Protein AF-A0A380B477-F1 (afdb_monomer)

pLDDT: mean 86.1, std 13.21, range [31.39, 98.62]

Sequence (662 aa):
MAYHADGSLASGSVLFEGSLASGEMKYLDLQSRSFPRPRITSDYPQLKWYDSKSVSLDVNNVKYIFSNANSYTLSRVIKNGNDLAVRHTTHFAVLVDGVVTTTQYRLGVSIRVVNSGPVFTEVEVVCYNPALGSLAENSLKVTTVYRIFKSGRVRVYSKFVAVKQIPVGILFGVHSSYNPRLASGYTSDYKRKTMVYNGALGRYSIGMIHTTHDVHRDGTNWGPDRTYFDVMTLNSATAGDFTFGWRYTSATNYSFLNWPVEKDWAWSMESWVDLNETLTDPTAIATRNHNRPVGYLNAGMWPSQARKSVLETAGEISEAILEFLDTPAAAGIGGSTGVPDNRRPWTSYATHIYNYIRYGMRTLNDIFGDFKYRQYTSYGISWINPDMGARYLAGRMLLQFAASDTIIAMEWIYRQAEREGNTAIMAALKAQLSSMGNALITAANAQTVKLCPLDGSMTGIIPPSNAGTIGMRFLALAIYAGVDTDGRYLALFNSMENIINTNYVFIENILGDGYDNRPTHDLWMSYTHWTSYFYLSSCALIGRAPLTNMSSYTYSLIATAGHGALRDIDMNNSESRRGKTTHWLNAVYILLCADRISTVGAAKAIMDNVFSSEWGPQPGYPGRFCCFLENTQGGPIPASDVPFLAGYLSDMWLHFNFKRNR

Solvent-accessible surface area (backbone atoms only — not comparable to full-atom values): 34540 Å² total; per-residue (Å²): 114,45,59,42,97,88,66,47,84,65,32,51,84,89,83,80,86,80,89,75,61,90,94,62,86,84,90,84,86,86,84,84,72,94,69,82,71,87,75,83,60,89,82,37,65,56,81,39,81,69,52,103,62,28,36,28,37,56,53,92,70,34,37,41,29,26,19,59,93,32,45,47,29,44,51,36,31,33,42,87,86,35,71,62,38,51,23,40,36,48,36,41,28,24,52,45,97,87,39,84,45,73,49,61,32,60,32,84,70,45,77,45,76,79,44,63,48,97,50,38,36,29,40,38,33,35,24,18,32,56,66,51,70,83,38,60,54,64,32,37,37,40,41,35,37,39,41,39,33,75,80,41,37,31,41,40,39,39,38,39,31,23,75,34,66,40,61,46,71,34,76,38,31,45,34,43,35,33,49,34,66,50,46,70,47,70,42,72,31,80,66,53,42,12,35,26,36,71,40,94,74,56,36,28,33,45,31,49,55,29,38,32,36,28,48,35,94,90,38,70,88,78,43,48,54,38,38,72,33,72,44,82,45,81,34,73,87,56,35,25,38,43,34,42,28,21,30,60,92,50,96,78,35,65,31,45,63,71,40,54,47,51,55,70,42,67,37,44,36,33,32,40,34,29,62,64,43,85,74,82,50,28,64,63,49,38,31,52,69,73,56,58,94,77,82,43,87,58,78,97,67,56,54,69,56,47,46,49,53,47,35,51,52,29,42,55,49,17,50,52,50,55,55,48,33,26,30,50,88,24,39,88,45,59,26,18,89,60,53,78,58,82,70,43,78,50,44,34,52,25,28,50,51,46,40,27,75,74,71,64,47,78,50,75,66,57,55,49,52,36,49,50,51,43,43,27,76,72,37,65,38,40,84,88,62,54,32,44,13,59,28,21,44,65,50,48,39,41,45,81,55,38,56,41,50,41,53,51,25,51,51,50,54,41,56,50,24,61,77,70,68,38,59,68,62,41,52,56,50,47,46,31,35,47,30,32,46,54,34,47,52,54,25,9,70,42,27,76,45,63,31,24,42,43,37,30,56,60,62,69,45,78,47,40,42,45,33,27,20,47,48,37,32,51,31,22,49,23,47,60,71,63,58,46,82,82,47,62,48,60,52,48,42,54,48,31,52,52,48,43,61,66,53,22,33,85,37,70,27,43,43,32,47,42,75,78,54,31,73,32,61,54,31,41,50,59,48,29,30,50,22,20,37,31,42,50,55,20,26,59,60,61,72,45,86,71,58,69,46,57,45,28,40,69,45,46,52,73,36,38,43,66,63,17,43,67,45,44,75,66,36,25,36,47,53,62,50,72,50,63,79,46,43,69,54,28,39,30,51,32,17,50,71,68,72,39,64,34,33,27,31,41,26,36,31,24,54,66,36,32,33,67,76,44,68,35,92,39,95,90,61,61,63,52,70,86,81,56,40,51,82,79,66,78,56,77,71,60,48,46,50,65,34,34,34,20,14,55,28,18,46,56,32,49,53,56,56,61,61,72,79,109

Structure (mmCIF, N/CA/C/O backbone):
data_AF-A0A380B477-F1
#
_entry.id   AF-A0A380B477-F1
#
loop_
_atom_site.group_PDB
_atom_site.id
_atom_site.type_symbol
_atom_site.label_atom_id
_atom_site.label_alt_id
_atom_site.label_comp_id
_atom_site.label_asym_id
_atom_site.label_entity_id
_atom_site.label_seq_id
_atom_site.pdbx_PDB_ins_code
_atom_site.Cartn_x
_atom_site.Cartn_y
_atom_site.Cartn_z
_atom_site.occupancy
_atom_site.B_iso_or_equiv
_atom_site.auth_seq_id
_atom_site.auth_comp_id
_atom_site.auth_asym_id
_atom_site.auth_atom_id
_atom_site.pdbx_PDB_model_num
ATOM 1 N N . MET A 1 1 ? 0.062 -15.140 -14.732 1.00 65.31 1 MET A N 1
ATOM 2 C CA . MET A 1 1 ? -1.027 -16.139 -14.738 1.00 65.31 1 MET A CA 1
ATOM 3 C C . MET A 1 1 ? -0.581 -17.271 -13.840 1.00 65.31 1 MET A C 1
ATOM 5 O O . MET A 1 1 ? 0.608 -17.571 -13.857 1.00 65.31 1 MET A O 1
ATOM 9 N N . ALA A 1 2 ? -1.486 -17.820 -13.041 1.00 72.88 2 ALA A N 1
ATOM 10 C CA . ALA A 1 2 ? -1.248 -19.005 -12.231 1.00 72.88 2 ALA A CA 1
ATOM 11 C C . ALA A 1 2 ? -2.008 -20.184 -12.842 1.00 72.88 2 ALA A C 1
ATOM 13 O O . ALA A 1 2 ? -3.072 -19.993 -13.438 1.00 72.88 2 ALA A O 1
ATOM 14 N N . TYR A 1 3 ? -1.459 -21.378 -12.675 1.00 81.88 3 TYR A N 1
ATOM 15 C CA . TYR A 1 3 ? -2.039 -22.626 -13.152 1.00 81.88 3 TYR A CA 1
ATOM 16 C C . TYR A 1 3 ? -2.197 -23.579 -11.970 1.00 81.88 3 TYR A C 1
ATOM 18 O O . TYR A 1 3 ? -1.411 -23.522 -11.023 1.00 81.88 3 TYR A O 1
ATOM 26 N N . HIS A 1 4 ? -3.217 -24.426 -12.020 1.00 82.31 4 HIS A N 1
ATOM 27 C CA . HIS A 1 4 ? -3.374 -25.537 -11.093 1.00 82.31 4 HIS A CA 1
ATOM 28 C C . HIS A 1 4 ? -2.308 -26.611 -11.370 1.00 82.31 4 HIS A C 1
ATOM 30 O O . HIS A 1 4 ? -1.621 -26.579 -12.394 1.00 82.31 4 HIS A O 1
ATOM 36 N N . ALA A 1 5 ? -2.169 -27.577 -10.458 1.00 83.88 5 ALA A N 1
ATOM 37 C CA . ALA A 1 5 ? -1.188 -28.659 -10.589 1.00 83.88 5 ALA A CA 1
ATOM 38 C C . ALA A 1 5 ? -1.396 -29.520 -11.852 1.00 83.88 5 ALA A C 1
ATOM 40 O O . ALA A 1 5 ? -0.436 -30.062 -12.390 1.00 83.88 5 ALA A O 1
ATOM 41 N N . ASP A 1 6 ? -2.632 -29.605 -12.350 1.00 88.69 6 ASP A N 1
ATOM 42 C CA . ASP A 1 6 ? -2.998 -30.299 -13.591 1.00 88.69 6 ASP A CA 1
ATOM 43 C C . ASP A 1 6 ? -2.745 -29.466 -14.868 1.00 88.69 6 ASP A C 1
ATOM 45 O O . ASP A 1 6 ? -3.039 -29.912 -15.976 1.00 88.69 6 ASP A O 1
ATOM 49 N N . GLY A 1 7 ? -2.204 -28.250 -14.729 1.00 85.12 7 GLY A N 1
ATOM 50 C CA . GLY A 1 7 ? -1.918 -27.332 -15.831 1.00 85.12 7 GLY A CA 1
ATOM 51 C C . GLY A 1 7 ? -3.112 -26.495 -16.300 1.00 85.12 7 GLY A C 1
ATOM 52 O O . GLY A 1 7 ? -2.951 -25.672 -17.207 1.00 85.12 7 GLY A O 1
ATOM 53 N N . SER A 1 8 ? -4.296 -26.644 -15.700 1.00 84.75 8 SER A N 1
ATOM 54 C CA . SER A 1 8 ? -5.449 -25.791 -16.005 1.00 84.75 8 SER A CA 1
ATOM 55 C C . SER A 1 8 ? -5.251 -24.357 -15.482 1.00 84.75 8 SER A C 1
ATOM 57 O O . SER A 1 8 ? -4.503 -24.115 -14.533 1.00 84.75 8 SER A O 1
ATOM 59 N N . LEU A 1 9 ? -5.868 -23.361 -16.135 1.00 83.75 9 LEU A N 1
ATOM 60 C CA . LEU A 1 9 ? -5.731 -21.950 -15.746 1.00 83.75 9 LEU A CA 1
ATOM 61 C C . LEU A 1 9 ? -6.416 -21.702 -14.394 1.00 83.75 9 LEU A C 1
ATOM 63 O O . LEU A 1 9 ? -7.636 -21.803 -14.312 1.00 83.75 9 LEU A O 1
ATOM 67 N N . ALA A 1 10 ? -5.645 -21.301 -13.380 1.00 81.81 10 ALA A N 1
ATOM 68 C CA . ALA A 1 10 ? -6.158 -21.004 -12.042 1.00 81.81 10 ALA A CA 1
ATOM 69 C C . ALA A 1 10 ? -6.543 -19.531 -11.882 1.00 81.81 10 ALA A C 1
ATOM 71 O O . ALA A 1 10 ? -7.632 -19.196 -11.426 1.00 81.81 10 ALA A O 1
ATOM 72 N N . SER A 1 11 ? -5.645 -18.618 -12.260 1.00 84.12 11 SER A N 1
ATOM 73 C CA . SER A 1 11 ? -5.907 -17.180 -12.160 1.00 84.12 11 SER A CA 1
ATOM 74 C C . SER A 1 11 ? -5.081 -16.365 -13.150 1.00 84.12 11 SER A C 1
ATOM 76 O O . SER A 1 11 ? -4.027 -16.776 -13.650 1.00 84.12 11 SER A O 1
ATOM 78 N N . GLY A 1 12 ? -5.537 -15.151 -13.436 1.00 83.31 12 GLY A N 1
ATOM 79 C CA . GLY A 1 12 ? -4.857 -14.268 -14.368 1.00 83.31 12 GLY A CA 1
ATOM 80 C C . GLY A 1 12 ? -5.401 -12.853 -14.340 1.00 83.31 12 GLY A C 1
ATOM 81 O O . GLY A 1 12 ? -6.193 -12.482 -13.480 1.00 83.31 12 GLY A O 1
ATOM 82 N N . SER A 1 13 ? -4.949 -12.060 -15.302 1.00 84.12 13 SER A N 1
ATOM 83 C CA . SER A 1 13 ? -5.441 -10.706 -15.518 1.00 84.12 13 SER A CA 1
ATOM 84 C C . SER A 1 13 ? -5.878 -10.583 -16.965 1.00 84.12 13 SER A C 1
ATOM 86 O O . SER A 1 13 ? -5.156 -11.009 -17.868 1.00 84.12 13 SER A O 1
ATOM 88 N N . VAL A 1 14 ? -7.039 -9.975 -17.178 1.00 85.50 14 VAL A N 1
ATOM 89 C CA . VAL A 1 14 ? -7.529 -9.605 -18.504 1.00 85.50 14 VAL A CA 1
ATOM 90 C C . VAL A 1 14 ? -7.327 -8.108 -18.672 1.00 85.50 14 VAL A C 1
ATOM 92 O O . VAL A 1 14 ? -7.638 -7.329 -17.776 1.00 85.50 14 VAL A O 1
ATOM 95 N N . LEU A 1 15 ? -6.782 -7.709 -19.817 1.00 86.31 15 LEU A N 1
ATOM 96 C CA . LEU A 1 15 ? -6.629 -6.310 -20.189 1.00 86.31 15 LEU A CA 1
ATOM 97 C C . LEU A 1 15 ? -7.470 -6.057 -21.434 1.00 86.31 15 LEU A C 1
ATOM 99 O O . LEU A 1 15 ? -7.454 -6.858 -22.367 1.00 86.31 15 LEU A O 1
ATOM 103 N N . PHE A 1 16 ? -8.187 -4.942 -21.442 1.00 84.94 16 PHE A N 1
ATOM 104 C CA . PHE A 1 16 ? -9.014 -4.506 -22.558 1.00 84.94 16 PHE A CA 1
ATOM 105 C C . PHE A 1 16 ? -8.862 -2.996 -22.737 1.00 84.94 16 PHE A C 1
ATOM 107 O O . PHE A 1 16 ? -8.507 -2.283 -21.797 1.00 84.94 16 PHE A O 1
ATOM 114 N N . GLU A 1 17 ? -9.122 -2.511 -23.947 1.00 82.38 17 GLU A N 1
ATOM 115 C CA . GLU A 1 17 ? -9.199 -1.076 -24.210 1.00 82.38 17 GLU A CA 1
ATOM 116 C C . GLU A 1 17 ? -10.633 -0.594 -23.991 1.00 82.38 17 GLU A C 1
ATOM 118 O O . GLU A 1 17 ? -11.603 -1.233 -24.402 1.00 82.38 17 GLU A O 1
ATOM 123 N N . GLY A 1 18 ? -10.776 0.541 -23.319 1.00 80.31 18 GLY A N 1
ATOM 124 C CA . GLY A 1 18 ? -12.064 1.170 -23.088 1.00 80.31 18 GLY A CA 1
ATOM 125 C C . GLY A 1 18 ? -11.900 2.517 -22.404 1.00 80.31 18 GLY A C 1
ATOM 126 O O . GLY A 1 18 ? -10.906 2.762 -21.723 1.00 80.31 18 GLY A O 1
ATOM 127 N N . SER A 1 19 ? -12.887 3.385 -22.587 1.00 77.81 19 SER A N 1
ATOM 128 C CA . SER A 1 19 ? -13.034 4.611 -21.812 1.00 77.81 19 SER A CA 1
ATOM 129 C C . SER A 1 19 ? -13.950 4.366 -20.611 1.00 77.81 19 SER A C 1
ATOM 131 O O . SER A 1 19 ? -14.916 3.601 -20.684 1.00 77.81 19 SER A O 1
ATOM 133 N N . LEU A 1 20 ? -13.623 5.019 -19.500 1.00 80.56 20 LEU A N 1
ATOM 134 C CA . LEU A 1 20 ? -14.465 5.146 -18.317 1.00 80.56 20 LEU A CA 1
ATOM 135 C C . LEU A 1 20 ? -14.276 6.576 -17.813 1.00 80.56 20 LEU A C 1
ATOM 137 O O . LEU A 1 20 ? -13.151 6.956 -17.487 1.00 80.56 20 LEU A O 1
ATOM 141 N N . ALA A 1 21 ? -15.335 7.384 -17.834 1.00 78.06 21 ALA A N 1
ATOM 142 C CA . ALA A 1 21 ? -15.258 8.735 -17.293 1.00 78.06 21 ALA A CA 1
ATOM 143 C C . ALA A 1 21 ? -15.123 8.687 -15.762 1.00 78.06 21 ALA A C 1
ATOM 145 O O . ALA A 1 21 ? -15.490 7.699 -15.124 1.00 78.06 21 ALA A O 1
ATOM 146 N N . SER A 1 22 ? -14.569 9.745 -15.170 1.00 70.38 22 SER A N 1
ATOM 147 C CA . SER A 1 22 ? -14.454 9.830 -13.711 1.00 70.38 22 SER A CA 1
ATOM 148 C C . SER A 1 22 ? -15.841 9.770 -13.065 1.00 70.38 22 SER A C 1
ATOM 150 O O . SER A 1 22 ? -16.766 10.420 -13.542 1.00 70.38 22 SER A O 1
ATOM 152 N N . GLY A 1 23 ? -15.984 8.978 -12.002 1.00 72.25 23 GLY A N 1
ATOM 153 C CA . GLY A 1 23 ? -17.260 8.763 -11.308 1.00 72.25 23 GLY A CA 1
ATOM 154 C C . GLY A 1 23 ? -18.188 7.721 -11.946 1.00 72.25 23 GLY A C 1
ATOM 155 O O . GLY A 1 23 ? -19.107 7.258 -11.275 1.00 72.25 23 GLY A O 1
ATOM 156 N N . GLU A 1 24 ? -17.927 7.291 -13.182 1.00 82.06 24 GLU A N 1
ATOM 157 C CA . GLU A 1 24 ? -18.759 6.305 -13.877 1.00 82.06 24 GLU A CA 1
ATOM 158 C C . GLU A 1 24 ? -18.406 4.858 -13.507 1.00 82.06 24 GLU A C 1
ATOM 160 O O . GLU A 1 24 ? -17.301 4.539 -13.054 1.00 82.06 24 GLU A O 1
ATOM 165 N N . MET A 1 25 ? -19.349 3.946 -13.755 1.00 79.62 25 MET A N 1
ATOM 166 C CA . MET A 1 25 ? -19.172 2.506 -13.558 1.00 79.62 25 MET A CA 1
ATOM 167 C C . MET A 1 25 ? -19.378 1.739 -14.862 1.00 79.62 25 MET A C 1
ATOM 169 O O . MET A 1 25 ? -20.236 2.070 -15.676 1.00 79.62 25 MET A O 1
ATOM 173 N N . LYS A 1 26 ? -18.615 0.657 -15.039 1.00 82.94 26 LYS A N 1
ATOM 174 C CA . LYS A 1 26 ? -18.778 -0.275 -16.156 1.00 82.94 26 LYS A CA 1
ATOM 175 C C . LYS A 1 26 ? -18.827 -1.703 -15.639 1.00 82.94 26 LYS A C 1
ATOM 177 O O . LYS A 1 26 ? -17.948 -2.126 -14.892 1.00 82.94 26 LYS A O 1
ATOM 182 N N . TYR A 1 27 ? -19.844 -2.440 -16.067 1.00 81.56 27 TYR A N 1
ATOM 183 C CA . TYR A 1 27 ? -19.995 -3.860 -15.775 1.00 81.56 27 TYR A CA 1
ATOM 184 C C . TYR A 1 27 ? -19.382 -4.676 -16.910 1.00 81.56 27 TYR A C 1
ATOM 186 O O . TYR A 1 27 ? -19.584 -4.369 -18.086 1.00 81.56 27 TYR A O 1
ATOM 194 N N . LEU A 1 28 ? -18.599 -5.690 -16.552 1.00 80.62 28 LEU A N 1
ATOM 195 C CA . LEU A 1 28 ? -17.899 -6.559 -17.490 1.00 80.62 28 LEU A CA 1
ATOM 196 C C . LEU A 1 28 ? -18.236 -8.008 -17.154 1.00 80.62 28 LEU A C 1
ATOM 198 O O . LEU A 1 28 ? -18.173 -8.393 -15.989 1.00 80.62 28 LEU A O 1
ATOM 202 N N . ASP A 1 29 ? -18.557 -8.786 -18.181 1.00 80.69 29 ASP A N 1
ATOM 203 C CA . ASP A 1 29 ? -18.720 -10.236 -18.104 1.00 80.69 29 ASP A CA 1
ATOM 204 C C . ASP A 1 29 ? -17.565 -10.905 -18.860 1.00 80.69 29 ASP A C 1
ATOM 206 O O . ASP A 1 29 ? -17.205 -10.481 -19.964 1.00 80.69 29 ASP A O 1
ATOM 210 N N . LEU A 1 30 ? -16.967 -11.933 -18.258 1.00 81.62 30 LEU A N 1
ATOM 211 C CA . LEU A 1 30 ? -15.896 -12.720 -18.861 1.00 81.62 30 LEU A CA 1
ATOM 212 C C . LEU A 1 30 ? -16.378 -14.154 -19.058 1.00 81.62 30 LEU A C 1
ATOM 214 O O . LEU A 1 30 ? -16.420 -14.947 -18.122 1.00 81.62 30 LEU A O 1
ATOM 218 N N . GLN A 1 31 ? -16.666 -14.500 -20.310 1.00 80.81 31 GLN A N 1
ATOM 219 C CA . GLN A 1 31 ? -17.095 -15.844 -20.681 1.00 80.81 31 GLN A CA 1
ATOM 220 C C . GLN A 1 31 ? -15.902 -16.685 -21.136 1.00 80.81 31 GLN A C 1
ATOM 222 O O . GLN A 1 31 ? -15.267 -16.382 -22.151 1.00 80.81 31 GLN A O 1
ATOM 227 N N . SER A 1 32 ? -15.619 -17.772 -20.420 1.00 76.25 32 SER A N 1
ATOM 228 C CA . SER A 1 32 ? -14.678 -18.800 -20.863 1.00 76.25 32 SER A CA 1
ATOM 229 C C . SER A 1 32 ? -15.393 -19.826 -21.751 1.00 76.25 32 SER A C 1
ATOM 231 O O . SER A 1 32 ? -16.543 -20.195 -21.519 1.00 76.25 32 SER A O 1
ATOM 233 N N . ARG A 1 33 ? -14.728 -20.274 -22.821 1.00 76.69 33 ARG A N 1
ATOM 234 C CA . ARG A 1 33 ? -15.212 -21.353 -23.698 1.00 76.69 33 ARG A CA 1
ATOM 235 C C . ARG A 1 33 ? -14.089 -22.368 -23.885 1.00 76.69 33 ARG A C 1
ATOM 237 O O . ARG A 1 33 ? -12.945 -21.969 -24.080 1.00 76.69 33 ARG A O 1
ATOM 244 N N . SER A 1 34 ? -14.421 -23.656 -23.836 1.00 72.50 34 SER A N 1
ATOM 245 C CA . SER A 1 34 ? -13.463 -24.769 -23.932 1.00 72.50 34 SER A CA 1
ATOM 246 C C . SER A 1 34 ? -12.865 -24.954 -25.330 1.00 72.50 34 SER A C 1
ATOM 248 O O . SER A 1 34 ? -11.790 -25.531 -25.465 1.00 72.50 34 SER A O 1
ATOM 250 N N . PHE A 1 35 ? -13.532 -24.449 -26.372 1.00 73.12 35 PHE A N 1
ATOM 251 C CA . PHE A 1 35 ? -13.058 -24.571 -27.748 1.00 73.12 35 PHE A CA 1
ATOM 252 C C . PHE A 1 35 ? -12.194 -23.368 -28.151 1.00 73.12 35 PHE A C 1
ATOM 254 O O . PHE A 1 35 ? -12.661 -22.224 -28.061 1.00 73.12 35 PHE A O 1
ATOM 261 N N . PRO A 1 36 ? -10.959 -23.590 -28.640 1.00 62.00 36 PRO A N 1
ATOM 262 C CA . PRO A 1 36 ? -10.125 -22.513 -29.145 1.00 62.00 36 PRO A CA 1
ATOM 263 C C . PRO A 1 36 ? -10.794 -21.887 -30.371 1.00 62.00 36 PRO A C 1
ATOM 265 O O . PRO A 1 36 ? -11.012 -22.546 -31.386 1.00 62.00 36 PRO A O 1
ATOM 268 N N . ARG A 1 37 ? -11.109 -20.588 -30.304 1.00 59.25 37 ARG A N 1
ATOM 269 C CA . ARG A 1 37 ? -11.363 -19.826 -31.532 1.00 59.25 37 ARG A CA 1
ATOM 270 C C . ARG A 1 37 ? -10.055 -19.771 -32.331 1.00 59.25 37 ARG A C 1
ATOM 272 O O . ARG A 1 37 ? -9.009 -19.572 -31.704 1.00 59.25 37 ARG A O 1
ATOM 279 N N . PRO A 1 38 ? -10.087 -19.905 -33.671 1.00 60.78 38 PRO A N 1
ATOM 280 C CA . PRO A 1 38 ? -8.903 -19.703 -34.497 1.00 60.78 38 PRO A CA 1
ATOM 281 C C . PRO A 1 38 ? -8.279 -18.352 -34.146 1.00 60.78 38 PRO A C 1
ATOM 283 O O . PRO A 1 38 ? -8.919 -17.307 -34.287 1.00 60.78 38 PRO A O 1
ATOM 286 N N . ARG A 1 39 ? -7.058 -18.361 -33.605 1.00 58.91 39 ARG A N 1
ATOM 287 C CA . ARG A 1 39 ? -6.336 -17.118 -33.343 1.00 58.91 39 ARG A CA 1
ATOM 288 C C . ARG A 1 39 ? -5.812 -16.614 -34.682 1.00 58.91 39 ARG A C 1
ATOM 290 O O . ARG A 1 39 ? -4.947 -17.252 -35.271 1.00 58.91 39 ARG A O 1
ATOM 297 N N . ILE A 1 40 ? -6.289 -15.460 -35.137 1.00 63.25 40 ILE A N 1
ATOM 298 C CA . ILE A 1 40 ? -5.618 -14.721 -36.210 1.00 63.25 40 ILE A CA 1
ATOM 299 C C . ILE A 1 40 ? -4.385 -14.069 -35.573 1.00 63.25 40 ILE A C 1
ATOM 301 O O . ILE A 1 40 ? -4.458 -12.973 -35.029 1.00 63.25 40 ILE A O 1
ATOM 305 N N . THR A 1 41 ? -3.272 -14.805 -35.511 1.00 66.25 41 THR A N 1
ATOM 306 C CA . THR A 1 41 ? -2.005 -14.320 -34.929 1.00 66.25 41 THR A CA 1
ATOM 307 C C . THR A 1 41 ? -1.090 -13.663 -35.953 1.00 66.25 41 THR A C 1
ATOM 309 O O . THR A 1 41 ? -0.095 -13.063 -35.554 1.00 66.25 41 THR A O 1
ATOM 312 N N . SER A 1 42 ? -1.401 -13.782 -37.249 1.00 65.38 42 SER A N 1
ATOM 313 C CA . SER A 1 42 ? -0.612 -13.210 -38.350 1.00 65.38 42 SER A CA 1
ATOM 314 C C . SER A 1 42 ? -0.430 -11.698 -38.227 1.00 65.38 42 SER A C 1
ATOM 316 O O . SER A 1 42 ? 0.592 -11.173 -38.655 1.00 65.38 42 SER A O 1
ATOM 318 N N . ASP A 1 43 ? -1.389 -11.022 -37.593 1.00 71.94 43 ASP A N 1
ATOM 319 C CA . ASP A 1 43 ? -1.457 -9.560 -37.544 1.00 71.94 43 ASP A CA 1
ATOM 320 C C . ASP A 1 43 ? -0.913 -8.991 -36.225 1.00 71.94 43 ASP A C 1
ATOM 322 O O . ASP A 1 43 ? -0.906 -7.776 -36.010 1.00 71.94 43 ASP A O 1
ATOM 326 N N . TYR A 1 44 ? -0.480 -9.852 -35.298 1.00 87.19 44 TYR A N 1
ATOM 327 C CA . TYR A 1 44 ? 0.055 -9.399 -34.019 1.00 87.19 44 TYR A CA 1
ATOM 328 C C . TYR A 1 44 ? 1.517 -8.968 -34.156 1.00 87.19 44 TYR A C 1
ATOM 330 O O . TYR A 1 44 ? 2.285 -9.654 -34.834 1.00 87.19 44 TYR A O 1
ATOM 338 N N . PRO A 1 45 ? 1.936 -7.876 -33.485 1.00 90.38 45 PRO A N 1
ATOM 339 C CA . PRO A 1 45 ? 3.310 -7.394 -33.546 1.00 90.38 45 PRO A CA 1
ATOM 340 C C . PRO A 1 45 ? 4.338 -8.491 -33.247 1.00 90.38 45 PRO A C 1
ATOM 342 O O . PRO A 1 45 ? 4.201 -9.233 -32.268 1.00 90.38 45 PRO A O 1
ATOM 345 N N . GLN A 1 46 ? 5.373 -8.556 -34.088 1.00 90.50 46 GLN A N 1
ATOM 346 C CA . GLN A 1 46 ? 6.512 -9.471 -33.986 1.00 90.50 46 GLN A CA 1
ATOM 347 C C . GLN A 1 46 ? 7.821 -8.685 -34.025 1.00 90.50 46 GLN A C 1
ATOM 349 O O . GLN A 1 46 ? 7.907 -7.641 -34.679 1.00 90.50 46 GLN A O 1
ATOM 354 N N . LEU A 1 47 ? 8.848 -9.211 -33.357 1.00 93.88 47 LEU A N 1
ATOM 355 C CA . LEU A 1 47 ? 10.198 -8.668 -33.470 1.00 93.88 47 LEU A CA 1
ATOM 356 C C . LEU A 1 47 ? 10.745 -8.911 -34.877 1.00 93.88 47 LEU A C 1
ATOM 358 O O . LEU A 1 47 ? 10.628 -10.003 -35.429 1.00 93.88 47 LEU A O 1
ATOM 362 N N . LYS A 1 48 ? 11.376 -7.883 -35.434 1.00 94.50 48 LYS A N 1
ATOM 363 C CA . LYS A 1 48 ? 12.071 -7.921 -36.722 1.00 94.50 48 LYS A CA 1
ATOM 364 C C . LYS A 1 48 ? 13.486 -7.412 -36.524 1.00 94.50 48 LYS A C 1
ATOM 366 O O . LYS A 1 48 ? 13.709 -6.537 -35.690 1.00 94.50 48 LYS A O 1
ATOM 371 N N . TRP A 1 49 ? 14.433 -7.906 -37.308 1.00 94.25 49 TRP A N 1
ATOM 372 C CA . TRP A 1 49 ? 15.748 -7.277 -37.371 1.00 94.25 49 TRP A CA 1
ATOM 373 C C . TRP A 1 49 ? 15.605 -5.852 -37.906 1.00 94.25 49 TRP A C 1
ATOM 375 O O . TRP A 1 49 ? 15.002 -5.635 -38.955 1.00 94.25 49 TRP A O 1
ATOM 385 N N . TYR A 1 50 ? 16.127 -4.889 -37.152 1.00 92.00 50 TYR A N 1
ATOM 386 C CA . TYR A 1 50 ? 16.219 -3.496 -37.581 1.00 92.00 50 TYR A CA 1
ATOM 387 C C . TYR A 1 50 ? 17.570 -3.246 -38.260 1.00 92.00 50 TYR A C 1
ATOM 389 O O . TYR A 1 50 ? 17.637 -2.619 -39.312 1.00 92.00 50 TYR A O 1
ATOM 397 N N . ASP A 1 51 ? 18.635 -3.795 -37.675 1.00 92.31 51 ASP A N 1
ATOM 398 C CA . ASP A 1 51 ? 19.986 -3.847 -38.228 1.00 92.31 51 ASP A CA 1
ATOM 399 C C . ASP A 1 51 ? 20.753 -5.043 -37.621 1.00 92.31 51 ASP A C 1
ATOM 401 O O . ASP A 1 51 ? 20.185 -5.842 -36.879 1.00 92.31 51 ASP A O 1
ATOM 405 N N . SER A 1 52 ? 22.053 -5.170 -37.912 1.00 88.94 52 SER A N 1
ATOM 406 C CA . SER A 1 52 ? 22.906 -6.269 -37.409 1.00 88.94 52 SER A CA 1
ATOM 407 C C . SER A 1 52 ? 23.033 -6.376 -35.877 1.00 88.94 52 SER A C 1
ATOM 409 O O . SER A 1 52 ? 23.540 -7.378 -35.375 1.00 88.94 52 SER A O 1
ATOM 411 N N . LYS A 1 53 ? 22.631 -5.348 -35.123 1.00 89.31 53 LYS A N 1
ATOM 412 C CA . LYS A 1 53 ? 22.818 -5.216 -33.666 1.00 89.31 53 LYS A CA 1
ATOM 413 C C . LYS A 1 53 ? 21.531 -4.814 -32.933 1.00 89.31 53 LYS A C 1
ATOM 415 O O . LYS A 1 53 ? 21.573 -4.569 -31.721 1.00 89.31 53 LYS A O 1
ATOM 420 N N . SER A 1 54 ? 20.408 -4.746 -33.649 1.00 93.31 54 SER A N 1
ATOM 421 C CA . SER A 1 54 ? 19.153 -4.194 -33.148 1.00 93.31 54 SER A CA 1
ATOM 422 C C . SER A 1 54 ? 17.942 -4.935 -33.701 1.00 93.31 54 SER A C 1
ATOM 424 O O . SER A 1 54 ? 17.877 -5.275 -34.883 1.00 93.31 54 SER A O 1
ATOM 426 N N . VAL A 1 55 ? 16.928 -5.091 -32.859 1.00 95.56 55 VAL A N 1
ATOM 427 C CA . VAL A 1 55 ? 15.603 -5.580 -33.247 1.00 95.56 55 VAL A CA 1
ATOM 428 C C . VAL A 1 55 ? 14.567 -4.488 -33.028 1.00 95.56 55 VAL A C 1
ATOM 430 O O . VAL A 1 55 ? 14.710 -3.647 -32.141 1.00 95.56 55 VAL A O 1
ATOM 433 N N . SER A 1 56 ? 13.515 -4.489 -33.834 1.00 95.81 56 SER A N 1
ATOM 434 C CA . SER A 1 56 ? 12.397 -3.565 -33.707 1.00 95.81 56 SER A CA 1
ATOM 435 C C . SER A 1 56 ? 11.069 -4.284 -33.553 1.00 95.81 56 SER A C 1
ATOM 437 O O . SER A 1 56 ? 10.864 -5.356 -34.123 1.00 95.81 56 SER A O 1
ATOM 439 N N . LEU A 1 57 ? 10.152 -3.642 -32.840 1.00 95.38 57 LEU A N 1
ATOM 440 C CA . LEU A 1 57 ? 8.741 -3.989 -32.785 1.00 95.38 57 LEU A CA 1
ATOM 441 C C . LEU A 1 57 ? 7.928 -2.812 -33.329 1.00 95.38 57 LEU A C 1
ATOM 443 O O . LEU A 1 57 ? 8.054 -1.695 -32.826 1.00 95.38 57 LEU A O 1
ATOM 447 N N . ASP A 1 58 ? 7.082 -3.070 -34.321 1.00 93.44 58 ASP A N 1
ATOM 448 C CA . ASP A 1 58 ? 6.145 -2.078 -34.849 1.00 93.44 58 ASP A CA 1
ATOM 449 C C . ASP A 1 58 ? 4.775 -2.278 -34.188 1.00 93.44 58 ASP A C 1
ATOM 451 O O . ASP A 1 58 ? 4.203 -3.368 -34.263 1.00 93.44 58 ASP A O 1
ATOM 455 N N . VAL A 1 59 ? 4.234 -1.237 -33.555 1.00 91.50 59 VAL A N 1
ATOM 456 C CA . VAL A 1 59 ? 2.869 -1.220 -33.010 1.00 91.50 59 VAL A CA 1
ATOM 457 C C . VAL A 1 59 ? 2.185 0.058 -33.485 1.00 91.50 59 VAL A C 1
ATOM 459 O O . VAL A 1 59 ? 2.580 1.162 -33.109 1.00 91.50 59 VAL A O 1
ATOM 462 N N . ASN A 1 60 ? 1.153 -0.083 -34.319 1.00 87.56 60 ASN A N 1
ATOM 463 C CA . ASN A 1 60 ? 0.503 1.037 -35.007 1.00 87.56 60 ASN A CA 1
ATOM 464 C C . ASN A 1 60 ? 1.540 1.918 -35.743 1.00 87.56 60 ASN A C 1
ATOM 466 O O . ASN A 1 60 ? 2.312 1.418 -36.556 1.00 87.56 60 ASN A O 1
ATOM 470 N N . ASN A 1 61 ? 1.575 3.222 -35.462 1.00 87.25 61 ASN A N 1
ATOM 471 C CA . ASN A 1 61 ? 2.502 4.194 -36.049 1.00 87.25 61 ASN A CA 1
ATOM 472 C C . ASN A 1 61 ? 3.777 4.423 -35.212 1.00 87.25 61 ASN A C 1
ATOM 474 O O . ASN A 1 61 ? 4.482 5.418 -35.421 1.00 87.25 61 ASN A O 1
ATOM 478 N N . VAL A 1 62 ? 4.062 3.536 -34.253 1.00 93.25 62 VAL A N 1
ATOM 479 C CA . VAL A 1 62 ? 5.228 3.614 -33.369 1.00 93.25 62 VAL A CA 1
ATOM 480 C C . VAL A 1 62 ? 6.133 2.402 -33.577 1.00 93.25 62 VAL A C 1
ATOM 482 O O . VAL A 1 62 ? 5.692 1.256 -33.526 1.00 93.25 62 VAL A O 1
ATOM 485 N N . LYS A 1 63 ? 7.425 2.664 -33.771 1.00 94.75 63 LYS A N 1
ATOM 486 C CA . LYS A 1 63 ? 8.485 1.661 -33.860 1.00 94.75 63 LYS A CA 1
ATOM 487 C C . LYS A 1 63 ? 9.379 1.741 -32.627 1.00 94.75 63 LYS A C 1
ATOM 489 O O . LYS A 1 63 ? 10.001 2.771 -32.366 1.00 94.75 63 LYS A O 1
ATOM 494 N N . TYR A 1 64 ? 9.463 0.637 -31.897 1.00 95.50 64 TYR A N 1
ATOM 495 C CA . TYR A 1 64 ? 10.292 0.473 -30.706 1.00 95.50 64 TYR A CA 1
ATOM 496 C C . TYR A 1 64 ? 11.556 -0.280 -31.090 1.00 95.50 64 TYR A C 1
ATOM 498 O O . TYR A 1 64 ? 11.457 -1.378 -31.630 1.00 95.50 64 TYR A O 1
ATOM 506 N N . ILE A 1 65 ? 12.730 0.293 -30.834 1.00 95.50 65 ILE A N 1
ATOM 507 C CA . ILE A 1 65 ? 14.015 -0.306 -31.207 1.00 95.50 65 ILE A CA 1
ATOM 508 C C . ILE A 1 65 ? 14.753 -0.726 -29.939 1.00 95.50 65 ILE A C 1
ATOM 510 O O . ILE A 1 65 ? 14.926 0.071 -29.017 1.00 95.50 65 ILE A O 1
ATOM 514 N N . PHE A 1 66 ? 15.205 -1.974 -29.920 1.00 95.38 66 PHE A N 1
ATOM 515 C CA . PHE A 1 66 ? 16.009 -2.582 -28.869 1.00 95.38 66 PHE A CA 1
ATOM 516 C C . PHE A 1 66 ? 17.386 -2.882 -29.452 1.00 95.38 66 PHE A C 1
ATOM 518 O O . PHE A 1 66 ? 17.494 -3.618 -30.431 1.00 95.38 66 PHE A O 1
ATOM 525 N N . SER A 1 67 ? 18.443 -2.293 -28.893 1.00 92.00 67 SER A N 1
ATOM 526 C CA . SER A 1 67 ? 19.783 -2.366 -29.497 1.00 92.00 67 SER A CA 1
ATOM 527 C C . SER A 1 67 ? 20.889 -2.489 -28.469 1.00 92.00 67 SER A C 1
ATOM 529 O O . SER A 1 67 ? 20.779 -1.939 -27.370 1.00 92.00 67 SER A O 1
ATOM 531 N N . ASN A 1 68 ? 22.019 -3.057 -28.876 1.00 85.19 68 ASN A N 1
ATOM 532 C CA . ASN A 1 68 ? 23.205 -3.199 -28.032 1.00 85.19 68 ASN A CA 1
ATOM 533 C C . ASN A 1 68 ? 23.732 -1.885 -27.406 1.00 85.19 68 ASN A C 1
ATOM 535 O O . ASN A 1 68 ? 24.346 -1.940 -26.346 1.00 85.19 68 ASN A O 1
ATOM 539 N N . ALA A 1 69 ? 23.457 -0.718 -28.005 1.00 82.12 69 ALA A N 1
ATOM 540 C CA . ALA A 1 69 ? 23.881 0.594 -27.501 1.00 82.12 69 ALA A CA 1
ATOM 541 C C . ALA A 1 69 ? 23.374 0.902 -26.081 1.00 82.12 69 ALA A C 1
ATOM 543 O O . ALA A 1 69 ? 24.050 1.586 -25.320 1.00 82.12 69 ALA A O 1
ATOM 544 N N . ASN A 1 70 ? 22.210 0.356 -25.721 1.00 81.56 70 ASN A N 1
ATOM 545 C CA . ASN A 1 70 ? 21.642 0.427 -24.376 1.00 81.56 70 ASN A CA 1
ATOM 546 C C . ASN A 1 70 ? 21.513 -0.977 -23.791 1.00 81.56 70 ASN A C 1
ATOM 548 O O . ASN A 1 70 ? 20.514 -1.325 -23.171 1.00 81.56 70 ASN A O 1
ATOM 552 N N . SER A 1 71 ? 22.483 -1.843 -24.069 1.00 81.50 71 SER A N 1
ATOM 553 C CA . SER A 1 71 ? 22.447 -3.229 -23.614 1.00 81.50 71 SER A CA 1
ATOM 554 C C . SER A 1 71 ? 21.154 -3.966 -23.973 1.00 81.50 71 SER A C 1
ATOM 556 O O . SER A 1 71 ? 20.586 -4.703 -23.172 1.00 81.50 71 SER A O 1
ATOM 558 N N . TYR A 1 72 ? 20.686 -3.734 -25.201 1.00 85.25 72 TYR A N 1
ATOM 559 C CA . TYR A 1 72 ? 19.520 -4.382 -25.802 1.00 85.25 72 TYR A CA 1
ATOM 560 C C . TYR A 1 72 ? 18.182 -4.088 -25.115 1.00 85.25 72 TYR A C 1
ATOM 562 O O . TYR A 1 72 ? 17.164 -4.704 -25.421 1.00 85.25 72 TYR A O 1
ATOM 570 N N . THR A 1 73 ? 18.161 -3.084 -24.244 1.00 92.00 73 THR A N 1
ATOM 571 C CA . THR A 1 73 ? 16.937 -2.435 -23.771 1.00 92.00 73 THR A CA 1
ATOM 572 C C . THR A 1 73 ? 16.454 -1.381 -24.780 1.00 92.00 73 THR A C 1
ATOM 574 O O . THR A 1 73 ? 17.065 -1.195 -25.840 1.00 92.00 73 THR A O 1
ATOM 577 N N . LEU A 1 74 ? 15.324 -0.720 -24.492 1.00 93.38 74 LEU A N 1
ATOM 578 C CA . LEU A 1 74 ? 14.705 0.256 -25.396 1.00 93.38 74 LEU A CA 1
ATOM 579 C C . LEU A 1 74 ? 15.672 1.410 -25.708 1.00 93.38 74 LEU A C 1
ATOM 581 O O . LEU A 1 74 ? 15.947 2.262 -24.863 1.00 93.38 74 LEU A O 1
ATOM 585 N N . SER A 1 75 ? 16.174 1.459 -26.938 1.00 91.25 75 SER A N 1
ATOM 586 C CA . SER A 1 75 ? 17.206 2.408 -27.348 1.00 91.25 75 SER A CA 1
ATOM 587 C C . SER A 1 75 ? 16.697 3.583 -28.153 1.00 91.25 75 SER A C 1
ATOM 589 O O . SER A 1 75 ? 17.338 4.638 -28.151 1.00 91.25 75 SER A O 1
ATOM 591 N N . ARG A 1 76 ? 15.578 3.405 -28.859 1.00 90.38 76 ARG A N 1
ATOM 592 C CA . ARG A 1 76 ? 14.916 4.452 -29.639 1.00 90.38 76 ARG A CA 1
ATOM 593 C C . ARG A 1 76 ? 13.426 4.159 -29.747 1.00 90.38 76 ARG A C 1
ATOM 595 O O . ARG A 1 76 ? 13.013 3.001 -29.831 1.00 90.38 76 ARG A O 1
ATOM 602 N N . VAL A 1 77 ? 12.643 5.226 -29.827 1.00 92.56 77 VAL A N 1
ATOM 603 C CA . VAL A 1 77 ? 11.215 5.178 -30.143 1.00 92.56 77 VAL A CA 1
ATOM 604 C C . VAL A 1 77 ? 10.975 6.126 -31.304 1.00 92.56 77 VAL A C 1
ATOM 606 O O . VAL A 1 77 ? 11.163 7.332 -31.159 1.00 92.56 77 VAL A O 1
ATOM 609 N N . ILE A 1 78 ? 10.577 5.585 -32.452 1.00 92.62 78 ILE A N 1
ATOM 610 C CA . ILE A 1 78 ? 10.266 6.371 -33.646 1.00 92.62 78 ILE A CA 1
ATOM 611 C C . ILE A 1 78 ? 8.750 6.426 -33.803 1.00 92.62 78 ILE A C 1
ATOM 613 O O . ILE A 1 78 ? 8.108 5.389 -33.954 1.00 92.62 78 ILE A O 1
ATOM 617 N N . LYS A 1 79 ? 8.175 7.628 -33.799 1.00 90.88 79 LYS A N 1
ATOM 618 C CA . LYS A 1 79 ? 6.742 7.867 -33.997 1.00 90.88 79 LYS A CA 1
ATOM 619 C C . LYS A 1 79 ? 6.549 8.842 -35.146 1.00 90.88 79 LYS A C 1
ATOM 621 O O . LYS A 1 79 ? 7.107 9.934 -35.118 1.00 90.88 79 LYS A O 1
ATOM 626 N N . ASN A 1 80 ? 5.764 8.457 -36.154 1.00 87.38 80 ASN A N 1
ATOM 627 C CA . ASN A 1 80 ? 5.549 9.271 -37.362 1.00 87.38 80 ASN A CA 1
ATOM 628 C C . ASN A 1 80 ? 6.868 9.765 -38.004 1.00 87.38 80 ASN A C 1
ATOM 630 O O . ASN A 1 80 ? 6.953 10.898 -38.464 1.00 87.38 80 ASN A O 1
ATOM 634 N N . GLY A 1 81 ? 7.920 8.939 -37.974 1.00 86.31 81 GLY A N 1
ATOM 635 C CA . GLY A 1 81 ? 9.252 9.287 -38.491 1.00 86.31 81 GLY A CA 1
ATOM 636 C C . GLY A 1 81 ? 10.158 10.074 -37.531 1.00 86.31 81 GLY A C 1
ATOM 637 O O . GLY A 1 81 ? 11.361 10.129 -37.770 1.00 86.31 81 GLY A O 1
ATOM 638 N N . ASN A 1 82 ? 9.639 10.600 -36.418 1.00 88.38 82 ASN A N 1
ATOM 639 C CA . ASN A 1 82 ? 10.418 11.349 -35.427 1.00 88.38 82 ASN A CA 1
ATOM 640 C C . ASN A 1 82 ? 10.951 10.437 -34.314 1.00 88.38 82 ASN A C 1
ATOM 642 O O . ASN A 1 82 ? 10.198 9.648 -33.745 1.00 88.38 82 ASN A O 1
ATOM 646 N N . ASP A 1 83 ? 12.233 10.567 -33.965 1.00 89.31 83 ASP A N 1
ATOM 647 C CA . ASP A 1 83 ? 12.819 9.913 -32.787 1.00 89.31 83 ASP A CA 1
ATOM 648 C C . ASP A 1 83 ? 12.426 10.698 -31.529 1.00 89.31 83 ASP A C 1
ATOM 650 O O . ASP A 1 83 ? 12.929 11.795 -31.296 1.00 89.31 83 ASP A O 1
ATOM 654 N N . LEU A 1 84 ? 11.538 10.134 -30.706 1.00 86.75 84 LEU A N 1
ATOM 655 C CA . LEU A 1 84 ? 11.054 10.760 -29.468 1.00 86.75 84 LEU A CA 1
ATOM 656 C C . LEU A 1 84 ? 12.119 10.817 -28.365 1.00 86.75 84 LEU A C 1
ATOM 658 O O . LEU A 1 84 ? 11.840 11.255 -27.257 1.00 86.75 84 LEU A O 1
ATOM 662 N N . ALA A 1 85 ? 13.332 10.334 -28.634 1.00 80.56 85 ALA A N 1
ATOM 663 C CA . ALA A 1 85 ? 14.455 10.296 -27.715 1.00 80.56 85 ALA A CA 1
ATOM 664 C C . ALA A 1 85 ? 14.209 9.528 -26.404 1.00 80.56 85 ALA A C 1
ATOM 666 O O . ALA A 1 85 ? 15.050 9.596 -25.508 1.00 80.56 85 ALA A O 1
ATOM 667 N N . VAL A 1 86 ? 13.130 8.745 -26.310 1.00 87.75 86 VAL A N 1
ATOM 668 C CA . VAL A 1 86 ? 12.839 7.861 -25.177 1.00 87.75 86 VAL A CA 1
ATOM 669 C C . VAL A 1 86 ? 13.783 6.663 -25.212 1.00 87.75 86 VAL A C 1
ATOM 671 O O . VAL A 1 86 ? 13.752 5.850 -26.137 1.00 87.75 86 VAL A O 1
ATOM 674 N N . ARG A 1 87 ? 14.628 6.563 -24.186 1.00 90.50 87 ARG A N 1
ATOM 675 C CA . ARG A 1 87 ? 15.641 5.514 -24.032 1.00 90.50 87 ARG A CA 1
ATOM 676 C C . ARG A 1 87 ? 15.591 4.998 -22.616 1.00 90.50 87 ARG A C 1
ATOM 678 O O . ARG A 1 87 ? 15.674 5.814 -21.710 1.00 90.50 87 ARG A O 1
ATOM 685 N N . HIS A 1 88 ? 15.487 3.691 -22.446 1.00 94.00 88 HIS A N 1
ATOM 686 C CA . HIS A 1 88 ? 15.590 3.011 -21.161 1.00 94.00 88 HIS A CA 1
ATOM 687 C C . HIS A 1 88 ? 16.879 2.186 -21.140 1.00 94.00 88 HIS A C 1
ATOM 689 O O . HIS A 1 88 ? 17.371 1.797 -22.196 1.00 94.00 88 HIS A O 1
ATOM 695 N N . THR A 1 89 ? 17.438 1.960 -19.956 1.00 93.38 89 THR A N 1
ATOM 696 C CA . THR A 1 89 ? 18.606 1.107 -19.718 1.00 93.38 89 THR A CA 1
ATOM 697 C C . THR A 1 89 ? 18.656 0.690 -18.252 1.00 93.38 89 THR A C 1
ATOM 699 O O . THR A 1 89 ? 18.060 1.328 -17.388 1.00 93.38 89 THR A O 1
ATOM 702 N N . THR A 1 90 ? 19.370 -0.393 -17.965 1.00 95.19 90 THR A N 1
ATOM 703 C CA . THR A 1 90 ? 19.514 -0.965 -16.622 1.00 95.19 90 THR A CA 1
ATOM 704 C C . THR A 1 90 ? 20.983 -1.055 -16.245 1.00 95.19 90 THR A C 1
ATOM 706 O O . THR A 1 90 ? 21.814 -1.437 -17.076 1.00 95.19 90 THR A O 1
ATOM 709 N N . HIS A 1 91 ? 21.298 -0.756 -14.988 1.00 95.44 91 HIS A N 1
ATOM 710 C CA . HIS A 1 91 ? 22.660 -0.542 -14.514 1.00 95.44 91 HIS A CA 1
ATOM 711 C C . HIS A 1 91 ? 22.904 -1.130 -13.123 1.00 95.44 91 HIS A C 1
ATOM 713 O O . HIS A 1 91 ? 21.991 -1.252 -12.302 1.00 95.44 91 HIS A O 1
ATOM 719 N N . PHE A 1 92 ? 24.162 -1.461 -12.850 1.00 96.88 92 PHE A N 1
ATOM 720 C CA . PHE A 1 92 ? 24.656 -1.795 -11.517 1.00 96.88 92 PHE A CA 1
ATOM 721 C C . PHE A 1 92 ? 25.893 -0.959 -11.195 1.00 96.88 92 PHE A C 1
ATOM 723 O O . PHE A 1 92 ? 26.608 -0.511 -12.096 1.00 96.88 92 PHE A O 1
ATOM 730 N N . ALA A 1 93 ? 26.125 -0.745 -9.905 1.00 96.12 93 ALA A N 1
ATOM 731 C CA . ALA A 1 93 ? 27.231 0.037 -9.381 1.00 96.12 93 ALA A CA 1
ATOM 732 C C . ALA A 1 93 ? 28.080 -0.804 -8.423 1.00 96.12 93 ALA A C 1
ATOM 734 O O . ALA A 1 93 ? 27.544 -1.581 -7.634 1.00 96.12 93 ALA A O 1
ATOM 735 N N . VAL A 1 94 ? 29.396 -0.618 -8.470 1.00 96.31 94 VAL A N 1
ATOM 736 C CA . VAL A 1 94 ? 30.382 -1.219 -7.553 1.00 96.31 94 VAL A CA 1
ATOM 737 C C . VAL A 1 94 ? 31.421 -0.165 -7.167 1.00 96.31 94 VAL A C 1
ATOM 739 O O . VAL A 1 94 ? 31.500 0.884 -7.811 1.00 96.31 94 VAL A O 1
ATOM 742 N N . LEU A 1 95 ? 32.240 -0.437 -6.153 1.00 91.69 95 LEU A N 1
ATOM 743 C CA . LEU A 1 95 ? 33.444 0.357 -5.895 1.00 91.69 95 LEU A CA 1
ATOM 744 C C . LEU A 1 95 ? 34.625 -0.205 -6.692 1.00 91.69 95 LEU A C 1
ATOM 746 O O . LEU A 1 95 ? 34.921 -1.395 -6.616 1.00 91.69 95 LEU A O 1
ATOM 750 N N . VAL A 1 96 ? 35.302 0.663 -7.440 1.00 90.88 96 VAL A N 1
ATOM 751 C CA . VAL A 1 96 ? 36.583 0.392 -8.101 1.00 90.88 96 VAL A CA 1
ATOM 752 C C . VAL A 1 96 ? 37.559 1.435 -7.579 1.00 90.88 96 VAL A C 1
ATOM 754 O O . VAL A 1 96 ? 37.312 2.627 -7.743 1.00 90.88 96 VAL A O 1
ATOM 757 N N . ASP A 1 97 ? 38.600 0.996 -6.872 1.00 88.25 97 ASP A N 1
ATOM 758 C CA . ASP A 1 97 ? 39.615 1.871 -6.266 1.00 88.25 97 ASP A CA 1
ATOM 759 C C . ASP A 1 97 ? 39.019 3.010 -5.413 1.00 88.25 97 ASP A C 1
ATOM 761 O O . ASP A 1 97 ? 39.433 4.165 -5.473 1.00 88.25 97 ASP A O 1
ATOM 765 N N . GLY A 1 98 ? 37.980 2.689 -4.630 1.00 84.31 98 GLY A N 1
ATOM 766 C CA . GLY A 1 98 ? 37.272 3.649 -3.772 1.00 84.31 98 GLY A CA 1
ATOM 767 C C . GLY A 1 98 ? 36.286 4.569 -4.503 1.00 84.31 98 GLY A C 1
ATOM 768 O O . GLY A 1 98 ? 35.574 5.335 -3.854 1.00 84.31 98 GLY A O 1
ATOM 769 N N . VAL A 1 99 ? 36.180 4.470 -5.830 1.00 89.88 99 VAL A N 1
ATOM 770 C CA . VAL A 1 99 ? 35.266 5.267 -6.654 1.00 89.88 99 VAL A CA 1
ATOM 771 C C . VAL A 1 99 ? 34.077 4.424 -7.087 1.00 89.88 99 VAL A C 1
ATOM 773 O O . VAL A 1 99 ? 34.216 3.308 -7.592 1.00 89.88 99 VAL A O 1
ATOM 776 N N . VAL A 1 100 ? 32.873 4.971 -6.932 1.00 91.62 100 VAL A N 1
ATOM 777 C CA . VAL A 1 100 ? 31.678 4.279 -7.407 1.00 91.62 100 VAL A CA 1
ATOM 778 C C . VAL A 1 100 ? 31.634 4.302 -8.929 1.00 91.62 100 VAL A C 1
ATOM 780 O O . VAL A 1 100 ? 31.440 5.347 -9.548 1.00 91.62 100 VAL A O 1
ATOM 783 N N . THR A 1 101 ? 31.739 3.121 -9.522 1.00 94.81 101 THR A N 1
ATOM 784 C CA . THR A 1 101 ? 31.691 2.914 -10.964 1.00 94.81 101 THR A CA 1
ATOM 785 C C . THR A 1 101 ? 30.394 2.213 -11.331 1.00 94.81 101 THR A C 1
ATOM 787 O O . THR A 1 101 ? 30.017 1.217 -10.717 1.00 94.81 101 THR A O 1
ATOM 790 N N . THR A 1 102 ? 29.700 2.740 -12.337 1.00 93.56 102 THR A N 1
ATOM 791 C CA . THR A 1 102 ? 28.426 2.204 -12.830 1.00 93.56 102 THR A CA 1
ATOM 792 C C . THR A 1 102 ? 28.600 1.654 -14.239 1.00 93.56 102 THR A C 1
ATOM 794 O O . THR A 1 102 ? 29.232 2.291 -15.079 1.00 93.56 102 THR A O 1
ATOM 797 N N . THR A 1 103 ? 28.008 0.497 -14.531 1.00 94.62 103 THR A N 1
ATOM 798 C CA . THR A 1 103 ? 27.974 -0.063 -15.889 1.00 94.62 103 THR A CA 1
ATOM 799 C C . THR A 1 103 ? 26.645 -0.762 -16.179 1.00 94.62 103 THR A C 1
ATOM 801 O O . THR A 1 103 ? 25.818 -0.954 -15.287 1.00 94.62 103 THR A O 1
ATOM 804 N N . GLN A 1 104 ? 26.413 -1.091 -17.449 1.00 94.38 104 GLN A N 1
ATOM 805 C CA . GLN A 1 104 ? 25.159 -1.676 -17.924 1.00 94.38 104 GLN A CA 1
ATOM 806 C C . GLN A 1 104 ? 25.165 -3.213 -17.882 1.00 94.38 104 GLN A C 1
ATOM 808 O O . GLN A 1 104 ? 26.202 -3.862 -18.054 1.00 94.38 104 GLN A O 1
ATOM 813 N N . TYR A 1 105 ? 23.978 -3.803 -17.730 1.00 95.38 105 TYR A N 1
ATOM 814 C CA . TYR A 1 105 ? 23.759 -5.248 -17.866 1.00 95.38 105 TYR A CA 1
ATOM 815 C C . TYR A 1 105 ? 23.752 -5.669 -19.331 1.00 95.38 105 TYR A C 1
ATOM 817 O O . TYR A 1 105 ? 22.771 -5.411 -20.014 1.00 95.38 105 TYR A O 1
ATOM 825 N N . ARG A 1 106 ? 24.794 -6.358 -19.806 1.00 93.44 106 ARG A N 1
ATOM 826 C CA . ARG A 1 106 ? 24.993 -6.614 -21.246 1.00 93.44 106 ARG A CA 1
ATOM 827 C C . ARG A 1 106 ? 25.447 -8.025 -21.624 1.00 93.44 106 ARG A C 1
ATOM 829 O O . ARG A 1 106 ? 25.711 -8.264 -22.799 1.00 93.44 106 ARG A O 1
ATOM 836 N N . LEU A 1 107 ? 25.590 -8.937 -20.662 1.00 94.94 107 LEU A N 1
ATOM 837 C CA . LEU A 1 107 ? 25.979 -10.326 -20.934 1.00 94.94 107 LEU A CA 1
ATOM 838 C C . LEU A 1 107 ? 24.761 -11.233 -21.119 1.00 94.94 107 LEU A C 1
ATOM 840 O O . LEU A 1 107 ? 23.705 -10.972 -20.545 1.00 94.94 107 LEU A O 1
ATOM 844 N N . GLY A 1 108 ? 24.926 -12.309 -21.899 1.00 91.62 108 GLY A N 1
ATOM 845 C CA . GLY A 1 108 ? 23.925 -13.377 -22.034 1.00 91.62 108 GLY A CA 1
ATOM 846 C C . GLY A 1 108 ? 22.547 -12.889 -22.488 1.00 91.62 108 GLY A C 1
ATOM 847 O O . GLY A 1 108 ? 21.532 -13.362 -21.982 1.00 91.62 108 GLY A O 1
ATOM 848 N N . VAL A 1 109 ? 22.520 -11.894 -23.376 1.00 93.19 109 VAL A N 1
ATOM 849 C CA . VAL A 1 109 ? 21.302 -11.158 -23.716 1.00 93.19 109 VAL A CA 1
ATOM 850 C C . VAL A 1 109 ? 20.312 -12.035 -24.473 1.00 93.19 109 VAL A C 1
ATOM 852 O O . VAL A 1 109 ? 20.657 -12.647 -25.482 1.00 93.19 109 VAL A O 1
ATOM 855 N N . SER A 1 110 ? 19.057 -12.012 -24.033 1.00 94.00 110 SER A N 1
ATOM 856 C CA . SER A 1 110 ? 17.922 -12.601 -24.740 1.00 94.00 110 SER A CA 1
ATOM 857 C C . SER A 1 110 ? 16.811 -11.568 -24.897 1.00 94.00 110 SER A C 1
ATOM 859 O O . SER A 1 110 ? 16.453 -10.906 -23.925 1.00 94.00 110 SER A O 1
ATOM 861 N N . ILE A 1 111 ? 16.271 -11.430 -26.113 1.00 95.00 111 ILE A N 1
ATOM 862 C CA . ILE A 1 111 ? 15.125 -10.565 -26.424 1.00 95.00 111 ILE A CA 1
ATOM 863 C C . ILE A 1 111 ? 14.064 -11.420 -27.102 1.00 95.00 111 ILE A C 1
ATOM 865 O O . ILE A 1 111 ? 14.342 -12.069 -28.112 1.00 95.00 111 ILE A O 1
ATOM 869 N N . ARG A 1 112 ? 12.840 -11.408 -26.580 1.00 94.25 112 ARG A N 1
ATOM 870 C CA . ARG A 1 112 ? 11.736 -12.182 -27.159 1.00 94.25 112 ARG A CA 1
ATOM 871 C C . ARG A 1 112 ? 10.385 -11.526 -26.930 1.00 94.25 112 ARG A C 1
ATOM 873 O O . ARG A 1 112 ? 10.171 -10.856 -25.923 1.00 94.25 112 ARG A O 1
ATOM 880 N N . VAL A 1 113 ? 9.452 -11.777 -27.844 1.00 94.06 113 VAL A N 1
ATOM 881 C CA . VAL A 1 113 ? 8.029 -11.518 -27.597 1.00 94.06 113 VAL A CA 1
ATOM 882 C C . VAL A 1 113 ? 7.493 -12.660 -26.739 1.00 94.06 113 VAL A C 1
ATOM 884 O O . VAL A 1 113 ? 7.476 -13.803 -27.188 1.00 94.06 113 VAL A O 1
ATOM 887 N N . VAL A 1 114 ? 7.083 -12.370 -25.503 1.00 90.94 114 VAL A N 1
ATOM 888 C CA . VAL A 1 114 ? 6.526 -13.380 -24.574 1.00 90.94 114 VAL A CA 1
ATOM 889 C C . VAL A 1 114 ? 5.004 -13.439 -24.617 1.00 90.94 114 VAL A C 1
ATOM 891 O O . VAL A 1 114 ? 4.407 -14.448 -24.250 1.00 90.94 114 VAL A O 1
ATOM 894 N N . ASN A 1 115 ? 4.370 -12.365 -25.080 1.00 87.88 115 ASN A N 1
ATOM 895 C CA . ASN A 1 115 ? 2.929 -12.279 -25.241 1.00 87.88 115 ASN A CA 1
ATOM 896 C C . ASN A 1 115 ? 2.612 -11.292 -26.362 1.00 87.88 115 ASN A C 1
ATOM 898 O O . ASN A 1 115 ? 3.210 -10.222 -26.424 1.00 87.88 115 ASN A O 1
ATOM 902 N N . SER A 1 116 ? 1.682 -11.621 -27.249 1.00 89.12 116 SER A N 1
ATOM 903 C CA . SER A 1 116 ? 1.227 -10.696 -28.285 1.00 89.12 116 SER A CA 1
ATOM 904 C C . SER A 1 116 ? -0.251 -10.924 -28.530 1.00 89.12 116 SER A C 1
ATOM 906 O O . SER A 1 116 ? -0.698 -12.063 -28.688 1.00 89.12 116 SER A O 1
ATOM 908 N N . GLY A 1 117 ? -1.015 -9.841 -28.514 1.00 86.25 117 GLY A N 1
ATOM 909 C CA . GLY A 1 117 ? -2.458 -9.894 -28.633 1.00 86.25 117 GLY A CA 1
ATOM 910 C C . GLY A 1 117 ? -3.050 -8.592 -29.161 1.00 86.25 117 GLY A C 1
ATOM 911 O O . GLY A 1 117 ? -2.336 -7.653 -29.515 1.00 86.25 117 GLY A O 1
ATOM 912 N N . PRO A 1 118 ? -4.386 -8.507 -29.203 1.00 83.75 118 PRO A N 1
ATOM 913 C CA . PRO A 1 118 ? -5.080 -7.388 -29.825 1.00 83.75 118 PRO A CA 1
ATOM 914 C C . PRO A 1 118 ? -4.985 -6.079 -29.034 1.00 83.75 118 PRO A C 1
ATOM 916 O O . PRO A 1 118 ? -5.272 -5.041 -29.616 1.00 83.75 118 PRO A O 1
ATOM 919 N N . VAL A 1 119 ? -4.602 -6.112 -27.754 1.00 88.44 119 VAL A N 1
ATOM 920 C CA . VAL A 1 119 ? -4.539 -4.935 -26.861 1.00 88.44 119 VAL A CA 1
ATOM 921 C C . VAL A 1 119 ? -3.098 -4.500 -26.597 1.00 88.44 119 VAL A C 1
ATOM 923 O O . VAL A 1 119 ? -2.801 -3.308 -26.520 1.00 88.44 119 VAL A O 1
ATOM 926 N N . PHE A 1 120 ? -2.191 -5.463 -26.443 1.00 92.12 120 PHE A N 1
ATOM 927 C CA . PHE A 1 120 ? -0.797 -5.202 -26.119 1.00 92.12 120 PHE A CA 1
ATOM 928 C C . PHE A 1 120 ? 0.118 -6.313 -26.638 1.00 92.12 120 PHE A C 1
ATOM 930 O O . PHE A 1 120 ? -0.318 -7.438 -26.895 1.00 92.12 120 PHE A O 1
ATOM 937 N N . THR A 1 121 ? 1.405 -5.990 -26.692 1.00 93.56 121 THR A N 1
ATOM 938 C CA . THR A 1 121 ? 2.504 -6.928 -26.922 1.00 93.56 121 THR A CA 1
ATOM 939 C C . THR A 1 121 ? 3.537 -6.761 -25.809 1.00 93.56 121 THR A C 1
ATOM 941 O O . THR A 1 121 ? 3.820 -5.645 -25.377 1.00 93.56 121 THR A O 1
ATOM 944 N N . GLU A 1 122 ? 4.087 -7.865 -25.314 1.00 95.69 122 GLU A N 1
ATOM 945 C CA . GLU A 1 122 ? 5.127 -7.897 -24.286 1.00 95.69 122 GLU A CA 1
ATOM 946 C C . GLU A 1 122 ? 6.447 -8.354 -24.884 1.00 95.69 122 GLU A C 1
ATOM 948 O O . GLU A 1 122 ? 6.563 -9.481 -25.373 1.00 95.69 122 GLU A O 1
ATOM 953 N N . VAL A 1 123 ? 7.448 -7.485 -24.792 1.00 96.75 123 VAL A N 1
ATOM 954 C CA . VAL A 1 123 ? 8.839 -7.812 -25.101 1.00 96.75 123 VAL A CA 1
ATOM 955 C C . VAL A 1 123 ? 9.577 -8.018 -23.787 1.00 96.75 123 VAL A C 1
ATOM 957 O O . VAL A 1 123 ? 9.598 -7.126 -22.941 1.00 96.75 123 VAL A O 1
ATOM 960 N N . GLU A 1 124 ? 10.177 -9.186 -23.615 1.00 97.31 124 GLU A N 1
ATOM 961 C CA . GLU A 1 124 ? 11.056 -9.496 -22.492 1.00 97.31 124 GLU A CA 1
ATOM 962 C C . GLU A 1 124 ? 12.512 -9.383 -22.941 1.00 97.31 124 GLU A C 1
ATOM 964 O O . GLU A 1 124 ? 12.895 -9.940 -23.972 1.00 97.31 124 GLU A O 1
ATOM 969 N N . VAL A 1 125 ? 13.310 -8.675 -22.145 1.00 96.88 125 VAL A N 1
ATOM 970 C CA . VAL A 1 125 ? 14.763 -8.582 -22.273 1.00 96.88 125 VAL A CA 1
ATOM 971 C C . VAL A 1 125 ? 15.392 -9.160 -21.009 1.00 96.88 125 VAL A C 1
ATOM 973 O O . VAL A 1 125 ? 15.094 -8.706 -19.904 1.00 96.88 125 VAL A O 1
ATOM 976 N N . VAL A 1 126 ? 16.266 -10.149 -21.163 1.00 96.94 126 VAL A N 1
ATOM 977 C CA . VAL A 1 126 ? 17.039 -10.749 -20.068 1.00 96.94 126 VAL A CA 1
ATOM 978 C C . VAL A 1 126 ? 18.514 -10.475 -20.301 1.00 96.94 126 VAL A C 1
ATOM 980 O O . VAL A 1 126 ? 19.021 -10.795 -21.373 1.00 96.94 126 VAL A O 1
ATOM 983 N N . CYS A 1 127 ? 19.196 -9.933 -19.293 1.00 96.00 127 CYS A N 1
ATOM 984 C CA . CYS A 1 127 ? 20.629 -9.647 -19.334 1.00 96.00 127 CYS A CA 1
ATOM 985 C C . CYS A 1 127 ? 21.305 -10.020 -18.004 1.00 96.00 127 CYS A C 1
ATOM 987 O O . CYS A 1 127 ? 20.670 -10.044 -16.947 1.00 96.00 127 CYS A O 1
ATOM 989 N N . TYR A 1 128 ? 22.616 -10.236 -18.049 1.00 97.50 128 TYR A N 1
ATOM 990 C CA . TYR A 1 128 ? 23.477 -10.475 -16.891 1.00 97.50 128 TYR A CA 1
ATOM 991 C C . TYR A 1 128 ? 24.545 -9.386 -16.762 1.00 97.50 128 TYR A C 1
ATOM 993 O O . TYR A 1 128 ? 24.888 -8.698 -17.735 1.00 97.50 128 TYR A O 1
ATOM 1001 N N . ASN A 1 129 ? 25.073 -9.208 -15.550 1.00 97.56 129 ASN A N 1
ATOM 1002 C CA . ASN A 1 129 ? 26.158 -8.261 -15.324 1.00 97.56 129 ASN A CA 1
ATOM 1003 C C . ASN A 1 129 ? 27.487 -8.791 -15.910 1.00 97.56 129 ASN A C 1
ATOM 1005 O O . ASN A 1 129 ? 27.839 -9.949 -15.661 1.00 97.56 129 ASN A O 1
ATOM 1009 N N . PRO A 1 130 ? 28.262 -7.967 -16.640 1.00 96.56 130 PRO A N 1
ATOM 1010 C CA . PRO A 1 130 ? 29.686 -8.216 -16.846 1.00 96.56 130 PRO A CA 1
ATOM 1011 C C . PRO A 1 130 ? 30.480 -8.120 -15.539 1.00 96.56 130 PRO A C 1
ATOM 1013 O O . PRO A 1 130 ? 30.000 -7.560 -14.549 1.00 96.56 130 PRO A O 1
ATOM 1016 N N . ALA A 1 131 ? 31.710 -8.634 -15.561 1.00 95.75 131 ALA A N 1
ATOM 1017 C CA . ALA A 1 131 ? 32.673 -8.388 -14.496 1.00 95.75 131 ALA A CA 1
ATOM 1018 C C . ALA A 1 131 ? 32.995 -6.884 -14.399 1.00 95.75 131 ALA A C 1
ATOM 1020 O O . ALA A 1 131 ? 33.210 -6.220 -15.419 1.00 95.75 131 ALA A O 1
ATOM 1021 N N . LEU A 1 132 ? 33.011 -6.351 -13.178 1.00 96.44 132 LEU A N 1
ATOM 1022 C CA . LEU A 1 132 ? 33.424 -4.979 -12.877 1.00 96.44 132 LEU A CA 1
ATOM 1023 C C . LEU A 1 132 ? 33.929 -4.915 -11.432 1.00 96.44 132 LEU A C 1
ATOM 1025 O O . LEU A 1 132 ? 33.211 -5.315 -10.514 1.00 96.44 132 LEU A O 1
ATOM 1029 N N . GLY A 1 133 ? 35.140 -4.388 -11.228 1.00 93.88 133 GLY A N 1
ATOM 1030 C CA . GLY A 1 133 ? 35.792 -4.426 -9.917 1.00 93.88 133 GLY A CA 1
ATOM 1031 C C . GLY A 1 133 ? 35.837 -5.858 -9.373 1.00 93.88 133 GLY A C 1
ATOM 1032 O O . GLY A 1 133 ? 36.137 -6.795 -10.111 1.00 93.88 133 GLY A O 1
ATOM 1033 N N . SER A 1 134 ? 35.462 -6.030 -8.106 1.00 94.25 134 SER A N 1
ATOM 1034 C CA . SER A 1 134 ? 35.378 -7.344 -7.448 1.00 94.25 134 SER A CA 1
ATOM 1035 C C . SER A 1 134 ? 34.079 -8.112 -7.729 1.00 94.25 134 SER A C 1
ATOM 1037 O O . SER A 1 134 ? 33.927 -9.243 -7.266 1.00 94.25 134 SER A O 1
ATOM 1039 N N . LEU A 1 135 ? 33.116 -7.533 -8.456 1.00 97.00 135 LEU A N 1
ATOM 1040 C CA . LEU A 1 135 ? 31.878 -8.233 -8.792 1.00 97.00 135 LEU A CA 1
ATOM 1041 C C . LEU A 1 135 ? 32.119 -9.168 -9.978 1.00 97.00 135 LEU A C 1
ATOM 1043 O O . LEU A 1 135 ? 32.330 -8.724 -11.109 1.00 97.00 135 LEU A O 1
ATOM 1047 N N . ALA A 1 136 ? 32.029 -10.471 -9.719 1.00 96.38 136 ALA A N 1
ATOM 1048 C CA . ALA A 1 136 ? 32.135 -11.491 -10.751 1.00 96.38 136 ALA A CA 1
ATOM 1049 C C . ALA A 1 136 ? 31.001 -11.378 -11.785 1.00 96.38 136 ALA A C 1
ATOM 1051 O O . ALA A 1 136 ? 29.872 -10.974 -11.473 1.00 96.38 136 ALA A O 1
ATOM 1052 N N . GLU A 1 137 ? 31.278 -11.796 -13.018 1.00 97.06 137 GLU A N 1
ATOM 1053 C CA . GLU A 1 137 ? 30.256 -11.901 -14.056 1.00 97.06 137 GLU A CA 1
ATOM 1054 C C . GLU A 1 137 ? 29.125 -12.868 -13.667 1.00 97.06 137 GLU A C 1
ATOM 1056 O O . GLU A 1 137 ? 29.305 -13.824 -12.895 1.00 97.06 137 GLU A O 1
ATOM 1061 N N . ASN A 1 138 ? 27.940 -12.623 -14.228 1.00 97.00 138 ASN A N 1
ATOM 1062 C CA . ASN A 1 138 ? 26.755 -13.453 -14.011 1.00 97.00 138 ASN A CA 1
ATOM 1063 C C . ASN A 1 138 ? 26.409 -13.628 -12.517 1.00 97.00 138 ASN A C 1
ATOM 1065 O O . ASN A 1 138 ? 25.968 -14.700 -12.109 1.00 97.00 138 ASN A O 1
ATOM 1069 N N . SER A 1 139 ? 26.660 -12.612 -11.688 1.00 97.81 139 SER A N 1
ATOM 1070 C CA . SER A 1 139 ? 26.262 -12.560 -10.269 1.00 97.81 139 SER A CA 1
ATOM 1071 C C . SER A 1 139 ? 24.874 -11.946 -10.088 1.00 97.81 139 SER A C 1
ATOM 1073 O O . SER A 1 139 ? 24.149 -12.290 -9.158 1.00 97.81 139 SER A O 1
ATOM 1075 N N . LEU A 1 140 ? 24.479 -11.081 -11.018 1.00 98.00 140 LEU A N 1
ATOM 1076 C CA . LEU A 1 140 ? 23.191 -10.416 -11.095 1.00 98.00 140 LEU A CA 1
ATOM 1077 C C . LEU A 1 140 ? 22.544 -10.702 -12.451 1.00 98.00 140 LEU A C 1
ATOM 1079 O O . LEU A 1 140 ? 23.195 -10.663 -13.500 1.00 98.00 140 LEU A O 1
ATOM 1083 N N . LYS A 1 141 ? 21.235 -10.927 -12.416 1.00 97.88 141 LYS A N 1
ATOM 1084 C CA . LYS A 1 141 ? 20.360 -11.036 -13.580 1.00 97.88 141 LYS A CA 1
ATOM 1085 C C . LYS A 1 141 ? 19.354 -9.897 -13.543 1.00 97.88 141 LYS A C 1
ATOM 1087 O O . LYS A 1 141 ? 18.745 -9.651 -12.505 1.00 97.88 141 LYS A O 1
ATOM 1092 N N . VAL A 1 142 ? 19.125 -9.258 -14.682 1.00 97.12 142 VAL A N 1
ATOM 1093 C CA . VAL A 1 142 ? 17.996 -8.348 -14.877 1.00 97.12 142 VAL A CA 1
ATOM 1094 C C . VAL A 1 142 ? 17.034 -8.934 -15.900 1.00 97.12 142 VAL A C 1
ATOM 1096 O O . VAL A 1 142 ? 17.436 -9.515 -16.908 1.00 97.12 142 VAL A O 1
ATOM 1099 N N . THR A 1 143 ? 15.742 -8.832 -15.616 1.00 97.31 143 THR A N 1
ATOM 1100 C CA . THR A 1 143 ? 14.661 -9.141 -16.553 1.00 97.31 143 THR A CA 1
ATOM 1101 C C . THR A 1 143 ? 13.779 -7.912 -16.672 1.00 97.31 143 THR A C 1
ATOM 1103 O O . THR A 1 143 ? 13.160 -7.509 -15.689 1.00 97.31 143 THR A O 1
ATOM 1106 N N . THR A 1 144 ? 13.728 -7.318 -17.860 1.00 97.25 144 THR A N 1
ATOM 1107 C CA . THR A 1 144 ? 12.865 -6.175 -18.157 1.00 97.25 144 THR A CA 1
ATOM 1108 C C . THR A 1 144 ? 11.753 -6.598 -19.102 1.00 97.25 144 THR A C 1
ATOM 1110 O O . THR A 1 144 ? 12.015 -7.087 -20.199 1.00 97.25 144 THR A O 1
ATOM 1113 N N . VAL A 1 145 ? 10.508 -6.36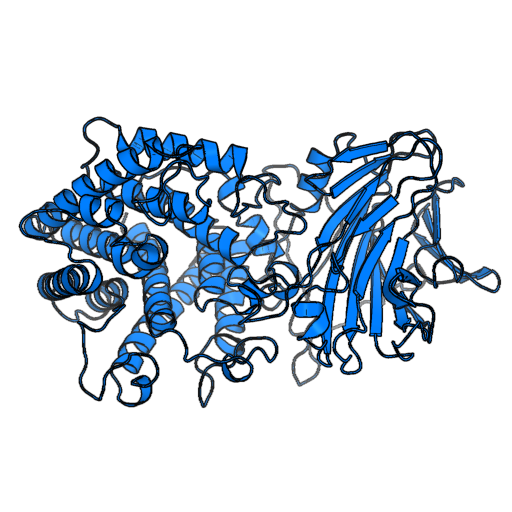9 -18.697 1.00 97.31 145 VAL A N 1
ATOM 1114 C CA . VAL A 1 145 ? 9.320 -6.591 -19.523 1.00 97.31 145 VAL A CA 1
ATOM 1115 C C . VAL A 1 145 ? 8.752 -5.243 -19.953 1.00 97.31 145 VAL A C 1
ATOM 1117 O O . VAL A 1 145 ? 8.358 -4.425 -19.120 1.00 97.31 145 VAL A O 1
ATOM 1120 N N . TYR A 1 146 ? 8.686 -5.036 -21.266 1.00 97.50 146 TYR A N 1
ATOM 1121 C CA . TYR A 1 146 ? 8.025 -3.905 -21.909 1.00 97.50 146 TYR A CA 1
ATOM 1122 C C . TYR A 1 146 ? 6.648 -4.357 -22.374 1.00 97.50 146 TYR A C 1
ATOM 1124 O O . TYR A 1 146 ? 6.531 -5.029 -23.399 1.00 97.50 146 TYR A O 1
ATOM 1132 N N . ARG A 1 147 ? 5.597 -3.987 -21.642 1.00 96.06 147 ARG A N 1
ATOM 1133 C CA . ARG A 1 147 ? 4.218 -4.180 -22.100 1.00 96.06 147 ARG A CA 1
ATOM 1134 C C . ARG A 1 147 ? 3.787 -2.949 -22.881 1.00 96.06 147 ARG A C 1
ATOM 1136 O O . ARG A 1 147 ? 3.501 -1.910 -22.290 1.00 96.06 147 ARG A O 1
ATOM 1143 N N . ILE A 1 148 ? 3.756 -3.087 -24.198 1.00 95.81 148 ILE A N 1
ATOM 1144 C CA . ILE A 1 148 ? 3.451 -2.035 -25.163 1.00 95.81 148 ILE A CA 1
ATOM 1145 C C . ILE A 1 148 ? 1.978 -2.152 -25.552 1.00 95.81 148 ILE A C 1
ATOM 1147 O O . ILE A 1 148 ? 1.573 -3.129 -26.180 1.00 95.81 148 ILE A O 1
ATOM 1151 N N . PHE A 1 149 ? 1.175 -1.169 -25.160 1.00 92.88 149 PHE A N 1
ATOM 1152 C CA . PHE A 1 149 ? -0.249 -1.094 -25.476 1.00 92.88 149 PHE A CA 1
ATOM 1153 C C . PHE A 1 149 ? -0.472 -0.410 -26.826 1.00 92.88 149 PHE A C 1
ATOM 1155 O O . PHE A 1 149 ? 0.247 0.529 -27.177 1.00 92.88 149 PHE A O 1
ATOM 1162 N N . LYS A 1 150 ? -1.519 -0.809 -27.557 1.00 88.62 150 LYS A N 1
ATOM 1163 C CA . LYS A 1 150 ? -1.908 -0.137 -28.811 1.00 88.62 150 LYS A CA 1
ATOM 1164 C C . LYS A 1 150 ? -2.243 1.343 -28.621 1.00 88.62 150 LYS A C 1
ATOM 1166 O O . LYS A 1 150 ? -1.995 2.139 -29.525 1.00 88.62 150 LYS A O 1
ATOM 1171 N N . SER A 1 151 ? -2.710 1.723 -27.433 1.00 85.62 151 SER A N 1
ATOM 1172 C CA . SER A 1 151 ? -2.903 3.118 -27.018 1.00 85.62 151 SER A CA 1
ATOM 1173 C C . SER A 1 151 ? -1.627 3.976 -27.000 1.00 85.62 151 SER A C 1
ATOM 1175 O O . SER A 1 151 ? -1.726 5.189 -26.840 1.00 85.62 151 SER A O 1
ATOM 1177 N N . GLY A 1 152 ? -0.433 3.392 -27.163 1.00 86.25 152 GLY A N 1
ATOM 1178 C CA . GLY A 1 152 ? 0.857 4.093 -27.118 1.00 86.25 152 GLY A CA 1
ATOM 1179 C C . GLY A 1 152 ? 1.461 4.203 -25.717 1.00 86.25 152 GLY A C 1
ATOM 1180 O O . GLY A 1 152 ? 2.563 4.734 -25.565 1.00 86.25 152 GLY A O 1
ATOM 1181 N N . ARG A 1 153 ? 0.780 3.669 -24.696 1.00 91.81 153 ARG A N 1
ATOM 1182 C CA . ARG A 1 153 ? 1.348 3.502 -23.355 1.00 91.81 153 ARG A CA 1
ATOM 1183 C C . ARG A 1 153 ? 2.271 2.295 -23.303 1.00 91.81 153 ARG A C 1
ATOM 1185 O O . ARG A 1 153 ? 2.012 1.268 -23.927 1.00 91.81 153 ARG A O 1
ATOM 1192 N N . VAL A 1 154 ? 3.322 2.394 -22.505 1.00 95.50 154 VAL A N 1
ATOM 1193 C CA . VAL A 1 154 ? 4.281 1.322 -22.262 1.00 95.50 154 VAL A CA 1
ATOM 1194 C C . VAL A 1 154 ? 4.513 1.203 -20.766 1.00 95.50 154 VAL A C 1
ATOM 1196 O O . VAL A 1 154 ? 4.981 2.146 -20.134 1.00 95.50 154 VAL A O 1
ATOM 1199 N N . ARG A 1 155 ? 4.218 0.033 -20.201 1.00 95.50 155 ARG A N 1
ATOM 1200 C CA . ARG A 1 155 ? 4.680 -0.328 -18.856 1.00 95.50 155 ARG A CA 1
ATOM 1201 C C . ARG A 1 155 ? 6.060 -0.954 -18.987 1.00 95.50 155 ARG A C 1
ATOM 1203 O O . ARG A 1 155 ? 6.216 -1.922 -19.732 1.00 95.50 155 ARG A O 1
ATOM 1210 N N . VAL A 1 156 ? 7.027 -0.431 -18.246 1.00 97.25 156 VAL A N 1
ATOM 1211 C CA . VAL A 1 156 ? 8.381 -0.978 -18.150 1.00 97.25 156 VAL A CA 1
ATOM 1212 C C . VAL A 1 156 ? 8.569 -1.501 -16.736 1.00 97.25 156 VAL A C 1
ATOM 1214 O O . VAL A 1 156 ? 8.521 -0.733 -15.777 1.00 97.25 156 VAL A O 1
ATOM 1217 N N . TYR A 1 157 ? 8.732 -2.816 -16.608 1.00 96.00 157 TYR A N 1
ATOM 1218 C CA . TYR A 1 157 ? 8.952 -3.488 -15.330 1.00 96.00 157 TYR A CA 1
ATOM 1219 C C . TYR A 1 157 ? 10.299 -4.202 -15.360 1.00 96.00 157 TYR A C 1
ATOM 1221 O O . TYR A 1 157 ? 10.482 -5.114 -16.165 1.00 96.00 157 TYR A O 1
ATOM 1229 N N . SER A 1 158 ? 11.224 -3.799 -14.494 1.00 95.81 158 SER A N 1
ATOM 1230 C CA . SER A 1 158 ? 12.558 -4.389 -14.365 1.00 95.81 158 SER A CA 1
ATOM 1231 C C . SER A 1 158 ? 12.672 -5.128 -13.035 1.00 95.81 158 SER A C 1
ATOM 1233 O O . SER A 1 158 ? 12.445 -4.543 -11.979 1.00 95.81 158 SER A O 1
ATOM 1235 N N . LYS A 1 159 ? 13.055 -6.406 -13.081 1.00 95.19 159 LYS A N 1
ATOM 1236 C CA . LYS A 1 159 ? 13.392 -7.222 -11.910 1.00 95.19 159 LYS A CA 1
ATOM 1237 C C . LYS A 1 159 ? 14.882 -7.539 -11.921 1.00 95.19 159 LYS A C 1
ATOM 1239 O O . LYS A 1 159 ? 15.363 -8.197 -12.842 1.00 95.19 159 LYS A O 1
ATOM 1244 N N . PHE A 1 160 ? 15.584 -7.101 -10.888 1.00 95.19 160 PHE A N 1
ATOM 1245 C CA . PHE A 1 160 ? 16.985 -7.401 -10.612 1.00 95.19 160 PHE A CA 1
ATOM 1246 C C . PHE A 1 160 ? 17.041 -8.538 -9.596 1.00 95.19 160 PHE A C 1
ATOM 1248 O O . PHE A 1 160 ? 16.302 -8.500 -8.617 1.00 95.19 160 PHE A O 1
ATOM 1255 N N . VAL A 1 161 ? 17.876 -9.547 -9.827 1.00 95.19 161 VAL A N 1
ATOM 1256 C CA . VAL A 1 161 ? 18.005 -10.721 -8.955 1.00 95.19 161 VAL A CA 1
ATOM 1257 C C . VAL A 1 161 ? 19.475 -11.067 -8.771 1.00 95.19 161 VAL A C 1
ATOM 1259 O O . VAL A 1 161 ? 20.211 -11.177 -9.755 1.00 95.19 161 VAL A O 1
ATOM 1262 N N . ALA A 1 162 ? 19.887 -11.289 -7.528 1.00 95.62 162 ALA A N 1
ATOM 1263 C CA . ALA A 1 162 ? 21.162 -11.911 -7.204 1.00 95.62 162 ALA A CA 1
ATOM 1264 C C . ALA A 1 162 ? 21.096 -13.407 -7.518 1.00 95.62 162 ALA A C 1
ATOM 1266 O O . ALA A 1 162 ? 20.445 -14.176 -6.824 1.00 95.62 162 ALA A O 1
ATOM 1267 N N . VAL A 1 163 ? 21.751 -13.846 -8.593 1.00 96.75 163 VAL A N 1
ATOM 1268 C CA . VAL A 1 163 ? 21.768 -15.277 -8.962 1.00 96.75 163 VAL A CA 1
ATOM 1269 C C . VAL A 1 163 ? 22.831 -16.062 -8.191 1.00 96.75 163 VAL A C 1
ATOM 1271 O O . VAL A 1 163 ? 22.810 -17.293 -8.159 1.00 96.75 163 VAL A O 1
ATOM 1274 N N . LYS A 1 164 ? 23.754 -15.338 -7.553 1.00 94.00 164 LYS A N 1
ATOM 1275 C CA . LYS A 1 164 ? 24.768 -15.829 -6.620 1.00 94.00 164 LYS A CA 1
ATOM 1276 C C . LYS A 1 164 ? 24.715 -14.963 -5.366 1.00 94.00 164 LYS A C 1
ATOM 1278 O O . LYS A 1 164 ? 24.351 -13.793 -5.455 1.00 94.00 164 LYS A O 1
ATOM 1283 N N . GLN A 1 165 ? 25.134 -15.512 -4.230 1.00 94.00 165 GLN A N 1
ATOM 1284 C CA . GLN A 1 165 ? 25.412 -14.690 -3.057 1.00 94.00 165 GLN A CA 1
ATOM 1285 C C . GLN A 1 165 ? 26.568 -13.733 -3.378 1.00 94.00 165 GLN A C 1
ATOM 1287 O O . GLN A 1 165 ? 27.601 -14.159 -3.900 1.00 94.00 165 GLN A O 1
ATOM 1292 N N . ILE A 1 166 ? 26.394 -12.449 -3.072 1.00 95.69 166 ILE A N 1
ATOM 1293 C CA . ILE A 1 166 ? 27.408 -11.412 -3.265 1.00 95.69 166 ILE A CA 1
ATOM 1294 C C . ILE A 1 166 ? 27.934 -11.012 -1.881 1.00 95.69 166 ILE A C 1
ATOM 1296 O O . ILE A 1 166 ? 27.144 -10.566 -1.044 1.00 95.69 166 ILE A O 1
ATOM 1300 N N . PRO A 1 167 ? 29.243 -11.171 -1.619 1.00 94.94 167 PRO A N 1
ATOM 1301 C CA . PRO A 1 167 ? 29.857 -10.734 -0.371 1.00 94.94 167 PRO A CA 1
ATOM 1302 C C . PRO A 1 167 ? 29.640 -9.247 -0.062 1.00 94.94 167 PRO A C 1
ATOM 1304 O O . PRO A 1 167 ? 29.381 -8.429 -0.951 1.00 94.94 167 PRO A O 1
ATOM 1307 N N . VAL A 1 168 ? 29.803 -8.906 1.217 1.00 94.25 168 VAL A N 1
ATOM 1308 C CA . VAL A 1 168 ? 29.869 -7.517 1.691 1.00 94.25 168 VAL A CA 1
ATOM 1309 C C . VAL A 1 168 ? 30.943 -6.731 0.936 1.00 94.25 168 VAL A C 1
ATOM 1311 O O . VAL A 1 168 ? 31.934 -7.296 0.473 1.00 94.25 168 VAL A O 1
ATOM 1314 N N . GLY A 1 169 ? 30.761 -5.423 0.801 1.00 93.88 169 GLY A N 1
ATOM 1315 C CA . GLY A 1 169 ? 31.764 -4.538 0.212 1.00 93.88 169 GLY A CA 1
ATOM 1316 C C . GLY A 1 169 ? 31.886 -4.604 -1.316 1.00 93.88 169 GLY A C 1
ATOM 1317 O O . GLY A 1 169 ? 32.808 -4.006 -1.866 1.00 93.88 169 GLY A O 1
ATOM 1318 N N . ILE A 1 170 ? 30.992 -5.312 -2.022 1.00 95.44 170 ILE A N 1
ATOM 1319 C CA . ILE A 1 170 ? 31.084 -5.502 -3.483 1.00 95.44 170 ILE A CA 1
ATOM 1320 C C . ILE A 1 170 ? 29.989 -4.746 -4.245 1.00 95.44 170 ILE A C 1
ATOM 1322 O O . ILE A 1 170 ? 30.290 -3.837 -5.022 1.00 95.44 170 ILE A O 1
ATOM 1326 N N . LEU A 1 171 ? 28.715 -5.120 -4.065 1.00 96.19 171 LEU A N 1
ATOM 1327 C CA . LEU A 1 171 ? 27.612 -4.482 -4.787 1.00 96.19 171 LEU A CA 1
ATOM 1328 C C . LEU A 1 171 ? 27.254 -3.149 -4.132 1.00 96.19 171 LEU A C 1
ATOM 1330 O O . LEU A 1 171 ? 26.847 -3.115 -2.975 1.00 96.19 171 LEU A O 1
ATOM 1334 N N . PHE A 1 172 ? 27.363 -2.062 -4.890 1.00 96.06 172 PHE A N 1
ATOM 1335 C CA . PHE A 1 172 ? 27.120 -0.714 -4.388 1.00 96.06 172 PHE A CA 1
ATOM 1336 C C . PHE A 1 172 ? 25.730 -0.162 -4.747 1.00 96.06 172 PHE A C 1
ATOM 1338 O O . PHE A 1 172 ? 25.257 0.775 -4.107 1.00 96.06 172 PHE A O 1
ATOM 1345 N N . GLY A 1 173 ? 25.065 -0.721 -5.763 1.00 95.94 173 GLY A N 1
ATOM 1346 C CA . GLY A 1 173 ? 23.707 -0.331 -6.154 1.00 95.94 173 GLY A CA 1
ATOM 1347 C C . GLY A 1 173 ? 23.207 -0.997 -7.433 1.00 95.94 173 GLY A C 1
ATOM 1348 O O . GLY A 1 173 ? 23.996 -1.522 -8.221 1.00 95.94 173 GLY A O 1
ATOM 1349 N N . VAL A 1 174 ? 21.898 -0.920 -7.673 1.00 96.31 174 VAL A N 1
ATOM 1350 C CA . VAL A 1 174 ? 21.253 -1.260 -8.955 1.00 96.31 174 VAL A CA 1
ATOM 1351 C C . VAL A 1 174 ? 20.185 -0.223 -9.287 1.00 96.31 174 VAL A C 1
ATOM 1353 O O . VAL A 1 174 ? 19.528 0.306 -8.391 1.00 96.31 174 VAL A O 1
ATOM 1356 N N . HIS A 1 175 ? 20.015 0.095 -10.568 1.00 95.25 175 HIS A N 1
ATOM 1357 C CA . HIS A 1 175 ? 19.047 1.101 -11.002 1.00 95.25 175 HIS A CA 1
ATOM 1358 C C . HIS A 1 175 ? 18.594 0.912 -12.451 1.00 95.25 175 HIS A C 1
ATOM 1360 O O . HIS A 1 175 ? 19.273 0.294 -13.277 1.00 95.25 175 HIS A O 1
ATOM 1366 N N . SER A 1 176 ? 17.422 1.469 -12.743 1.00 94.19 176 SER A N 1
ATOM 1367 C CA . SER A 1 176 ? 16.914 1.701 -14.093 1.00 94.19 176 SER A CA 1
ATOM 1368 C C . SER A 1 176 ? 17.060 3.183 -14.428 1.00 94.19 176 SER A C 1
ATOM 1370 O O . SER A 1 176 ? 16.884 4.033 -13.557 1.00 94.19 176 SER A O 1
ATOM 1372 N N . SER A 1 177 ? 17.365 3.493 -15.684 1.00 91.75 177 SER A N 1
ATOM 1373 C CA . SER A 1 177 ? 17.569 4.868 -16.139 1.00 91.75 177 SER A CA 1
ATOM 1374 C C . SER A 1 177 ? 16.849 5.130 -17.444 1.00 91.75 177 SER A C 1
ATOM 1376 O O . SER A 1 177 ? 16.909 4.334 -18.386 1.00 91.75 177 SER A O 1
ATOM 1378 N N . TYR A 1 178 ? 16.232 6.299 -17.516 1.00 90.94 178 TYR A N 1
ATOM 1379 C CA . TYR A 1 178 ? 15.780 6.913 -18.743 1.00 90.94 178 TYR A CA 1
ATOM 1380 C C . TYR A 1 178 ? 16.725 8.038 -19.124 1.00 90.94 178 TYR A C 1
ATOM 1382 O O . TYR A 1 178 ? 17.002 8.914 -18.316 1.00 90.94 178 TYR A O 1
ATOM 1390 N N . ASN A 1 179 ? 17.173 8.035 -20.377 1.00 82.69 179 ASN A N 1
ATOM 1391 C CA . ASN A 1 179 ? 18.071 9.059 -20.914 1.00 82.69 179 ASN A CA 1
ATOM 1392 C C . ASN A 1 179 ? 17.409 9.812 -22.080 1.00 82.69 179 ASN A C 1
ATOM 1394 O O . ASN A 1 179 ? 17.792 9.606 -23.244 1.00 82.69 179 ASN A O 1
ATOM 1398 N N . PRO A 1 180 ? 16.376 10.633 -21.809 1.00 73.62 180 PRO A N 1
ATOM 1399 C CA . PRO A 1 180 ? 15.798 11.524 -22.802 1.00 73.62 180 PRO A CA 1
ATOM 1400 C C . PRO A 1 180 ? 16.836 12.532 -23.327 1.00 73.62 180 PRO A C 1
ATOM 1402 O O . PRO A 1 180 ? 17.181 13.513 -22.680 1.00 73.62 180 PRO A O 1
ATOM 1405 N N . ARG A 1 181 ? 17.333 12.323 -24.552 1.00 72.12 181 ARG A N 1
ATOM 1406 C CA . ARG A 1 181 ? 18.444 13.111 -25.138 1.00 72.12 181 ARG A CA 1
ATOM 1407 C C . ARG A 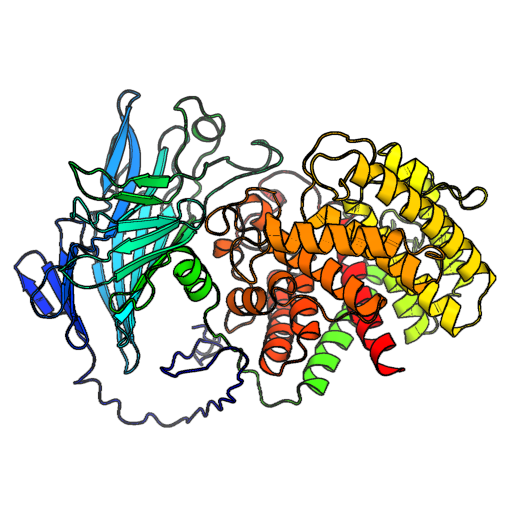1 181 ? 18.079 14.513 -25.646 1.00 72.12 181 ARG A C 1
ATOM 1409 O O . ARG A 1 181 ? 18.751 15.029 -26.534 1.00 72.12 181 ARG A O 1
ATOM 1416 N N . LEU A 1 182 ? 17.028 15.130 -25.116 1.00 75.88 182 LEU A N 1
ATOM 1417 C CA . LEU A 1 182 ? 16.630 16.489 -25.496 1.00 75.88 182 LEU A CA 1
ATOM 1418 C C . LEU A 1 182 ? 17.016 17.455 -24.374 1.00 75.88 182 LEU A C 1
ATOM 1420 O O . LEU A 1 182 ? 16.842 17.135 -23.202 1.00 75.88 182 LEU A O 1
ATOM 1424 N N . ALA A 1 183 ? 17.552 18.617 -24.744 1.00 69.81 183 ALA A N 1
ATOM 1425 C CA . ALA A 1 183 ? 18.084 19.611 -23.807 1.00 69.81 183 ALA A CA 1
ATOM 1426 C C . ALA A 1 183 ? 17.005 20.515 -23.176 1.00 69.81 183 ALA A C 1
ATOM 1428 O O . ALA A 1 183 ? 17.258 21.199 -22.189 1.00 69.81 183 ALA A O 1
ATOM 1429 N N . SER A 1 184 ? 15.800 20.557 -23.750 1.00 78.31 184 SER A N 1
ATOM 1430 C CA . SER A 1 184 ? 14.715 21.439 -23.311 1.00 78.31 184 SER A CA 1
ATOM 1431 C C . SER A 1 184 ? 13.340 20.852 -23.643 1.00 78.31 184 SER A C 1
ATOM 1433 O O . SER A 1 184 ? 13.239 19.837 -24.333 1.00 78.31 184 SER A O 1
ATOM 1435 N N . GLY A 1 185 ? 12.276 21.489 -23.141 1.00 84.31 185 GLY A N 1
ATOM 1436 C CA . GLY A 1 185 ? 10.885 21.111 -23.418 1.00 84.31 185 GLY A CA 1
ATOM 1437 C C . GLY A 1 185 ? 10.243 20.189 -22.381 1.00 84.31 185 GLY A C 1
ATOM 1438 O O . GLY A 1 185 ? 9.159 19.679 -22.645 1.00 84.31 185 GLY A O 1
ATOM 1439 N N . TYR A 1 186 ? 10.874 19.977 -21.223 1.00 86.75 186 TYR A N 1
ATOM 1440 C CA . TYR A 1 186 ? 10.330 19.144 -20.148 1.00 86.75 186 TYR A CA 1
ATOM 1441 C C . TYR A 1 186 ? 9.706 19.966 -19.025 1.00 86.75 186 TYR A C 1
ATOM 1443 O O . TYR A 1 186 ? 10.233 21.001 -18.623 1.00 86.75 186 TYR A O 1
ATOM 1451 N N . THR A 1 187 ? 8.632 19.430 -18.461 1.00 89.50 187 THR A N 1
ATOM 1452 C CA . THR A 1 187 ? 8.086 19.807 -17.158 1.00 89.50 187 THR A CA 1
ATOM 1453 C C . THR A 1 187 ? 8.167 18.582 -16.254 1.00 89.50 187 THR A C 1
ATOM 1455 O O . THR A 1 187 ? 7.844 17.475 -16.687 1.00 89.50 187 THR A O 1
ATOM 1458 N N . SER A 1 188 ? 8.620 18.748 -15.013 1.00 88.44 188 SER A N 1
ATOM 1459 C CA . SER A 1 188 ? 8.855 17.638 -14.084 1.00 88.44 188 SER A CA 1
ATOM 1460 C C . SER A 1 188 ? 8.288 17.910 -12.701 1.00 88.44 188 SER A C 1
ATOM 1462 O O . SER A 1 188 ? 8.435 19.011 -12.180 1.00 88.44 188 SER A O 1
ATOM 1464 N N . ASP A 1 189 ? 7.747 16.869 -12.077 1.00 89.00 189 ASP A N 1
ATOM 1465 C CA . ASP A 1 189 ? 7.482 16.807 -10.644 1.00 89.00 189 ASP A CA 1
ATOM 1466 C C . ASP A 1 189 ? 8.471 15.824 -10.007 1.00 89.00 189 ASP A C 1
ATOM 1468 O O . ASP A 1 189 ? 8.378 14.606 -10.197 1.00 89.00 189 ASP A O 1
ATOM 1472 N N . TYR A 1 190 ? 9.425 16.365 -9.244 1.00 85.44 190 TYR A N 1
ATOM 1473 C CA . TYR A 1 190 ? 10.426 15.566 -8.542 1.00 85.44 190 TYR A CA 1
ATOM 1474 C C . TYR A 1 190 ? 9.820 14.725 -7.415 1.00 85.44 190 TYR A C 1
ATOM 1476 O O . TYR A 1 190 ? 10.300 13.623 -7.164 1.00 85.44 190 TYR A O 1
ATOM 1484 N N . LYS A 1 191 ? 8.780 15.208 -6.724 1.00 83.50 191 LYS A N 1
ATOM 1485 C CA . LYS A 1 191 ? 8.171 14.496 -5.591 1.00 83.50 191 LYS A CA 1
ATOM 1486 C C . LYS A 1 191 ? 7.390 13.272 -6.070 1.00 83.50 191 LYS A C 1
ATOM 1488 O O . LYS A 1 191 ? 7.465 12.224 -5.438 1.00 83.50 191 LYS A O 1
ATOM 1493 N N . ARG A 1 192 ? 6.703 13.386 -7.212 1.00 86.50 192 ARG A N 1
ATOM 1494 C CA . ARG A 1 192 ? 5.915 12.307 -7.847 1.00 86.50 192 ARG A CA 1
ATOM 1495 C C . ARG A 1 192 ? 6.654 11.550 -8.947 1.00 86.50 192 ARG A C 1
ATOM 1497 O O . ARG A 1 192 ? 6.065 10.686 -9.594 1.00 86.50 192 ARG A O 1
ATOM 1504 N N . LYS A 1 193 ? 7.919 11.898 -9.194 1.00 89.12 193 LYS A N 1
ATOM 1505 C CA . LYS A 1 193 ? 8.808 11.227 -10.153 1.00 89.12 193 LYS A CA 1
ATOM 1506 C C . LYS A 1 193 ? 8.167 11.053 -11.517 1.00 89.12 193 LYS A C 1
ATOM 1508 O O . LYS A 1 193 ? 8.112 9.959 -12.071 1.00 89.12 193 LYS A O 1
ATOM 1513 N N . THR A 1 194 ? 7.652 12.160 -12.036 1.00 90.94 194 THR A N 1
ATOM 1514 C CA . THR A 1 194 ? 6.960 12.196 -13.321 1.00 90.94 194 THR A CA 1
ATOM 1515 C C . THR A 1 194 ? 7.428 13.391 -14.130 1.00 90.94 194 THR A C 1
ATOM 1517 O O . THR A 1 194 ? 7.451 14.516 -13.637 1.00 90.94 194 THR A O 1
ATOM 1520 N N . MET A 1 195 ? 7.801 13.151 -15.383 1.00 90.88 195 MET A N 1
ATOM 1521 C CA . MET A 1 195 ? 8.118 14.183 -16.365 1.00 90.88 195 MET A CA 1
ATOM 1522 C C . MET A 1 195 ? 7.220 14.077 -17.585 1.00 90.88 195 MET A C 1
ATOM 1524 O O . MET A 1 195 ? 6.787 12.992 -17.974 1.00 90.88 195 MET A O 1
ATOM 1528 N N . VAL A 1 196 ? 7.017 15.213 -18.232 1.00 92.31 196 VAL A N 1
ATOM 1529 C CA . VAL A 1 196 ? 6.347 15.325 -19.520 1.00 92.31 196 VAL A CA 1
ATOM 1530 C C . VAL A 1 196 ? 7.175 16.203 -20.441 1.00 92.31 196 VAL A C 1
ATOM 1532 O O . VAL A 1 196 ? 7.623 17.280 -20.056 1.00 92.31 196 VAL A O 1
ATOM 1535 N N . TYR A 1 197 ? 7.395 15.727 -21.659 1.00 90.62 197 TYR A N 1
ATOM 1536 C CA . TYR A 1 197 ? 7.974 16.496 -22.746 1.00 90.62 197 TYR A CA 1
ATOM 1537 C C . TYR A 1 197 ? 6.855 17.147 -23.553 1.00 90.62 197 TYR A C 1
ATOM 1539 O O . TYR A 1 197 ? 5.978 16.447 -24.046 1.00 90.62 197 TYR A O 1
ATOM 1547 N N . ASN A 1 198 ? 6.902 18.466 -23.725 1.00 88.00 198 ASN A N 1
ATOM 1548 C CA . ASN A 1 198 ? 5.910 19.282 -24.431 1.00 88.00 198 ASN A CA 1
ATOM 1549 C C . ASN A 1 198 ? 6.450 19.904 -25.736 1.00 88.00 198 ASN A C 1
ATOM 1551 O O . ASN A 1 198 ? 5.838 20.824 -26.273 1.00 88.00 198 ASN A O 1
ATOM 1555 N N . GLY A 1 199 ? 7.606 19.453 -26.233 1.00 84.00 199 GLY A N 1
ATOM 1556 C CA . GLY A 1 199 ? 8.254 20.059 -27.399 1.00 84.00 199 GLY A CA 1
ATOM 1557 C C . GLY A 1 199 ? 7.798 19.514 -28.761 1.00 84.00 199 GLY A C 1
ATOM 1558 O O . GLY A 1 199 ? 6.878 18.703 -28.876 1.00 84.00 199 GLY A O 1
ATOM 1559 N N . ALA A 1 200 ? 8.480 19.967 -29.817 1.00 82.88 200 ALA A N 1
ATOM 1560 C CA . ALA A 1 200 ? 8.069 19.809 -31.217 1.00 82.88 200 ALA A CA 1
ATOM 1561 C C . 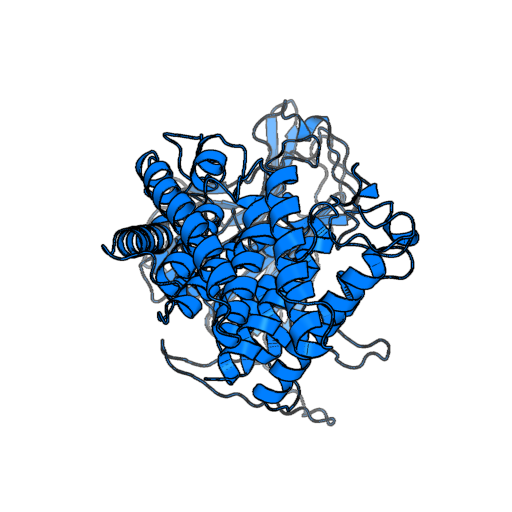ALA A 1 200 ? 8.061 18.363 -31.751 1.00 82.88 200 ALA A C 1
ATOM 1563 O O . ALA A 1 200 ? 7.434 18.095 -32.773 1.00 82.88 200 ALA A O 1
ATOM 1564 N N . LEU A 1 201 ? 8.725 17.422 -31.072 1.00 80.06 201 LEU A N 1
ATOM 1565 C CA . LEU A 1 201 ? 8.761 16.011 -31.485 1.00 80.06 201 LEU A CA 1
ATOM 1566 C C . LEU A 1 201 ? 7.465 15.250 -31.152 1.00 80.06 201 LEU A C 1
ATOM 1568 O O . LEU A 1 201 ? 7.279 14.122 -31.607 1.00 80.06 201 LEU A O 1
ATOM 1572 N N . GLY A 1 202 ? 6.550 15.879 -30.409 1.00 83.56 202 GLY A N 1
ATOM 1573 C CA . GLY A 1 202 ? 5.293 15.295 -29.954 1.00 83.56 202 GLY A CA 1
ATOM 1574 C C . GLY A 1 202 ? 5.322 14.983 -28.461 1.00 83.56 202 GLY A C 1
ATOM 1575 O O . GLY A 1 202 ? 6.340 14.545 -27.924 1.00 83.56 202 GLY A O 1
ATOM 1576 N N . ARG A 1 203 ? 4.192 15.224 -27.787 1.00 89.94 203 ARG A N 1
ATOM 1577 C CA . ARG A 1 203 ? 4.092 15.091 -26.332 1.00 89.94 203 ARG A CA 1
ATOM 1578 C C . ARG A 1 203 ? 4.236 13.636 -25.890 1.00 89.94 203 ARG A C 1
ATOM 1580 O O . ARG A 1 203 ? 3.584 12.750 -26.443 1.00 89.94 203 ARG A O 1
ATOM 1587 N N . TYR A 1 204 ? 5.045 13.414 -24.861 1.00 92.19 204 TYR A N 1
ATOM 1588 C CA . TYR A 1 204 ? 5.114 12.139 -24.153 1.00 92.19 204 TYR A CA 1
ATOM 1589 C C . TYR A 1 204 ? 5.425 12.352 -22.674 1.00 92.19 204 TYR A C 1
ATOM 1591 O O . TYR A 1 204 ? 5.970 13.388 -22.294 1.00 92.19 204 TYR A O 1
ATOM 1599 N N . SER A 1 205 ? 5.120 11.364 -21.839 1.00 93.38 205 SER A N 1
ATOM 1600 C CA . SER A 1 205 ? 5.468 11.378 -20.418 1.00 93.38 205 SER A CA 1
ATOM 1601 C C . SER A 1 205 ? 6.227 10.130 -19.990 1.00 93.38 205 SER A C 1
ATOM 1603 O O . SER A 1 205 ? 6.134 9.079 -20.625 1.00 93.38 205 SER A O 1
ATOM 1605 N N . ILE A 1 206 ? 7.007 10.270 -18.919 1.00 93.19 206 ILE A N 1
ATOM 1606 C CA . ILE A 1 206 ? 7.703 9.185 -18.225 1.00 93.19 206 ILE A CA 1
ATOM 1607 C C . ILE A 1 206 ? 7.434 9.375 -16.732 1.00 93.19 206 ILE A C 1
ATOM 1609 O O . ILE A 1 206 ? 7.750 10.430 -16.182 1.00 93.19 206 ILE A O 1
ATOM 1613 N N . GLY A 1 207 ? 6.852 8.376 -16.074 1.00 92.44 207 GLY A N 1
ATOM 1614 C CA . GLY A 1 207 ? 6.551 8.418 -14.643 1.00 92.44 207 GLY A CA 1
ATOM 1615 C C . GLY A 1 207 ? 6.923 7.122 -13.935 1.00 92.44 207 GLY A C 1
ATOM 1616 O O . GLY A 1 207 ? 6.646 6.035 -14.441 1.00 92.44 207 GLY A O 1
ATOM 1617 N N . MET A 1 208 ? 7.542 7.226 -12.762 1.00 92.00 208 MET A N 1
ATOM 1618 C CA . MET A 1 208 ? 7.810 6.076 -11.901 1.00 92.00 208 MET A CA 1
ATOM 1619 C C . MET A 1 208 ? 6.539 5.670 -11.147 1.00 92.00 208 MET A C 1
ATOM 1621 O O . MET A 1 208 ? 5.791 6.514 -10.653 1.00 92.00 208 MET A O 1
ATOM 1625 N N . ILE A 1 209 ? 6.305 4.362 -11.051 1.00 90.19 209 ILE A N 1
ATOM 1626 C CA . ILE A 1 209 ? 5.230 3.789 -10.236 1.00 90.19 209 ILE A CA 1
ATOM 1627 C C . ILE A 1 209 ? 5.795 3.325 -8.906 1.00 90.19 209 ILE A C 1
ATOM 1629 O O . ILE A 1 209 ? 5.336 3.767 -7.863 1.00 90.19 209 ILE A O 1
ATOM 1633 N N . HIS A 1 210 ? 6.800 2.455 -8.939 1.00 88.50 210 HIS A N 1
ATOM 1634 C CA . HIS A 1 210 ? 7.436 1.967 -7.725 1.00 88.50 210 HIS A CA 1
ATOM 1635 C C . HIS A 1 210 ? 8.896 1.612 -7.971 1.00 88.50 210 HIS A C 1
ATOM 1637 O O . HIS A 1 210 ? 9.303 1.283 -9.089 1.00 88.50 210 HIS A O 1
ATOM 1643 N N . THR A 1 211 ? 9.669 1.629 -6.897 1.00 88.50 211 THR A N 1
ATOM 1644 C CA . THR A 1 211 ? 11.053 1.170 -6.852 1.00 88.50 211 THR A CA 1
ATOM 1645 C C . THR A 1 211 ? 11.291 0.488 -5.517 1.00 88.50 211 THR A C 1
ATOM 1647 O O . THR A 1 211 ? 11.007 1.035 -4.455 1.00 88.50 211 THR A O 1
ATOM 1650 N N . THR A 1 212 ? 11.774 -0.742 -5.586 1.00 84.19 212 THR A N 1
ATOM 1651 C CA . THR A 1 212 ? 12.109 -1.534 -4.415 1.00 84.19 212 THR A CA 1
ATOM 1652 C C . THR A 1 212 ? 13.529 -1.238 -3.980 1.00 84.19 212 THR A C 1
ATOM 1654 O O . THR A 1 212 ? 14.475 -1.347 -4.762 1.00 84.19 212 THR A O 1
ATOM 1657 N N . HIS A 1 213 ? 13.661 -0.950 -2.697 1.00 83.75 213 HIS A N 1
ATOM 1658 C CA . HIS A 1 213 ? 14.915 -0.799 -1.981 1.00 83.75 213 HIS A CA 1
ATOM 1659 C C . HIS A 1 213 ? 14.769 -1.440 -0.596 1.00 83.75 213 HIS A C 1
ATOM 1661 O O . HIS A 1 213 ? 13.683 -1.912 -0.230 1.00 83.75 213 HIS A O 1
ATOM 1667 N N . ASP A 1 214 ? 15.868 -1.500 0.148 1.00 81.06 214 ASP A N 1
ATOM 1668 C CA . ASP A 1 214 ? 15.873 -2.120 1.466 1.00 81.06 214 ASP A CA 1
ATOM 1669 C C . ASP A 1 214 ? 16.125 -1.030 2.495 1.00 81.06 214 ASP A C 1
ATOM 1671 O O . ASP A 1 214 ? 17.228 -0.527 2.597 1.00 81.06 214 ASP A O 1
ATOM 1675 N N . VAL A 1 215 ? 15.099 -0.619 3.228 1.00 75.75 215 VAL A N 1
ATOM 1676 C CA . VAL A 1 215 ? 15.247 0.326 4.338 1.00 75.75 215 VAL A CA 1
ATOM 1677 C C . VAL A 1 215 ? 14.560 -0.277 5.548 1.00 75.75 215 VAL A C 1
ATOM 1679 O O . VAL A 1 215 ? 13.465 -0.843 5.429 1.00 75.75 215 VAL A O 1
ATOM 1682 N N . HIS A 1 216 ? 15.224 -0.155 6.696 1.00 70.56 216 HIS A N 1
ATOM 1683 C CA . HIS A 1 216 ? 14.736 -0.635 7.977 1.00 70.56 216 HIS A CA 1
ATOM 1684 C C . HIS A 1 216 ? 14.696 0.516 8.989 1.00 70.56 216 HIS A C 1
ATOM 1686 O O . HIS A 1 216 ? 15.741 1.033 9.383 1.00 70.56 216 HIS A O 1
ATOM 1692 N N . ARG A 1 217 ? 13.495 0.931 9.413 1.00 63.00 217 ARG A N 1
ATOM 1693 C CA . ARG A 1 217 ? 13.287 2.047 10.354 1.00 63.00 217 ARG A CA 1
ATOM 1694 C C . ARG A 1 217 ? 13.996 1.816 11.683 1.00 63.00 217 ARG A C 1
ATOM 1696 O O . ARG A 1 217 ? 14.588 2.741 12.224 1.00 63.00 217 ARG A O 1
A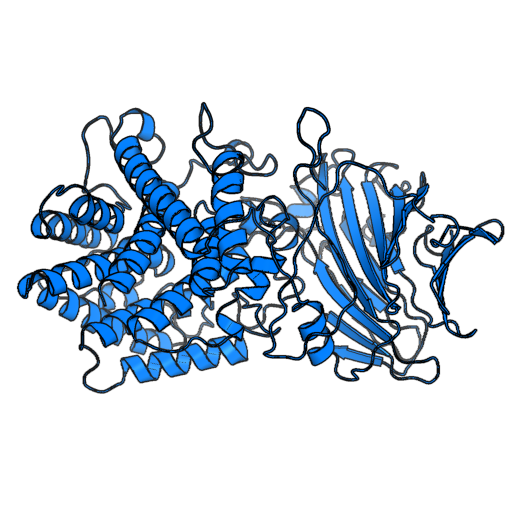TOM 1703 N N . ASP A 1 218 ? 13.977 0.579 12.177 1.00 62.78 218 ASP A N 1
ATOM 1704 C CA . ASP A 1 218 ? 14.571 0.208 13.471 1.00 62.78 218 ASP A CA 1
ATOM 1705 C C . ASP A 1 218 ? 16.098 -0.046 13.387 1.00 62.78 218 ASP A C 1
ATOM 1707 O O . ASP A 1 218 ? 16.697 -0.657 14.275 1.00 62.78 218 ASP A O 1
ATOM 1711 N N . GLY A 1 219 ? 16.733 0.416 12.304 1.00 69.69 219 GLY A N 1
ATOM 1712 C CA . GLY A 1 219 ? 18.172 0.345 12.082 1.00 69.69 219 GLY A CA 1
ATOM 1713 C C . GLY A 1 219 ? 18.667 -0.992 11.528 1.00 69.69 219 GLY A C 1
ATOM 1714 O O . GLY A 1 219 ? 17.916 -1.940 11.296 1.00 69.69 219 GLY A O 1
ATOM 1715 N N . THR A 1 220 ? 19.982 -1.069 11.334 1.00 76.75 220 THR A N 1
ATOM 1716 C CA . THR A 1 220 ? 20.666 -2.161 10.622 1.00 76.75 220 THR A CA 1
ATOM 1717 C C . THR A 1 220 ? 20.835 -3.448 11.431 1.00 76.75 220 THR A C 1
ATOM 1719 O O . THR A 1 220 ? 21.532 -4.356 10.988 1.00 76.75 220 THR A O 1
ATOM 1722 N N . ASN A 1 221 ? 20.239 -3.531 12.622 1.00 73.94 221 ASN A N 1
ATOM 1723 C CA . ASN A 1 221 ? 20.234 -4.748 13.441 1.00 73.94 221 ASN A CA 1
ATOM 1724 C C . ASN A 1 221 ? 19.286 -5.816 12.877 1.00 73.94 221 ASN A C 1
ATOM 1726 O O . ASN A 1 221 ? 19.462 -6.999 13.145 1.00 73.94 221 ASN A O 1
ATOM 1730 N N . TRP A 1 222 ? 18.283 -5.389 12.107 1.00 63.91 222 TRP A N 1
ATOM 1731 C CA . TRP A 1 222 ? 17.144 -6.210 11.687 1.00 63.91 222 TRP A CA 1
ATOM 1732 C C . TRP A 1 222 ? 17.040 -6.385 10.168 1.00 63.91 222 TRP A C 1
ATOM 1734 O O . TRP A 1 222 ? 16.055 -6.922 9.667 1.00 63.91 222 TRP A O 1
ATOM 1744 N N . GLY A 1 223 ? 18.017 -5.867 9.427 1.00 73.12 223 GLY A N 1
ATOM 1745 C CA . GLY A 1 223 ? 18.033 -5.885 7.972 1.00 73.12 223 GLY A CA 1
ATOM 1746 C C . GLY A 1 223 ? 19.083 -4.933 7.395 1.00 73.12 223 GLY A C 1
ATOM 1747 O O . GLY A 1 223 ? 19.597 -4.065 8.107 1.00 73.12 223 GLY A O 1
ATOM 1748 N N . PRO A 1 224 ? 19.403 -5.055 6.096 1.00 81.81 224 PRO A N 1
ATOM 1749 C CA . PRO A 1 224 ? 20.266 -4.102 5.418 1.00 81.81 224 PRO A CA 1
ATOM 1750 C C . PRO A 1 224 ? 19.528 -2.781 5.145 1.00 81.81 224 PRO A C 1
ATOM 1752 O O . PRO A 1 224 ? 18.344 -2.782 4.818 1.00 81.81 224 PRO A O 1
ATOM 1755 N N . ASP A 1 225 ? 20.257 -1.667 5.189 1.00 86.25 225 ASP A N 1
ATOM 1756 C CA . ASP A 1 225 ? 19.834 -0.366 4.665 1.00 86.25 225 ASP A CA 1
ATOM 1757 C C . ASP A 1 225 ? 20.522 -0.098 3.317 1.00 86.25 225 ASP A C 1
ATOM 1759 O O . ASP A 1 225 ? 21.641 0.412 3.234 1.00 86.25 225 ASP A O 1
ATOM 1763 N N . ARG A 1 226 ? 19.860 -0.521 2.243 1.00 88.00 226 ARG A N 1
ATOM 1764 C CA . ARG A 1 226 ? 20.157 -0.221 0.843 1.00 88.00 226 ARG A CA 1
ATOM 1765 C C . ARG A 1 226 ? 19.289 0.953 0.406 1.00 88.00 226 ARG A C 1
ATOM 1767 O O . ARG A 1 226 ? 18.230 0.769 -0.189 1.00 88.00 226 ARG A O 1
ATOM 1774 N N . THR A 1 227 ? 19.765 2.157 0.699 1.00 85.94 227 THR A N 1
ATOM 1775 C CA . THR A 1 227 ? 19.014 3.400 0.518 1.00 85.94 227 THR A CA 1
ATOM 1776 C C . THR A 1 227 ? 18.581 3.626 -0.932 1.00 85.94 227 THR A C 1
ATOM 1778 O O . THR A 1 227 ? 19.338 3.401 -1.883 1.00 85.94 227 THR A O 1
ATOM 1781 N N . TYR A 1 228 ? 17.353 4.114 -1.096 1.00 88.12 228 TYR A N 1
ATOM 1782 C CA . TYR A 1 228 ? 16.832 4.576 -2.376 1.00 88.12 228 TYR A CA 1
ATOM 1783 C C . TYR A 1 228 ? 17.775 5.584 -3.055 1.00 88.12 228 TYR A C 1
ATOM 1785 O O . TYR A 1 228 ? 18.361 6.455 -2.413 1.00 88.12 228 TYR A O 1
ATOM 1793 N N . PHE A 1 229 ? 17.894 5.470 -4.375 1.00 88.94 229 PHE A N 1
ATOM 1794 C CA . PHE A 1 229 ? 18.725 6.324 -5.210 1.00 88.94 229 PHE A CA 1
ATOM 1795 C C . PHE A 1 229 ? 17.948 6.794 -6.426 1.00 88.94 229 PHE A C 1
ATOM 1797 O O . PHE A 1 229 ? 17.347 5.987 -7.138 1.00 88.94 229 PHE A O 1
ATOM 1804 N N . ASP A 1 230 ? 18.035 8.088 -6.707 1.00 88.44 230 ASP A N 1
ATOM 1805 C CA . ASP A 1 230 ? 17.472 8.673 -7.903 1.00 88.44 230 ASP A CA 1
ATOM 1806 C C . ASP A 1 230 ? 18.202 9.901 -8.416 1.00 88.44 230 ASP A C 1
ATOM 1808 O O . ASP A 1 230 ? 18.904 10.617 -7.707 1.00 88.44 230 ASP A O 1
ATOM 1812 N N . VAL A 1 231 ? 17.983 10.144 -9.701 1.00 85.62 231 VAL A N 1
ATOM 1813 C CA . VAL A 1 231 ? 18.384 11.356 -10.397 1.00 85.62 231 VAL A CA 1
ATOM 1814 C C . VAL A 1 231 ? 17.210 11.753 -11.268 1.00 85.62 231 VAL A C 1
ATOM 1816 O O . VAL A 1 231 ? 16.682 10.938 -12.016 1.00 85.62 231 VAL A O 1
ATOM 1819 N N . MET A 1 232 ? 16.774 13.001 -11.154 1.00 83.25 232 MET A N 1
ATOM 1820 C CA . MET A 1 232 ? 15.815 13.580 -12.085 1.00 83.25 232 MET A CA 1
ATOM 1821 C C . MET A 1 232 ? 16.285 14.989 -12.405 1.00 83.25 232 MET A C 1
ATOM 1823 O O . MET A 1 232 ? 15.919 15.952 -11.733 1.00 83.25 232 MET A O 1
ATOM 1827 N N . THR A 1 233 ? 17.177 15.083 -13.383 1.00 75.81 233 THR A N 1
ATOM 1828 C CA . THR A 1 233 ? 17.830 16.331 -13.770 1.00 75.81 233 THR A CA 1
ATOM 1829 C C . THR A 1 233 ? 17.409 16.722 -15.176 1.00 75.81 233 THR A C 1
ATOM 1831 O O . THR A 1 233 ? 17.374 15.911 -16.099 1.00 75.81 233 THR A O 1
ATOM 1834 N N . LEU A 1 234 ? 17.081 18.002 -15.333 1.00 68.06 234 LEU A N 1
ATOM 1835 C CA . LEU A 1 234 ? 16.856 18.645 -16.620 1.00 68.06 234 LEU A CA 1
ATOM 1836 C C . LEU A 1 234 ? 18.057 19.556 -16.863 1.00 68.06 234 LEU A C 1
ATOM 1838 O O . LEU A 1 234 ? 18.061 20.706 -16.432 1.00 68.06 234 LEU A O 1
ATOM 1842 N N . ASN A 1 235 ? 19.123 19.027 -17.457 1.00 54.72 235 ASN A N 1
ATOM 1843 C CA . ASN A 1 235 ? 20.296 19.837 -17.768 1.00 54.72 235 ASN A CA 1
ATOM 1844 C C . ASN A 1 235 ? 20.134 20.446 -19.173 1.00 54.72 235 ASN A C 1
ATOM 1846 O O . ASN A 1 235 ? 19.901 19.739 -20.153 1.00 54.72 235 ASN A O 1
ATOM 1850 N N . SER A 1 236 ? 20.250 21.775 -19.259 1.00 53.62 236 SER A N 1
ATOM 1851 C CA . SER A 1 236 ? 20.120 22.552 -20.498 1.00 53.62 236 SER A CA 1
ATOM 1852 C C . SER A 1 236 ? 21.246 22.299 -21.512 1.00 53.62 236 SER A C 1
ATOM 1854 O O . SER A 1 236 ? 21.100 22.673 -22.674 1.00 53.62 236 SER A O 1
ATOM 1856 N N . ALA A 1 237 ? 22.349 21.660 -21.103 1.00 50.81 237 ALA A N 1
ATOM 1857 C CA . ALA A 1 237 ? 23.518 21.378 -21.939 1.00 50.81 237 ALA A CA 1
ATOM 1858 C C . ALA A 1 237 ? 23.705 19.886 -22.285 1.00 50.81 237 ALA A C 1
ATOM 1860 O O . ALA A 1 237 ? 24.239 19.560 -23.343 1.00 50.81 237 ALA A O 1
ATOM 1861 N N . THR A 1 238 ? 23.243 18.962 -21.439 1.00 53.75 238 THR A N 1
ATOM 1862 C CA . THR A 1 238 ? 23.288 17.512 -21.691 1.00 53.75 238 THR A CA 1
ATOM 1863 C C . THR A 1 238 ? 21.973 16.905 -21.228 1.00 53.75 238 THR A C 1
ATOM 1865 O O . THR A 1 238 ? 21.738 16.946 -20.036 1.00 53.75 238 THR A O 1
ATOM 1868 N N . ALA A 1 239 ? 21.145 16.397 -22.149 1.00 60.25 239 ALA A N 1
ATOM 1869 C CA . ALA A 1 239 ? 20.036 15.439 -21.965 1.00 60.25 239 ALA A CA 1
ATOM 1870 C C . ALA A 1 239 ? 19.389 15.299 -20.564 1.00 60.25 239 ALA A C 1
ATOM 1872 O O . ALA A 1 239 ? 20.068 15.021 -19.580 1.00 60.25 239 ALA A O 1
ATOM 1873 N N . GLY A 1 240 ? 18.055 15.323 -20.485 1.00 64.19 240 GLY A N 1
ATOM 1874 C CA . GLY A 1 240 ? 17.372 14.889 -19.263 1.00 64.19 240 GLY A CA 1
ATOM 1875 C C . GLY A 1 240 ? 17.810 13.477 -18.833 1.00 64.19 240 GLY A C 1
ATOM 1876 O O . GLY A 1 240 ? 17.956 12.591 -19.678 1.00 64.19 240 GLY A O 1
ATOM 1877 N N . ASP A 1 241 ? 18.012 13.275 -17.532 1.00 79.44 241 ASP A N 1
ATOM 1878 C CA . ASP A 1 241 ? 18.274 11.968 -16.915 1.00 79.44 241 ASP A CA 1
ATOM 1879 C C . ASP A 1 241 ? 17.180 11.695 -15.888 1.00 79.44 241 ASP A C 1
ATOM 1881 O O . ASP A 1 241 ? 16.826 12.559 -15.079 1.00 79.44 241 ASP A O 1
ATOM 1885 N N . PHE A 1 242 ? 16.618 10.494 -15.957 1.00 88.25 242 PHE A N 1
ATOM 1886 C CA . PHE A 1 242 ? 15.667 10.000 -14.987 1.00 88.25 242 PHE A CA 1
ATOM 1887 C C . PHE A 1 242 ? 16.030 8.587 -14.557 1.00 88.25 242 PHE A C 1
ATOM 1889 O O . PHE A 1 242 ? 15.620 7.594 -15.157 1.00 88.25 242 PHE A O 1
ATOM 1896 N N . THR A 1 243 ? 16.807 8.525 -13.487 1.00 90.38 243 THR A N 1
ATOM 1897 C CA . THR A 1 243 ? 17.329 7.306 -12.889 1.00 90.38 243 THR A CA 1
ATOM 1898 C C . THR A 1 243 ? 16.643 7.037 -11.559 1.00 90.38 243 THR A C 1
ATOM 1900 O O . THR A 1 243 ? 16.394 7.960 -10.786 1.00 90.38 243 THR A O 1
ATOM 1903 N N . PHE A 1 244 ? 16.349 5.770 -11.284 1.00 92.44 244 PHE A N 1
ATOM 1904 C CA . PHE A 1 244 ? 15.785 5.323 -10.016 1.00 92.44 244 PHE A CA 1
ATOM 1905 C C . PHE A 1 244 ? 16.207 3.889 -9.690 1.00 92.44 244 PHE A C 1
ATOM 1907 O O . PHE A 1 244 ? 16.350 3.038 -10.571 1.00 92.44 244 PHE A O 1
ATOM 1914 N N . GLY A 1 245 ? 16.409 3.623 -8.406 1.00 93.38 245 GLY A N 1
ATOM 1915 C CA . GLY A 1 245 ? 16.793 2.325 -7.872 1.00 93.38 245 GLY A CA 1
ATOM 1916 C C . GLY A 1 245 ? 17.250 2.450 -6.427 1.00 93.38 245 GLY A C 1
ATOM 1917 O O . GLY A 1 245 ? 16.661 3.207 -5.662 1.00 93.38 245 GLY A O 1
ATOM 1918 N N . TRP A 1 246 ? 18.310 1.742 -6.056 1.00 93.25 246 TRP A N 1
ATOM 1919 C CA . TRP A 1 246 ? 18.967 1.915 -4.761 1.00 93.25 246 TRP A CA 1
ATOM 1920 C C . TRP A 1 246 ? 20.482 1.935 -4.927 1.00 93.25 246 TRP A C 1
ATOM 1922 O O . TRP A 1 246 ? 21.041 1.343 -5.860 1.00 93.25 246 TRP A O 1
ATOM 1932 N N . ARG A 1 247 ? 21.151 2.648 -4.025 1.00 93.25 247 ARG A N 1
ATOM 1933 C CA . ARG A 1 247 ? 22.606 2.778 -3.996 1.00 93.25 247 ARG A CA 1
ATOM 1934 C C . ARG A 1 247 ? 23.051 3.238 -2.614 1.00 93.25 247 ARG A C 1
ATOM 1936 O O . ARG A 1 247 ? 22.432 4.125 -2.035 1.00 93.25 247 ARG A O 1
ATOM 1943 N N . TYR A 1 248 ? 24.156 2.695 -2.114 1.00 92.69 248 TYR A N 1
ATOM 1944 C CA . TYR A 1 248 ? 24.751 3.210 -0.882 1.00 92.69 248 TYR A CA 1
ATOM 1945 C C . TYR A 1 248 ? 25.248 4.650 -1.064 1.00 92.69 248 TYR A C 1
ATOM 1947 O O . TYR A 1 248 ? 25.681 5.059 -2.142 1.00 92.69 248 TYR A O 1
ATOM 1955 N N . THR A 1 249 ? 25.211 5.432 0.009 1.00 87.75 249 THR A N 1
ATOM 1956 C CA . THR A 1 249 ? 25.678 6.827 0.007 1.00 87.75 249 THR A CA 1
ATOM 1957 C C . THR A 1 249 ? 27.168 6.955 0.324 1.00 87.75 249 THR A C 1
ATOM 1959 O O . THR A 1 249 ? 27.781 7.961 -0.020 1.00 87.75 249 THR A O 1
ATOM 1962 N N . SER A 1 250 ? 27.769 5.934 0.944 1.00 89.62 250 SER A N 1
ATOM 1963 C CA . SER A 1 250 ? 29.175 5.920 1.355 1.00 89.62 250 SER A CA 1
ATOM 1964 C C . SER A 1 250 ? 29.780 4.518 1.272 1.00 89.62 250 SER A C 1
ATOM 1966 O O . SER A 1 250 ? 29.106 3.528 1.555 1.00 89.62 250 SER A O 1
ATOM 1968 N N . ALA A 1 251 ? 31.078 4.447 0.966 1.00 89.69 251 ALA A N 1
ATOM 1969 C CA . ALA A 1 251 ? 31.884 3.227 1.063 1.00 89.69 251 ALA A CA 1
ATOM 1970 C C . ALA A 1 251 ? 32.045 2.715 2.508 1.00 89.69 251 ALA A C 1
ATOM 1972 O O . ALA A 1 251 ? 32.385 1.556 2.715 1.00 89.69 251 ALA A O 1
ATOM 1973 N N . THR A 1 252 ? 31.778 3.562 3.505 1.00 91.75 252 THR A N 1
ATOM 1974 C CA . THR A 1 252 ? 31.807 3.209 4.933 1.00 91.75 252 THR A CA 1
ATOM 1975 C C . THR A 1 252 ? 30.430 2.859 5.500 1.00 91.75 252 THR A C 1
ATOM 1977 O O . THR A 1 252 ? 30.288 2.703 6.711 1.00 91.75 252 THR A O 1
ATOM 1980 N N . ASN A 1 253 ? 29.395 2.760 4.657 1.00 91.88 253 ASN A N 1
ATOM 1981 C CA . ASN A 1 253 ? 28.052 2.412 5.112 1.00 91.88 253 ASN A CA 1
ATOM 1982 C C . ASN A 1 253 ? 28.056 1.043 5.820 1.00 91.88 253 ASN A C 1
ATOM 1984 O O . ASN A 1 253 ? 28.595 0.064 5.302 1.00 91.88 253 ASN A O 1
ATOM 1988 N N . TYR A 1 254 ? 27.429 0.972 6.999 1.00 92.00 254 TYR A N 1
ATOM 1989 C CA . TYR A 1 254 ? 27.416 -0.243 7.815 1.00 92.00 254 TYR A CA 1
ATOM 1990 C C . TYR A 1 254 ? 26.823 -1.436 7.061 1.00 92.00 254 TYR A C 1
ATOM 1992 O O . TYR A 1 254 ? 27.410 -2.516 7.065 1.00 92.00 254 TYR A O 1
ATOM 2000 N N . SER A 1 255 ? 25.693 -1.255 6.375 1.00 90.56 255 SER A N 1
ATOM 2001 C CA . SER A 1 255 ? 25.065 -2.334 5.618 1.00 90.56 255 SER A CA 1
ATOM 2002 C C . SER A 1 255 ? 25.908 -2.781 4.435 1.00 90.56 255 SER A C 1
ATOM 2004 O O . SER A 1 255 ? 26.015 -3.978 4.202 1.00 90.56 255 SER A O 1
ATOM 2006 N N . PHE A 1 256 ? 26.588 -1.868 3.747 1.00 93.25 256 PHE A N 1
ATOM 2007 C CA . PHE A 1 256 ? 27.528 -2.250 2.695 1.00 93.25 256 PHE A CA 1
ATOM 2008 C C . PHE A 1 256 ? 28.659 -3.149 3.219 1.00 93.25 256 PHE A C 1
ATOM 2010 O O . PHE A 1 256 ? 29.042 -4.104 2.546 1.00 93.25 256 PHE A O 1
ATOM 2017 N N . LEU A 1 257 ? 29.165 -2.879 4.425 1.00 93.62 257 LEU A N 1
ATOM 2018 C CA . LEU A 1 257 ? 30.296 -3.601 5.018 1.00 93.62 257 LEU A CA 1
ATOM 2019 C C . LEU A 1 257 ? 29.911 -4.869 5.795 1.00 93.62 257 LEU A C 1
ATOM 2021 O O . LEU A 1 257 ? 30.769 -5.721 6.000 1.00 93.62 257 LEU A O 1
ATOM 2025 N N . ASN A 1 258 ? 28.651 -5.012 6.218 1.00 90.94 258 ASN A N 1
ATOM 2026 C CA . ASN A 1 258 ? 28.232 -6.091 7.124 1.00 90.94 258 ASN A CA 1
ATOM 2027 C C . ASN A 1 258 ? 27.106 -6.975 6.571 1.00 90.94 258 ASN A C 1
ATOM 2029 O O . ASN A 1 258 ? 26.895 -8.068 7.088 1.00 90.94 258 ASN A O 1
ATOM 2033 N N . TRP A 1 259 ? 26.400 -6.547 5.520 1.00 88.94 259 TRP A N 1
ATOM 2034 C CA . TRP A 1 259 ? 25.255 -7.280 4.982 1.00 88.94 259 TRP A CA 1
ATOM 2035 C C . TRP A 1 259 ? 25.504 -7.781 3.558 1.00 88.94 259 TRP A C 1
ATOM 2037 O O . TRP A 1 259 ? 25.462 -6.985 2.613 1.00 88.94 259 TRP A O 1
ATOM 2047 N N . PRO A 1 260 ? 25.749 -9.091 3.364 1.00 90.75 260 PRO A N 1
ATOM 2048 C CA . PRO A 1 260 ? 25.866 -9.644 2.024 1.00 90.75 260 PRO A CA 1
ATOM 2049 C C . PRO A 1 260 ? 24.529 -9.532 1.280 1.00 90.75 260 PRO A C 1
ATOM 2051 O O . PRO A 1 260 ? 23.459 -9.357 1.869 1.00 90.75 260 PRO A O 1
ATOM 2054 N N . VAL A 1 261 ? 24.581 -9.641 -0.044 1.00 90.94 261 VAL A N 1
ATOM 2055 C CA . VAL A 1 261 ? 23.373 -9.861 -0.844 1.00 90.94 261 VAL A CA 1
ATOM 2056 C C . VAL A 1 261 ? 23.194 -11.361 -0.982 1.00 90.94 261 VAL A C 1
ATOM 2058 O O . VAL A 1 261 ? 24.018 -12.036 -1.600 1.00 90.94 261 VAL A O 1
ATOM 2061 N N . GLU A 1 262 ? 22.130 -11.888 -0.393 1.00 88.50 262 GLU A N 1
ATOM 2062 C CA . GLU A 1 262 ? 21.818 -13.309 -0.474 1.00 88.50 262 GLU A CA 1
ATOM 2063 C C . GLU A 1 262 ? 21.437 -13.720 -1.896 1.00 88.50 262 GLU A C 1
ATOM 2065 O O . GLU A 1 262 ? 20.958 -12.919 -2.705 1.00 88.50 262 GLU A O 1
ATOM 2070 N N . LYS A 1 263 ? 21.649 -14.999 -2.206 1.00 88.12 263 LYS A N 1
ATOM 2071 C CA . LYS A 1 263 ? 21.137 -15.577 -3.445 1.00 88.12 263 LYS A CA 1
ATOM 2072 C C . LYS A 1 263 ? 19.609 -15.439 -3.475 1.00 88.12 263 LYS A C 1
ATOM 2074 O O . LYS A 1 263 ? 18.950 -15.571 -2.454 1.00 88.12 263 LYS A O 1
ATOM 2079 N N . ASP A 1 264 ? 19.070 -15.179 -4.659 1.00 85.94 264 ASP A N 1
ATOM 2080 C CA . ASP A 1 264 ? 17.651 -14.974 -4.957 1.00 85.94 264 ASP A CA 1
ATOM 2081 C C . ASP A 1 264 ? 17.046 -13.683 -4.378 1.00 85.94 264 ASP A C 1
ATOM 2083 O O . ASP A 1 264 ? 15.887 -13.368 -4.669 1.00 85.94 264 ASP A O 1
ATOM 2087 N N . TRP A 1 265 ? 17.845 -12.860 -3.682 1.00 85.75 265 TRP A N 1
ATOM 2088 C CA . TRP A 1 265 ? 17.443 -11.505 -3.312 1.00 85.75 265 TRP A CA 1
ATOM 2089 C C . TRP A 1 265 ? 17.103 -10.693 -4.562 1.00 85.75 265 TRP A C 1
ATOM 2091 O O . TRP A 1 265 ? 17.841 -10.715 -5.556 1.00 85.75 265 TRP A O 1
ATOM 2101 N N . ALA A 1 266 ? 15.979 -9.975 -4.527 1.00 88.06 266 ALA A N 1
ATOM 2102 C CA . ALA A 1 266 ? 15.439 -9.314 -5.702 1.00 88.06 266 ALA A CA 1
ATOM 2103 C C . ALA A 1 266 ? 14.936 -7.897 -5.430 1.00 88.06 266 ALA A C 1
ATOM 2105 O O . ALA A 1 266 ? 14.345 -7.611 -4.392 1.00 88.06 266 ALA A O 1
ATOM 2106 N N . TRP A 1 267 ? 15.092 -7.041 -6.438 1.00 89.94 267 TRP A N 1
ATOM 2107 C CA . TRP A 1 267 ? 14.552 -5.687 -6.457 1.00 89.94 267 TRP A CA 1
ATOM 2108 C C . TRP A 1 267 ? 13.734 -5.467 -7.725 1.00 89.94 267 TRP A C 1
ATOM 2110 O O . TRP A 1 267 ? 14.159 -5.828 -8.824 1.00 89.94 267 TRP A O 1
ATOM 2120 N N . SER A 1 268 ? 12.549 -4.885 -7.574 1.00 90.06 268 SER A N 1
ATOM 2121 C CA . SER A 1 268 ? 11.630 -4.561 -8.663 1.00 90.06 268 SER A CA 1
ATOM 2122 C C . SER A 1 268 ? 11.515 -3.055 -8.868 1.00 90.06 268 SER A C 1
ATOM 2124 O O . SER A 1 268 ? 11.536 -2.278 -7.915 1.00 90.06 268 SER A O 1
ATOM 2126 N N . MET A 1 269 ? 11.388 -2.627 -10.120 1.00 92.62 269 MET A N 1
ATOM 2127 C CA . MET A 1 269 ? 11.164 -1.228 -10.475 1.00 92.62 269 MET A CA 1
ATOM 2128 C C . MET A 1 269 ? 10.138 -1.158 -11.605 1.00 92.62 269 MET A C 1
ATOM 2130 O O . MET A 1 269 ? 10.249 -1.892 -12.590 1.00 92.62 269 MET A O 1
ATOM 2134 N N . GLU A 1 270 ? 9.146 -0.280 -11.480 1.00 93.69 270 GLU A N 1
ATOM 2135 C CA . GLU A 1 270 ? 8.102 -0.071 -12.484 1.00 93.69 270 GLU A CA 1
ATOM 2136 C C . GLU A 1 270 ? 8.003 1.401 -12.862 1.00 93.69 270 GLU A C 1
ATOM 2138 O O . GLU A 1 270 ? 7.961 2.292 -12.014 1.00 93.69 270 GLU A O 1
ATOM 2143 N N . SER A 1 271 ? 7.875 1.644 -14.160 1.00 94.81 271 SER A N 1
ATOM 2144 C CA . SER A 1 271 ? 7.590 2.959 -14.720 1.00 94.81 271 SER A CA 1
ATOM 2145 C C . SER A 1 271 ? 6.652 2.851 -15.916 1.00 94.81 271 SER A C 1
ATOM 2147 O O . SER A 1 271 ? 6.462 1.783 -16.509 1.00 94.81 271 SER A O 1
ATOM 2149 N N . TRP A 1 272 ? 6.012 3.968 -16.234 1.00 95.25 272 TRP A N 1
ATOM 2150 C CA . TRP A 1 272 ? 5.100 4.120 -17.354 1.00 95.25 272 TRP A CA 1
ATOM 2151 C C . TRP A 1 272 ? 5.623 5.190 -18.294 1.00 95.25 272 TRP A C 1
ATOM 2153 O O . TRP A 1 272 ? 6.021 6.271 -17.863 1.00 95.25 272 TRP A O 1
ATOM 2163 N N . VAL A 1 273 ? 5.580 4.882 -19.583 1.00 95.00 273 VAL A N 1
ATOM 2164 C CA . VAL A 1 273 ? 5.824 5.832 -20.662 1.00 95.00 273 VAL A CA 1
ATOM 2165 C C . VAL A 1 273 ? 4.526 5.993 -21.440 1.00 95.00 273 VAL A C 1
ATOM 2167 O O . VAL A 1 273 ? 3.972 5.000 -21.905 1.00 95.00 273 VAL A O 1
ATOM 2170 N N . ASP A 1 274 ? 4.032 7.216 -21.601 1.00 94.44 274 ASP A N 1
ATOM 2171 C CA . ASP A 1 274 ? 2.874 7.502 -22.452 1.00 94.44 274 ASP A CA 1
ATOM 2172 C C . ASP A 1 274 ? 3.333 8.282 -23.681 1.00 94.44 274 ASP A C 1
ATOM 2174 O O . ASP A 1 274 ? 3.677 9.456 -23.586 1.00 94.44 274 ASP A O 1
ATOM 2178 N N . LEU A 1 275 ? 3.367 7.625 -24.842 1.00 92.50 275 LEU A N 1
ATOM 2179 C CA . LEU A 1 275 ? 3.792 8.251 -26.097 1.00 92.50 275 LEU A CA 1
ATOM 2180 C C . LEU A 1 275 ? 2.678 9.064 -26.768 1.00 92.50 275 LEU A C 1
ATOM 2182 O O . LEU A 1 275 ? 2.920 9.688 -27.802 1.00 92.50 275 LEU A O 1
ATOM 2186 N N . ASN A 1 276 ? 1.460 9.019 -26.227 1.00 89.12 276 ASN A N 1
ATOM 2187 C CA . ASN A 1 276 ? 0.283 9.756 -26.685 1.00 89.12 276 ASN A CA 1
ATOM 2188 C C . ASN A 1 276 ? -0.251 10.652 -25.559 1.00 89.12 276 ASN A C 1
ATOM 2190 O O . ASN A 1 276 ? -1.460 10.807 -25.393 1.00 89.12 276 ASN A O 1
ATOM 2194 N N . GLU A 1 277 ? 0.657 11.234 -24.775 1.00 91.94 277 GLU A N 1
ATOM 2195 C CA . GLU A 1 277 ? 0.292 12.042 -23.622 1.00 91.94 277 GLU A CA 1
ATOM 2196 C C . GLU A 1 277 ? -0.545 13.267 -24.031 1.00 91.94 277 GLU A C 1
ATOM 2198 O O . GLU A 1 277 ? -0.193 14.038 -24.929 1.00 91.94 277 GLU A O 1
ATOM 2203 N N . THR A 1 278 ? -1.657 13.474 -23.333 1.00 91.88 278 THR A N 1
ATOM 2204 C CA . THR A 1 278 ? -2.562 14.611 -23.538 1.00 91.88 278 THR A CA 1
ATOM 2205 C C . THR A 1 278 ? -2.434 15.656 -22.436 1.00 91.88 278 THR A C 1
ATOM 2207 O O . THR A 1 278 ? -2.787 16.811 -22.659 1.00 91.88 278 THR A O 1
ATOM 2210 N N . LEU A 1 279 ? -1.924 15.271 -21.265 1.00 93.31 279 LEU A N 1
ATOM 2211 C CA . LEU A 1 279 ? -1.770 16.132 -20.099 1.00 93.31 279 LEU A CA 1
ATOM 2212 C C . LEU A 1 279 ? -0.425 16.860 -20.127 1.00 93.31 279 LEU A C 1
ATOM 2214 O O . LEU A 1 279 ? 0.584 16.308 -20.548 1.00 93.31 279 LEU A O 1
ATOM 2218 N N . THR A 1 280 ? -0.406 18.097 -19.642 1.00 93.88 280 THR A N 1
ATOM 2219 C CA . THR A 1 280 ? 0.816 18.911 -19.513 1.00 93.88 280 THR A CA 1
ATOM 2220 C C . THR A 1 280 ? 1.327 18.990 -18.078 1.00 93.88 280 THR A C 1
ATOM 2222 O O . THR A 1 280 ? 2.460 19.408 -17.865 1.00 93.88 280 THR A O 1
ATOM 2225 N N . ASP A 1 281 ? 0.497 18.613 -17.103 1.00 93.50 281 ASP A N 1
ATOM 2226 C CA . ASP A 1 281 ? 0.831 18.640 -15.683 1.00 93.50 281 ASP A CA 1
ATOM 2227 C C . ASP A 1 281 ? 1.360 17.267 -15.219 1.00 93.50 281 ASP A C 1
ATOM 2229 O O . ASP A 1 281 ? 0.604 16.286 -15.230 1.00 93.50 281 ASP A O 1
ATOM 2233 N N . PRO A 1 282 ? 2.632 17.165 -14.784 1.00 91.81 282 PRO A N 1
ATOM 2234 C CA . PRO A 1 282 ? 3.185 15.923 -14.250 1.00 91.81 282 PRO A CA 1
ATOM 2235 C C . PRO A 1 282 ? 2.460 15.410 -12.995 1.00 91.81 282 PRO A C 1
ATOM 2237 O O . PRO A 1 282 ? 2.458 14.199 -12.774 1.00 91.81 282 PRO A O 1
ATOM 2240 N N . THR A 1 283 ? 1.800 16.268 -12.205 1.00 90.44 283 THR A N 1
ATOM 2241 C CA . THR A 1 283 ? 0.997 15.821 -11.052 1.00 90.44 283 THR A CA 1
ATOM 2242 C C . THR A 1 283 ? -0.232 15.043 -11.510 1.00 90.44 283 THR A C 1
ATOM 2244 O O . THR A 1 283 ? -0.432 13.905 -11.082 1.00 90.44 283 THR A O 1
ATOM 2247 N N . ALA A 1 284 ? -1.021 15.602 -12.431 1.00 92.00 284 ALA A N 1
ATOM 2248 C CA . ALA A 1 284 ? -2.167 14.910 -13.016 1.00 92.00 284 ALA A CA 1
ATOM 2249 C C . ALA A 1 284 ? -1.772 13.588 -13.705 1.00 92.00 284 ALA A C 1
ATOM 2251 O O . ALA A 1 284 ? -2.489 12.588 -13.600 1.00 92.00 284 ALA A O 1
ATOM 2252 N N . ILE A 1 285 ? -0.612 13.554 -14.372 1.00 93.31 285 ILE A N 1
ATOM 2253 C CA . ILE A 1 285 ? -0.076 12.336 -15.002 1.00 93.31 285 ILE A CA 1
ATOM 2254 C C . ILE A 1 285 ? 0.256 11.274 -13.949 1.00 93.31 285 ILE A C 1
ATOM 2256 O O . ILE A 1 285 ? -0.144 10.118 -14.108 1.00 93.31 285 ILE A O 1
ATOM 2260 N N . ALA A 1 286 ? 0.943 11.646 -12.865 1.00 91.62 286 ALA A N 1
ATOM 2261 C CA . ALA A 1 286 ? 1.244 10.730 -11.769 1.00 91.62 286 ALA A CA 1
ATOM 2262 C C . ALA A 1 286 ? -0.045 10.154 -11.164 1.00 91.62 286 ALA A C 1
ATOM 2264 O O . ALA A 1 286 ? -0.192 8.935 -11.077 1.00 91.62 286 ALA A O 1
ATOM 2265 N N . THR A 1 287 ? -1.024 11.009 -10.848 1.00 89.44 287 THR A N 1
ATOM 2266 C CA . THR A 1 287 ? -2.330 10.576 -10.332 1.00 89.44 287 THR A CA 1
ATOM 2267 C C . THR A 1 287 ? -3.006 9.575 -11.264 1.00 89.44 287 THR A C 1
ATOM 2269 O O . THR A 1 287 ? -3.422 8.510 -10.810 1.00 89.44 287 THR A O 1
ATOM 2272 N N . ARG A 1 288 ? -3.040 9.842 -12.574 1.00 89.19 288 ARG A N 1
ATOM 2273 C CA . ARG A 1 288 ? -3.607 8.925 -13.576 1.00 89.19 288 ARG A CA 1
ATOM 2274 C C . ARG A 1 288 ? -2.879 7.579 -13.635 1.00 89.19 288 ARG A C 1
ATOM 2276 O O . ARG A 1 288 ? -3.517 6.538 -13.774 1.00 89.19 288 ARG A O 1
ATOM 2283 N N . ASN A 1 289 ? -1.550 7.592 -13.578 1.00 89.25 289 ASN A N 1
ATOM 2284 C CA . ASN A 1 289 ? -0.729 6.387 -13.721 1.00 89.25 289 ASN A CA 1
ATOM 2285 C C . ASN A 1 289 ? -0.852 5.446 -12.513 1.00 89.25 289 ASN A C 1
ATOM 2287 O O . ASN A 1 289 ? -0.814 4.218 -12.666 1.00 89.25 289 ASN A O 1
ATOM 2291 N N . HIS A 1 290 ? -1.043 6.024 -11.330 1.00 87.12 290 HIS A N 1
ATOM 2292 C CA . HIS A 1 290 ? -1.248 5.304 -10.077 1.00 87.12 290 HIS A CA 1
ATOM 2293 C C . HIS A 1 290 ? -2.704 4.887 -9.846 1.00 87.12 290 HIS A C 1
ATOM 2295 O O . HIS A 1 290 ? -2.932 3.861 -9.222 1.00 87.12 290 HIS A O 1
ATOM 2301 N N . ASN A 1 291 ? -3.683 5.594 -10.419 1.00 84.25 291 ASN A N 1
ATOM 2302 C CA . ASN A 1 291 ? -5.118 5.300 -10.284 1.00 84.25 291 ASN A CA 1
ATOM 2303 C C . ASN A 1 291 ? -5.718 4.660 -11.537 1.00 84.25 291 ASN A C 1
ATOM 2305 O O . ASN A 1 291 ? -6.766 5.066 -12.044 1.00 84.25 291 ASN A O 1
ATOM 2309 N N . ARG A 1 292 ? -5.036 3.649 -12.077 1.00 82.19 292 ARG A N 1
ATOM 2310 C CA . ARG A 1 292 ? -5.536 2.927 -13.251 1.00 82.19 292 ARG A CA 1
ATOM 2311 C C . ARG A 1 292 ? -6.850 2.214 -12.907 1.00 82.19 292 ARG A C 1
ATOM 2313 O O . ARG A 1 292 ? -6.879 1.503 -11.902 1.00 82.19 292 ARG A O 1
ATOM 2320 N N . PRO A 1 293 ? -7.901 2.327 -13.747 1.00 81.50 293 PRO A N 1
ATOM 2321 C CA . PRO A 1 293 ? -9.120 1.554 -13.562 1.00 81.50 293 PRO A CA 1
ATOM 2322 C C . PRO A 1 293 ? -8.795 0.062 -13.496 1.00 81.50 293 PRO A C 1
ATOM 2324 O O . PRO A 1 293 ? -8.253 -0.514 -14.442 1.00 81.50 293 PRO A O 1
ATOM 2327 N N . VAL A 1 294 ? -9.108 -0.548 -12.359 1.00 86.06 294 VAL A N 1
ATOM 2328 C CA . VAL A 1 294 ? -8.889 -1.966 -12.089 1.00 86.06 294 VAL A CA 1
ATOM 2329 C C . VAL A 1 294 ? -10.160 -2.553 -11.496 1.00 86.06 294 VAL A C 1
ATOM 2331 O O . VAL A 1 294 ? -10.881 -1.897 -10.745 1.00 86.06 294 VAL A O 1
ATOM 2334 N N . GLY A 1 295 ? -10.441 -3.796 -11.866 1.00 87.56 295 GLY A N 1
ATOM 2335 C CA . GLY A 1 295 ? -11.524 -4.578 -11.303 1.00 87.56 295 GLY A CA 1
ATOM 2336 C C . GLY A 1 295 ? -11.065 -6.002 -11.028 1.00 87.56 295 GLY A C 1
ATOM 2337 O O . GLY A 1 295 ? -10.108 -6.487 -11.632 1.00 87.56 295 GLY A O 1
ATOM 2338 N N . TYR A 1 296 ? -11.771 -6.664 -10.126 1.00 88.50 296 TYR A N 1
ATOM 2339 C CA . TYR A 1 296 ? -11.606 -8.061 -9.779 1.00 88.50 296 TYR A CA 1
ATOM 2340 C C . TYR A 1 296 ? -12.843 -8.821 -10.247 1.00 88.50 296 TYR A C 1
ATOM 2342 O O . TYR A 1 296 ? -13.976 -8.463 -9.913 1.00 88.50 296 TYR A O 1
ATOM 2350 N N . LEU A 1 297 ? -12.617 -9.860 -11.045 1.00 83.19 297 LEU A N 1
ATOM 2351 C CA . LEU A 1 297 ? -13.664 -10.750 -11.526 1.00 83.19 297 LEU A CA 1
ATOM 2352 C C . LEU A 1 297 ? -13.696 -11.969 -10.608 1.00 83.19 297 LEU A C 1
ATOM 2354 O O . LEU A 1 297 ? -12.720 -12.709 -10.538 1.00 83.19 297 LEU A O 1
ATOM 2358 N N . ASN A 1 298 ? -14.802 -12.147 -9.890 1.00 72.62 298 ASN A N 1
ATOM 2359 C CA . ASN A 1 298 ? -15.010 -13.287 -9.001 1.00 72.62 298 ASN A CA 1
ATOM 2360 C C . ASN A 1 298 ? -15.885 -14.354 -9.679 1.00 72.62 298 ASN A C 1
ATOM 2362 O O . ASN A 1 298 ? -16.538 -14.081 -10.689 1.00 72.62 298 ASN A O 1
ATOM 2366 N N . ALA A 1 299 ? -15.941 -15.551 -9.093 1.00 70.75 299 ALA A N 1
ATOM 2367 C CA . ALA A 1 299 ? -16.951 -16.550 -9.420 1.00 70.75 299 ALA A CA 1
ATOM 2368 C C . ALA A 1 299 ? -18.367 -15.954 -9.301 1.00 70.75 299 ALA A C 1
ATOM 2370 O O . ALA A 1 299 ? -18.598 -15.024 -8.524 1.00 70.75 299 ALA A O 1
ATOM 2371 N N . GLY A 1 300 ? -19.321 -16.489 -10.069 1.00 67.06 300 GLY A N 1
ATOM 2372 C CA . GLY A 1 300 ? -20.706 -16.018 -10.072 1.00 67.06 300 GLY A CA 1
ATOM 2373 C C . GLY A 1 300 ? -21.370 -16.181 -8.702 1.00 67.06 300 GLY A C 1
ATOM 2374 O O . GLY A 1 300 ? -21.870 -17.253 -8.378 1.00 67.06 300 GLY A O 1
ATOM 2375 N N . MET A 1 301 ? -21.374 -15.119 -7.895 1.00 72.62 301 MET A N 1
ATOM 2376 C CA . MET A 1 301 ? -22.025 -15.073 -6.585 1.00 72.62 301 MET A CA 1
ATOM 2377 C C . MET A 1 301 ? -22.516 -13.666 -6.255 1.00 72.62 301 MET A C 1
ATOM 2379 O O . MET A 1 301 ? -21.954 -12.664 -6.703 1.00 72.62 301 MET A O 1
ATOM 2383 N N . TRP A 1 302 ? -23.552 -13.582 -5.422 1.00 81.12 302 TRP A N 1
ATOM 2384 C CA . TRP A 1 302 ? -24.057 -12.297 -4.953 1.00 81.12 302 TRP A CA 1
ATOM 2385 C C . TRP A 1 302 ? -23.024 -11.610 -4.043 1.00 81.12 302 TRP A C 1
ATOM 2387 O O . TRP A 1 302 ? -22.488 -12.258 -3.139 1.00 81.12 302 TRP A O 1
ATOM 2397 N N . PRO A 1 303 ? -22.783 -10.292 -4.180 1.00 81.75 303 PRO A N 1
ATOM 2398 C CA . PRO A 1 303 ? -21.842 -9.571 -3.316 1.00 81.75 303 PRO A CA 1
ATOM 2399 C C . PRO A 1 303 ? -22.175 -9.701 -1.824 1.00 81.75 303 PRO A C 1
ATOM 2401 O O . PRO A 1 303 ? -21.294 -9.762 -0.969 1.00 81.75 303 PRO A O 1
ATOM 2404 N N . SER A 1 304 ? -23.462 -9.775 -1.486 1.00 82.88 304 SER A N 1
ATOM 2405 C CA . SER A 1 304 ? -23.914 -9.987 -0.112 1.00 82.88 304 SER A CA 1
ATOM 2406 C C . SER A 1 304 ? -23.542 -11.376 0.418 1.00 82.88 304 SER A C 1
ATOM 2408 O O . SER A 1 304 ? -23.153 -11.489 1.580 1.00 82.88 304 SER A O 1
ATOM 2410 N N . GLN A 1 305 ? -23.615 -12.415 -0.419 1.00 86.50 305 GLN A N 1
ATOM 2411 C CA . GLN A 1 305 ? -23.200 -13.779 -0.087 1.00 86.50 305 GLN A CA 1
ATOM 2412 C C . GLN A 1 305 ? -21.681 -13.863 0.089 1.00 86.50 305 GLN A C 1
ATOM 2414 O O . GLN A 1 305 ? -21.220 -14.381 1.103 1.00 86.50 305 GLN A O 1
ATOM 2419 N N . ALA A 1 306 ? -20.912 -13.280 -0.836 1.00 87.12 306 ALA A N 1
ATOM 2420 C CA . ALA A 1 306 ? -19.455 -13.206 -0.746 1.00 87.12 306 ALA A CA 1
ATOM 2421 C C . ALA A 1 306 ? -19.005 -12.531 0.559 1.00 87.12 306 ALA A C 1
ATOM 2423 O O . ALA A 1 306 ? -18.200 -13.082 1.304 1.00 87.12 306 ALA A O 1
ATOM 2424 N N . ARG A 1 307 ? -19.603 -11.380 0.896 1.00 89.56 307 ARG A N 1
ATOM 2425 C CA . ARG A 1 307 ? -19.327 -10.676 2.155 1.00 89.56 307 ARG A CA 1
ATOM 2426 C C . ARG A 1 307 ? -19.685 -11.516 3.375 1.00 89.56 307 ARG A C 1
ATOM 2428 O O . ARG A 1 307 ? -18.903 -11.553 4.309 1.00 89.56 307 ARG A O 1
ATOM 2435 N N . LYS A 1 308 ? -20.845 -12.186 3.386 1.00 89.31 308 LYS A N 1
ATOM 2436 C CA . LYS A 1 308 ? -21.226 -13.079 4.497 1.00 89.31 308 LYS A CA 1
ATOM 2437 C C . LYS A 1 308 ? -20.193 -14.185 4.706 1.00 89.31 308 LYS A C 1
ATOM 2439 O O . LYS A 1 308 ? -19.807 -14.400 5.841 1.00 89.31 308 LYS A O 1
ATOM 2444 N N . SER A 1 309 ? -19.718 -14.813 3.630 1.00 89.75 309 SER A N 1
ATOM 2445 C CA . SER A 1 309 ? -18.673 -15.842 3.700 1.00 89.75 309 SER A CA 1
ATOM 2446 C C . SER A 1 309 ? -17.369 -15.303 4.295 1.00 89.75 309 SER A C 1
ATOM 2448 O O . SER A 1 309 ? -16.815 -15.939 5.185 1.00 89.75 309 SER A O 1
ATOM 2450 N N . VAL A 1 310 ? -16.914 -14.119 3.864 1.00 91.06 310 VAL A N 1
ATOM 2451 C CA . VAL A 1 310 ? -15.705 -13.484 4.425 1.00 91.06 310 VAL A CA 1
ATOM 2452 C C . VAL A 1 310 ? -15.876 -13.166 5.908 1.00 91.06 310 VAL A C 1
ATOM 2454 O O . VAL A 1 310 ? -14.963 -13.402 6.691 1.00 91.06 310 VAL A O 1
ATOM 2457 N N . LEU A 1 311 ? -17.038 -12.636 6.301 1.00 92.62 311 LEU A N 1
ATOM 2458 C CA . LEU A 1 311 ? -17.304 -12.299 7.697 1.00 92.62 311 LEU A CA 1
ATOM 2459 C C . LEU A 1 311 ? -17.385 -13.552 8.566 1.00 92.62 311 LEU A C 1
ATOM 2461 O O . LEU A 1 311 ? -16.731 -13.574 9.597 1.00 92.62 311 LEU A O 1
ATOM 2465 N N . GLU A 1 312 ? -18.113 -14.591 8.152 1.00 91.12 312 GLU A N 1
ATOM 2466 C CA . GLU A 1 312 ? -18.197 -15.845 8.917 1.00 91.12 312 GLU A CA 1
ATOM 2467 C C . GLU A 1 312 ? -16.802 -16.429 9.159 1.00 91.12 312 GLU A C 1
ATOM 2469 O O . GLU A 1 312 ? -16.422 -16.651 10.302 1.00 91.12 312 GLU A O 1
ATOM 2474 N N . THR A 1 313 ? -15.996 -16.511 8.096 1.00 88.81 313 THR A N 1
ATOM 2475 C CA . THR A 1 313 ? -14.601 -16.969 8.171 1.00 88.81 313 THR A CA 1
ATOM 2476 C C . THR A 1 313 ? -13.789 -16.120 9.154 1.00 88.81 313 THR A C 1
ATOM 2478 O O . THR A 1 313 ? -13.039 -16.651 9.965 1.00 88.81 313 THR A O 1
ATOM 2481 N N . ALA A 1 314 ? -13.950 -14.793 9.130 1.00 89.50 314 ALA A N 1
ATOM 2482 C CA . ALA A 1 314 ? -13.242 -13.912 10.054 1.00 89.50 314 ALA A CA 1
ATOM 2483 C C . ALA A 1 314 ? -13.632 -14.142 11.524 1.00 89.50 314 ALA A C 1
ATOM 2485 O O . ALA A 1 314 ? -12.753 -14.126 12.382 1.00 89.50 314 ALA A O 1
ATOM 2486 N N . GLY A 1 315 ? -14.920 -14.362 11.810 1.00 90.69 315 GLY A N 1
ATOM 2487 C CA . GLY A 1 315 ? -15.406 -14.659 13.160 1.00 90.69 315 GLY A CA 1
ATOM 2488 C C . GLY A 1 315 ? -14.941 -16.026 13.670 1.00 90.69 315 GLY A C 1
ATOM 2489 O O . GLY A 1 315 ? -14.483 -16.139 14.802 1.00 90.69 315 GLY A O 1
ATOM 2490 N N . GLU A 1 316 ? -14.993 -17.057 12.827 1.00 88.00 316 GLU A N 1
ATOM 2491 C CA . GLU A 1 316 ? -14.490 -18.397 13.166 1.00 88.00 316 GLU A CA 1
ATOM 2492 C C . GLU A 1 316 ? -12.979 -18.379 13.444 1.00 88.00 316 GLU A C 1
ATOM 2494 O O . GLU A 1 316 ? -12.517 -18.944 14.432 1.00 88.00 316 GLU A O 1
ATOM 2499 N N . ILE A 1 317 ? -12.190 -17.675 12.621 1.00 85.44 317 ILE A N 1
ATOM 2500 C CA . ILE A 1 317 ? -10.740 -17.560 12.838 1.00 85.44 317 ILE A CA 1
ATOM 2501 C C . ILE A 1 317 ? -10.434 -16.780 14.120 1.00 85.44 317 ILE A C 1
ATOM 2503 O O . ILE A 1 317 ? -9.506 -17.147 14.842 1.00 85.44 317 ILE A O 1
ATOM 2507 N N . SER A 1 318 ? -11.159 -15.694 14.410 1.00 88.75 318 SER A N 1
ATOM 2508 C CA . SER A 1 318 ? -10.879 -14.902 15.610 1.00 88.75 318 SER A CA 1
ATOM 2509 C C . SER A 1 318 ? -11.110 -15.709 16.886 1.00 88.75 318 SER A C 1
ATOM 2511 O O . SER A 1 318 ? -10.271 -15.664 17.789 1.00 88.75 318 SER A O 1
ATOM 2513 N N . GLU A 1 319 ? -12.184 -16.499 16.930 1.00 88.75 319 GLU A N 1
ATOM 2514 C CA . GLU A 1 319 ? -12.437 -17.465 17.996 1.00 88.75 319 GLU A CA 1
ATOM 2515 C C . GLU A 1 319 ? -11.339 -18.529 18.067 1.00 88.75 319 GLU A C 1
ATOM 2517 O O . GLU A 1 319 ? -10.753 -18.713 19.133 1.00 88.75 319 GLU A O 1
ATOM 2522 N N . ALA A 1 320 ? -11.013 -19.179 16.946 1.00 84.19 320 ALA A N 1
ATOM 2523 C CA . ALA A 1 320 ? -10.016 -20.248 16.906 1.00 84.19 320 ALA A CA 1
ATOM 2524 C C . ALA A 1 320 ? -8.636 -19.775 17.394 1.00 84.19 320 ALA A C 1
ATOM 2526 O O . ALA A 1 320 ? -7.919 -20.513 18.069 1.00 84.19 320 ALA A O 1
ATOM 2527 N N . ILE A 1 321 ? -8.259 -18.522 17.105 1.00 82.56 321 ILE A N 1
ATOM 2528 C CA . ILE A 1 321 ? -7.042 -17.911 17.655 1.00 82.56 321 ILE A CA 1
ATOM 2529 C C . ILE A 1 321 ? -7.132 -17.800 19.181 1.00 82.56 321 ILE A C 1
ATOM 2531 O O . ILE A 1 321 ? -6.160 -18.100 19.875 1.00 82.56 321 ILE A O 1
ATOM 2535 N N . LEU A 1 322 ? -8.266 -17.344 19.717 1.00 83.81 322 LEU A N 1
ATOM 2536 C CA . LEU A 1 322 ? -8.452 -17.191 21.157 1.00 83.81 322 LEU A CA 1
ATOM 2537 C C . LEU A 1 322 ? -8.394 -18.547 21.877 1.00 83.81 322 LEU A C 1
ATOM 2539 O O . LEU A 1 322 ? -7.700 -18.639 22.889 1.00 83.81 322 LEU A O 1
ATOM 2543 N N . GLU A 1 323 ? -9.046 -19.570 21.317 1.00 83.19 323 GLU A N 1
ATOM 2544 C CA . GLU A 1 323 ? -9.020 -20.954 21.802 1.00 83.19 323 GLU A CA 1
ATOM 2545 C C . GLU A 1 323 ? -7.598 -21.526 21.769 1.00 83.19 323 GLU A C 1
ATOM 2547 O O . GLU A 1 323 ? -7.113 -22.046 22.773 1.00 83.19 323 GLU A O 1
ATOM 2552 N N . PHE A 1 324 ? -6.878 -21.367 20.652 1.00 80.75 324 PHE A N 1
ATOM 2553 C CA . PHE A 1 324 ? -5.495 -21.831 20.540 1.00 80.75 324 PHE A CA 1
ATOM 2554 C C . PHE A 1 324 ? -4.587 -21.182 21.588 1.00 80.75 324 PHE A C 1
ATOM 2556 O O . PHE A 1 324 ? -3.789 -21.868 22.230 1.00 80.75 324 PHE A O 1
ATOM 2563 N N . LEU A 1 325 ? -4.737 -19.872 21.800 1.00 80.00 325 LEU A N 1
ATOM 2564 C CA . LEU A 1 325 ? -3.995 -19.120 22.811 1.00 80.00 325 LEU A CA 1
ATOM 2565 C C . LEU A 1 325 ? -4.298 -19.576 24.249 1.00 80.00 325 LEU A C 1
ATOM 2567 O O . LEU A 1 325 ? -3.510 -19.267 25.139 1.00 80.00 325 LEU A O 1
ATOM 2571 N N . ASP A 1 326 ? -5.383 -20.311 24.493 1.00 82.62 326 ASP A N 1
ATOM 2572 C CA . ASP A 1 326 ? -5.685 -20.909 25.797 1.00 82.62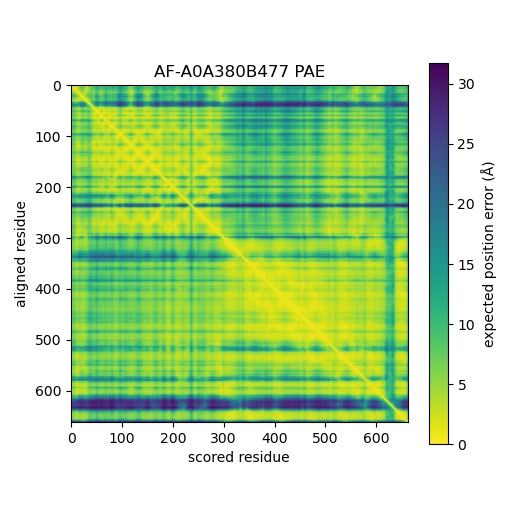 326 ASP A CA 1
ATOM 2573 C C . ASP A 1 326 ? -5.044 -22.295 25.991 1.00 82.62 326 ASP A C 1
ATOM 2575 O O . ASP A 1 326 ? -5.102 -22.843 27.094 1.00 82.62 326 ASP A O 1
ATOM 2579 N N . THR A 1 327 ? -4.375 -22.847 24.975 1.00 78.50 327 THR A N 1
ATOM 2580 C CA . THR A 1 327 ? -3.693 -24.147 25.056 1.00 78.50 327 THR A CA 1
ATOM 2581 C C . THR A 1 327 ? -2.228 -24.019 25.506 1.00 78.50 327 THR A C 1
ATOM 2583 O O . THR A 1 327 ? -1.567 -23.034 25.168 1.00 78.50 327 THR A O 1
ATOM 2586 N N . PRO A 1 328 ? -1.645 -25.052 26.158 1.00 80.19 328 PRO A N 1
ATOM 2587 C CA . PRO A 1 328 ? -0.212 -25.077 26.481 1.00 80.19 328 PRO A CA 1
ATOM 2588 C C . PRO A 1 328 ? 0.707 -24.916 25.259 1.00 80.19 328 PRO A C 1
ATOM 2590 O O . PRO A 1 328 ? 1.845 -24.468 25.391 1.00 80.19 328 PRO A O 1
ATOM 2593 N N . ALA A 1 329 ? 0.229 -25.283 24.062 1.00 75.69 329 ALA A N 1
ATOM 2594 C CA . ALA A 1 329 ? 0.994 -25.195 22.818 1.00 75.69 329 ALA A CA 1
ATOM 2595 C C . ALA A 1 329 ? 1.270 -23.743 22.384 1.00 75.69 329 ALA A C 1
ATOM 2597 O O . ALA A 1 329 ? 2.213 -23.494 21.629 1.00 75.69 329 ALA A O 1
ATOM 2598 N N . ALA A 1 330 ? 0.484 -22.786 22.882 1.00 74.94 330 ALA A N 1
ATOM 2599 C CA . ALA A 1 330 ? 0.642 -21.369 22.591 1.00 74.94 330 ALA A CA 1
ATOM 2600 C C . ALA A 1 330 ? 1.535 -20.623 23.603 1.00 74.94 330 ALA A C 1
ATOM 2602 O O . ALA A 1 330 ? 1.804 -19.436 23.409 1.00 74.94 330 ALA A O 1
ATOM 2603 N N . ALA A 1 331 ? 2.045 -21.286 24.651 1.00 74.38 331 ALA A N 1
ATOM 2604 C CA . ALA A 1 331 ? 2.861 -20.645 25.691 1.00 74.38 331 ALA A CA 1
ATOM 2605 C C . ALA A 1 331 ? 4.083 -19.887 25.127 1.00 74.38 331 ALA A C 1
ATOM 2607 O O . ALA A 1 331 ? 4.429 -18.810 25.610 1.00 74.38 331 ALA A O 1
ATOM 2608 N N . GLY A 1 332 ? 4.700 -20.405 24.056 1.00 68.06 332 GLY A N 1
ATOM 2609 C CA . GLY A 1 332 ? 5.859 -19.788 23.394 1.00 68.06 332 GLY A CA 1
ATOM 2610 C C . GLY A 1 332 ? 5.576 -18.471 22.659 1.00 68.06 332 GLY A C 1
ATOM 2611 O O . GLY A 1 332 ? 6.519 -17.782 22.281 1.00 68.06 332 GLY A O 1
ATOM 2612 N N . ILE A 1 333 ? 4.303 -18.105 22.473 1.00 65.88 333 ILE A N 1
ATOM 2613 C CA . ILE A 1 333 ? 3.867 -16.883 21.775 1.00 65.88 333 ILE A CA 1
ATOM 2614 C C . ILE A 1 333 ? 2.931 -16.012 22.628 1.00 65.88 333 ILE A C 1
ATOM 2616 O O . ILE A 1 333 ? 2.160 -15.216 22.097 1.00 65.88 333 ILE A O 1
ATOM 2620 N N . GLY A 1 334 ? 2.983 -16.159 23.955 1.00 67.00 334 GLY A N 1
ATOM 2621 C CA . GLY A 1 334 ? 2.151 -15.384 24.884 1.00 67.00 334 GLY A CA 1
ATOM 2622 C C . GLY A 1 334 ? 0.762 -15.969 25.151 1.00 67.00 334 GLY A C 1
ATOM 2623 O O . GLY A 1 334 ? -0.088 -15.279 25.715 1.00 67.00 334 GLY A O 1
ATOM 2624 N N . GLY A 1 335 ? 0.527 -17.222 24.753 1.00 73.12 335 GLY A N 1
ATOM 2625 C CA . GLY A 1 335 ? -0.625 -18.011 25.182 1.00 73.12 335 GLY A CA 1
ATOM 2626 C C . GLY A 1 335 ? -0.480 -18.553 26.607 1.00 73.12 335 GLY A C 1
ATOM 2627 O O . GLY A 1 335 ? 0.509 -18.307 27.301 1.00 73.12 335 GLY A O 1
ATOM 2628 N N . SER A 1 336 ? -1.490 -19.289 27.055 1.00 75.75 336 SER A N 1
ATOM 2629 C CA . SER A 1 336 ? -1.571 -19.822 28.410 1.00 75.75 336 SER A CA 1
ATOM 2630 C C . SER A 1 336 ? -0.627 -21.013 28.636 1.00 75.75 336 SER A C 1
ATOM 2632 O O . SER A 1 336 ? -0.205 -21.698 27.705 1.00 75.75 336 SER A O 1
ATOM 2634 N N . THR A 1 337 ? -0.324 -21.312 29.900 1.00 75.44 337 THR A N 1
ATOM 2635 C CA . THR A 1 337 ? 0.419 -22.518 30.310 1.00 75.44 337 THR A CA 1
ATOM 2636 C C . THR A 1 337 ? -0.504 -23.702 30.637 1.00 75.44 337 THR A C 1
ATOM 2638 O O . THR A 1 337 ? -0.122 -24.596 31.391 1.00 75.44 337 THR A O 1
ATOM 2641 N N . GLY A 1 338 ? -1.715 -23.731 30.063 1.00 65.88 338 GLY A N 1
ATOM 2642 C CA . GLY A 1 338 ? -2.688 -24.820 30.220 1.00 65.88 338 GLY A CA 1
ATOM 2643 C C . GLY A 1 338 ? -3.946 -24.485 31.017 1.00 65.88 338 GLY A C 1
ATOM 2644 O O . GLY A 1 338 ? -4.701 -25.394 31.356 1.00 65.88 338 GLY A O 1
ATOM 2645 N N . VAL A 1 339 ? -4.191 -23.204 31.301 1.00 73.38 339 VAL A N 1
ATOM 2646 C CA . VAL A 1 339 ? -5.443 -22.714 31.893 1.00 73.38 339 VAL A CA 1
ATOM 2647 C C . VAL A 1 339 ? -5.882 -21.471 31.120 1.00 73.38 339 VAL A C 1
ATOM 2649 O O . VAL A 1 339 ? -5.068 -20.556 31.005 1.00 73.38 339 VAL A O 1
ATOM 2652 N N . PRO A 1 340 ? -7.131 -21.395 30.619 1.00 77.31 340 PRO A N 1
ATOM 2653 C CA . PRO A 1 340 ? -7.620 -20.209 29.922 1.00 77.31 340 PRO A CA 1
ATOM 2654 C C . PRO A 1 340 ? -7.388 -18.929 30.732 1.00 77.31 340 PRO A C 1
ATOM 2656 O O . PRO A 1 340 ? -7.845 -18.814 31.872 1.00 77.31 340 PRO A O 1
ATOM 2659 N N . ASP A 1 341 ? -6.683 -17.963 30.140 1.00 81.38 341 ASP A N 1
ATOM 2660 C CA . ASP A 1 341 ? -6.370 -16.681 30.776 1.00 81.38 341 ASP A CA 1
ATOM 2661 C C . ASP A 1 341 ? -6.984 -15.530 29.977 1.00 81.38 341 ASP A C 1
ATOM 2663 O O . ASP A 1 341 ? -6.412 -15.019 29.010 1.00 81.38 341 ASP A O 1
ATOM 2667 N N . ASN A 1 342 ? -8.158 -15.090 30.433 1.00 85.12 342 ASN A N 1
ATOM 2668 C CA . ASN A 1 342 ? -8.867 -13.930 29.891 1.00 85.12 342 ASN A CA 1
ATOM 2669 C C . ASN A 1 342 ? -8.171 -12.599 30.224 1.00 85.12 342 ASN A C 1
ATOM 2671 O O . ASN A 1 342 ? -8.516 -11.560 29.666 1.00 85.12 342 ASN A O 1
ATOM 2675 N N . ARG A 1 343 ? -7.184 -12.613 31.125 1.00 86.38 343 ARG A N 1
ATOM 2676 C CA . ARG A 1 343 ? -6.399 -11.463 31.574 1.00 86.38 343 ARG A CA 1
ATOM 2677 C C . ARG A 1 343 ? -4.940 -11.574 31.136 1.00 86.38 343 ARG A C 1
ATOM 2679 O O . ARG A 1 343 ? -4.085 -10.944 31.763 1.00 86.38 343 ARG A O 1
ATOM 2686 N N . ARG A 1 344 ? -4.645 -12.260 30.034 1.00 81.88 344 ARG A N 1
ATOM 2687 C CA . ARG A 1 344 ? -3.310 -12.233 29.426 1.00 81.88 344 ARG A CA 1
ATOM 2688 C C . ARG A 1 344 ? -2.963 -10.856 28.828 1.00 81.88 344 ARG A C 1
ATOM 2690 O O . ARG A 1 344 ? -3.850 -10.047 28.531 1.00 81.88 344 ARG A O 1
ATOM 2697 N N . PRO A 1 345 ? -1.671 -10.520 28.669 1.00 76.81 345 PRO A N 1
ATOM 2698 C CA . PRO A 1 345 ? -1.264 -9.384 27.849 1.00 76.81 345 PRO A CA 1
ATOM 2699 C C . PRO A 1 345 ? -1.862 -9.464 26.447 1.00 76.81 345 PRO A C 1
ATOM 2701 O O . PRO A 1 345 ? -1.928 -10.538 25.859 1.00 76.81 345 PRO A O 1
ATOM 2704 N N . TRP A 1 346 ? -2.300 -8.316 25.927 1.00 76.56 346 TRP A N 1
ATOM 2705 C CA . TRP A 1 346 ? -2.829 -8.190 24.566 1.00 76.56 346 TRP A CA 1
ATOM 2706 C C . TRP A 1 346 ? -4.112 -8.993 24.280 1.00 76.56 346 TRP A C 1
ATOM 2708 O O . TRP A 1 346 ? -4.455 -9.160 23.113 1.00 76.56 346 TRP A O 1
ATOM 2718 N N . THR A 1 347 ? -4.851 -9.456 25.306 1.00 85.38 347 THR A N 1
ATOM 2719 C CA . THR A 1 347 ? -6.152 -10.132 25.120 1.00 85.38 347 THR A CA 1
ATOM 2720 C C . THR A 1 347 ? -7.061 -9.352 24.171 1.00 85.38 347 THR A C 1
ATOM 2722 O O . THR A 1 347 ? -7.334 -8.166 24.368 1.00 85.38 347 THR A O 1
ATOM 2725 N N . SER A 1 348 ? -7.608 -10.055 23.180 1.00 88.44 348 SER A N 1
ATOM 2726 C CA . SER A 1 348 ? -8.569 -9.497 22.236 1.00 88.44 348 SER A CA 1
ATOM 2727 C C . SER A 1 348 ? -9.983 -9.443 22.827 1.00 88.44 348 SER A C 1
ATOM 2729 O O . SER A 1 348 ? -10.804 -10.345 22.650 1.00 88.44 348 SER A O 1
ATOM 2731 N N . TYR A 1 349 ? -10.306 -8.352 23.522 1.00 94.44 349 TYR A N 1
ATOM 2732 C CA . TYR A 1 349 ? -11.638 -8.163 24.113 1.00 94.44 349 TYR A CA 1
ATOM 2733 C C . TYR A 1 349 ? -12.761 -7.996 23.088 1.00 94.44 349 TYR A C 1
ATOM 2735 O O . TYR A 1 349 ? -13.898 -8.355 23.378 1.00 94.44 349 TYR A O 1
ATOM 2743 N N . ALA A 1 350 ? -12.463 -7.539 21.871 1.00 94.81 350 ALA A N 1
ATOM 2744 C CA . ALA A 1 350 ? -13.448 -7.558 20.792 1.00 94.81 350 ALA A CA 1
ATOM 2745 C C . ALA A 1 350 ? -13.836 -8.984 20.386 1.00 94.81 350 ALA A C 1
ATOM 2747 O O . ALA A 1 350 ? -15.005 -9.235 20.115 1.00 94.81 350 ALA A O 1
ATOM 2748 N N . THR A 1 351 ? -12.902 -9.939 20.438 1.00 94.00 351 THR A N 1
ATOM 2749 C CA . THR A 1 351 ? -13.225 -11.359 20.225 1.00 94.00 351 THR A CA 1
ATOM 2750 C C . THR A 1 351 ? -14.089 -11.911 21.351 1.00 94.00 351 THR A C 1
ATOM 2752 O O . THR A 1 351 ? -15.041 -12.639 21.090 1.00 94.00 351 THR A O 1
ATOM 2755 N N . HIS A 1 352 ? -13.862 -11.491 22.600 1.00 95.19 352 HIS A N 1
ATOM 2756 C CA . HIS A 1 352 ? -14.790 -11.825 23.683 1.00 95.19 352 HIS A CA 1
ATOM 2757 C C . HIS A 1 352 ? -16.197 -11.251 23.455 1.00 95.19 352 HIS A C 1
ATOM 2759 O O . HIS A 1 352 ? -17.168 -11.946 23.733 1.00 95.19 352 HIS A O 1
ATOM 2765 N N . ILE A 1 353 ? -16.332 -10.031 22.915 1.00 97.06 353 ILE A N 1
ATOM 2766 C CA . ILE A 1 353 ? -17.644 -9.474 22.537 1.00 97.06 353 ILE A CA 1
ATOM 2767 C C . ILE A 1 353 ? -18.275 -10.254 21.377 1.00 97.06 353 ILE A C 1
ATOM 2769 O O . ILE A 1 353 ? -19.476 -10.517 21.409 1.00 97.06 353 ILE A O 1
ATOM 2773 N N . TYR A 1 354 ? -17.490 -10.666 20.380 1.00 96.19 354 TYR A N 1
ATOM 2774 C CA . TYR A 1 354 ? -17.958 -11.560 19.320 1.00 96.19 354 TYR A CA 1
ATOM 2775 C C . TYR A 1 354 ? -18.500 -12.878 19.898 1.00 96.19 354 TYR A C 1
ATOM 2777 O O . TYR A 1 354 ? -19.663 -13.199 19.660 1.00 96.19 354 TYR A O 1
ATOM 2785 N N . ASN A 1 355 ? -17.723 -13.580 20.731 1.00 95.25 355 ASN A N 1
ATOM 2786 C CA . ASN A 1 355 ? -18.133 -14.843 21.358 1.00 95.25 355 ASN A CA 1
ATOM 2787 C C . ASN A 1 355 ? -19.354 -14.670 22.270 1.00 95.25 355 ASN A C 1
ATOM 2789 O O . ASN A 1 355 ? -20.233 -15.530 22.311 1.00 95.25 355 ASN A O 1
ATOM 2793 N N . TYR A 1 356 ? -19.442 -13.544 22.975 1.00 95.88 356 TYR A N 1
ATOM 2794 C CA . TYR A 1 356 ? -20.608 -13.191 23.773 1.00 95.88 356 TYR A CA 1
ATOM 2795 C C . TYR A 1 356 ? -21.872 -13.067 22.911 1.00 95.88 356 TYR A C 1
ATOM 2797 O O . TYR A 1 356 ? -22.886 -13.693 23.206 1.00 95.88 356 TYR A O 1
ATOM 2805 N N . ILE A 1 357 ? -21.802 -12.326 21.801 1.00 94.75 357 ILE A N 1
ATOM 2806 C CA . ILE A 1 357 ? -22.939 -12.130 20.888 1.00 94.75 357 ILE A CA 1
ATOM 2807 C C . ILE A 1 357 ? -23.307 -13.425 20.156 1.00 94.75 357 ILE A C 1
ATOM 2809 O O . ILE A 1 357 ? -24.488 -13.704 19.953 1.00 94.75 357 ILE A O 1
ATOM 2813 N N . ARG A 1 358 ? -22.309 -14.189 19.706 1.00 93.94 358 ARG A N 1
ATOM 2814 C CA . ARG A 1 358 ? -22.497 -15.354 18.835 1.00 93.94 358 ARG A CA 1
ATOM 2815 C C . ARG A 1 358 ? -22.877 -16.614 19.607 1.00 93.94 358 ARG A C 1
ATOM 2817 O O . ARG A 1 358 ? -23.740 -17.356 19.147 1.00 93.94 358 ARG A O 1
ATOM 2824 N N . TYR A 1 359 ? -22.240 -16.841 20.751 1.00 93.94 359 TYR A N 1
ATOM 2825 C CA . TYR A 1 359 ? -22.316 -18.097 21.499 1.00 93.94 359 TYR A CA 1
ATOM 2826 C C . TYR A 1 359 ? -22.865 -17.929 22.923 1.00 93.94 359 TYR A C 1
ATOM 2828 O O . TYR A 1 359 ? -23.009 -18.918 23.636 1.00 93.94 359 TYR A O 1
ATOM 2836 N N . GLY A 1 360 ? -23.163 -16.702 23.370 1.00 93.06 360 GLY A N 1
ATOM 2837 C CA . GLY A 1 360 ? -23.624 -16.449 24.741 1.00 93.06 360 GLY A CA 1
ATOM 2838 C C . GLY A 1 360 ? -22.542 -16.686 25.799 1.00 93.06 360 GLY A C 1
ATOM 2839 O O . GLY A 1 360 ? -22.854 -16.985 26.950 1.00 93.06 360 GLY A O 1
ATOM 2840 N N . MET A 1 361 ? -21.263 -16.604 25.419 1.00 92.12 361 MET A N 1
ATOM 2841 C CA . MET A 1 361 ? -20.150 -16.846 26.335 1.00 92.12 361 MET A CA 1
ATOM 2842 C C . MET A 1 361 ? -19.885 -15.644 27.242 1.00 92.12 361 MET A C 1
ATOM 2844 O O . MET A 1 361 ? -19.649 -14.540 26.753 1.00 92.12 361 MET A O 1
ATOM 2848 N N . ARG A 1 362 ? -19.774 -15.907 28.554 1.00 92.69 362 ARG A N 1
ATOM 2849 C CA . ARG A 1 362 ? -19.494 -14.911 29.612 1.00 92.69 362 ARG A CA 1
ATOM 2850 C C . ARG A 1 362 ? -20.599 -13.851 29.727 1.00 92.69 362 ARG A C 1
ATOM 2852 O O . ARG A 1 362 ? -21.571 -13.862 28.983 1.00 92.69 362 ARG A O 1
ATOM 2859 N N . THR A 1 363 ? -20.463 -12.928 30.677 1.00 96.06 363 THR A N 1
ATOM 2860 C CA . THR A 1 363 ? -21.308 -11.726 30.738 1.00 96.06 363 THR A CA 1
ATOM 2861 C C . THR A 1 363 ? -20.540 -10.490 30.275 1.00 96.06 363 THR A C 1
ATOM 2863 O O . THR A 1 363 ? -19.311 -10.428 30.389 1.00 96.06 363 THR A O 1
ATOM 2866 N N . LEU A 1 364 ? -21.257 -9.458 29.816 1.00 97.56 364 LEU A N 1
ATOM 2867 C CA . LEU A 1 364 ? -20.641 -8.175 29.464 1.00 97.56 364 LEU A CA 1
ATOM 2868 C C . LEU A 1 364 ? -19.888 -7.545 30.655 1.00 97.56 364 LEU A C 1
ATOM 2870 O O . LEU A 1 364 ? -18.838 -6.931 30.466 1.00 97.56 364 LEU A O 1
ATOM 2874 N N . ASN A 1 365 ? -20.377 -7.747 31.885 1.00 97.81 365 ASN A N 1
ATOM 2875 C CA . ASN A 1 365 ? -19.712 -7.280 33.105 1.00 97.81 365 ASN A CA 1
ATOM 2876 C C . ASN A 1 365 ? -18.371 -7.990 33.347 1.00 97.81 365 ASN A C 1
ATOM 2878 O O . ASN A 1 365 ? -17.405 -7.322 33.715 1.00 97.81 365 ASN A O 1
ATOM 2882 N N . ASP A 1 366 ? -18.285 -9.302 33.104 1.00 96.31 366 ASP A N 1
ATOM 2883 C CA . ASP A 1 366 ? -17.028 -10.052 33.245 1.00 96.31 366 ASP A CA 1
ATOM 2884 C C . ASP A 1 366 ? -15.997 -9.588 32.217 1.00 96.31 366 ASP A C 1
ATOM 2886 O O . ASP A 1 366 ? -14.839 -9.340 32.554 1.00 96.31 366 ASP A O 1
ATOM 2890 N N . ILE A 1 367 ? -16.429 -9.440 30.960 1.00 97.44 367 ILE A N 1
ATOM 2891 C CA . ILE A 1 367 ? -15.577 -8.974 29.859 1.00 97.44 367 ILE A CA 1
ATOM 2892 C C . ILE A 1 367 ? -15.045 -7.574 30.175 1.00 97.44 367 ILE A C 1
ATOM 2894 O O . ILE A 1 367 ? -13.844 -7.323 30.067 1.00 97.44 367 ILE A O 1
ATOM 2898 N N . PHE A 1 368 ? -15.918 -6.669 30.622 1.00 98.12 368 PHE A N 1
ATOM 2899 C CA . PHE A 1 368 ? -15.521 -5.318 30.996 1.00 98.12 368 PHE A CA 1
ATOM 2900 C C . PHE A 1 368 ? -14.613 -5.295 32.233 1.00 98.12 368 PHE A C 1
ATOM 2902 O O . PHE A 1 368 ? -13.647 -4.536 32.269 1.00 98.12 368 PHE A O 1
ATOM 2909 N N . GLY A 1 369 ? -14.878 -6.129 33.241 1.00 97.50 369 GLY A N 1
ATOM 2910 C CA . GLY A 1 369 ? -14.040 -6.261 34.434 1.00 97.50 369 GLY A CA 1
ATOM 2911 C C . GLY A 1 369 ? -12.597 -6.640 34.097 1.00 97.50 369 GLY A C 1
ATOM 2912 O O . GLY A 1 369 ? -11.662 -5.981 34.559 1.00 97.50 369 GLY A O 1
ATOM 2913 N N . ASP A 1 370 ? -12.422 -7.641 33.236 1.00 96.06 370 ASP A N 1
ATOM 2914 C CA . ASP A 1 370 ? -11.106 -8.092 32.782 1.00 96.06 370 ASP A CA 1
ATOM 2915 C C . ASP A 1 370 ? -10.418 -7.051 31.893 1.00 96.06 370 ASP A C 1
ATOM 2917 O O . ASP A 1 370 ? -9.231 -6.767 32.078 1.00 96.06 370 ASP A O 1
ATOM 2921 N N . PHE A 1 371 ? -11.171 -6.395 31.005 1.00 96.56 371 PHE A N 1
ATOM 2922 C CA . PHE A 1 371 ? -10.659 -5.286 30.203 1.00 96.56 371 PHE A CA 1
ATOM 2923 C C . PHE A 1 371 ? -10.085 -4.170 31.085 1.00 96.56 371 PHE A C 1
ATOM 2925 O O . PHE A 1 371 ? -8.948 -3.740 30.878 1.00 96.56 371 PHE A O 1
ATOM 2932 N N . LYS A 1 372 ? -10.816 -3.745 32.126 1.00 96.56 372 LYS A N 1
ATOM 2933 C CA . LYS A 1 372 ? -10.330 -2.732 33.078 1.00 96.56 372 LYS A CA 1
ATOM 2934 C C . LYS A 1 372 ? -9.043 -3.166 33.767 1.00 96.56 372 LYS A C 1
ATOM 2936 O O . LYS A 1 372 ? -8.106 -2.372 33.860 1.00 96.56 372 LYS A O 1
ATOM 2941 N N . TYR A 1 373 ? -8.999 -4.416 34.230 1.00 95.19 373 TYR A N 1
ATOM 2942 C CA . TYR A 1 373 ? -7.811 -4.988 34.854 1.00 95.19 373 TYR A CA 1
ATOM 2943 C C . TYR A 1 373 ? -6.606 -4.901 33.911 1.00 95.19 373 TYR A C 1
ATOM 2945 O O . TYR A 1 373 ? -5.552 -4.411 34.313 1.00 95.19 373 TYR A O 1
ATOM 2953 N N . ARG A 1 374 ? -6.772 -5.269 32.634 1.00 92.06 374 ARG A N 1
ATOM 2954 C CA . ARG A 1 374 ? -5.681 -5.190 31.654 1.00 92.06 374 ARG A CA 1
ATOM 2955 C C . ARG A 1 374 ? -5.224 -3.775 31.370 1.00 92.06 374 ARG A C 1
ATOM 2957 O O . ARG A 1 374 ? -4.020 -3.542 31.347 1.00 92.06 374 ARG A O 1
ATOM 2964 N N . GLN A 1 375 ? -6.147 -2.834 31.200 1.00 94.38 375 GLN A N 1
ATOM 2965 C CA . GLN A 1 375 ? -5.800 -1.425 30.995 1.00 94.38 375 GLN A CA 1
ATOM 2966 C C . GLN A 1 375 ? -5.010 -0.865 32.193 1.00 94.38 375 GLN A C 1
ATOM 2968 O O . GLN A 1 375 ? -4.053 -0.110 32.009 1.00 94.38 375 GLN A O 1
ATOM 2973 N N . TYR A 1 376 ? -5.340 -1.290 33.416 1.00 94.62 376 TYR A N 1
ATOM 2974 C CA . TYR A 1 376 ? -4.560 -0.950 34.605 1.00 94.62 376 TYR A CA 1
ATOM 2975 C C . TYR A 1 376 ? -3.168 -1.597 34.594 1.00 94.62 376 TYR A C 1
ATOM 2977 O O . TYR A 1 376 ? -2.174 -0.900 34.760 1.00 94.62 376 TYR A O 1
ATOM 2985 N N . THR A 1 377 ? -3.058 -2.905 34.353 1.00 92.12 377 THR A N 1
ATOM 2986 C CA . THR A 1 377 ? -1.754 -3.592 34.394 1.00 92.12 377 THR A CA 1
ATOM 2987 C C . THR A 1 377 ? -0.823 -3.216 33.242 1.00 92.12 377 THR A C 1
ATOM 2989 O O . THR A 1 377 ? 0.388 -3.215 33.427 1.00 92.12 377 THR A O 1
ATOM 2992 N N . SER A 1 378 ? -1.367 -2.906 32.060 1.00 88.19 378 SER A N 1
ATOM 2993 C CA . SER A 1 378 ? -0.575 -2.569 30.872 1.00 88.19 378 SER A CA 1
ATOM 2994 C C . SER A 1 378 ? -0.174 -1.092 30.844 1.00 88.19 378 SER A C 1
ATOM 2996 O O . SER A 1 378 ? 0.944 -0.774 30.454 1.00 88.19 378 SER A O 1
ATOM 2998 N N . TYR A 1 379 ? -1.070 -0.188 31.260 1.00 92.38 379 TYR A N 1
ATOM 2999 C CA . TYR A 1 379 ? -0.901 1.260 31.061 1.00 92.38 379 TYR A CA 1
ATOM 3000 C C . TYR A 1 379 ? -1.038 2.091 32.344 1.00 92.38 379 TYR A C 1
ATOM 3002 O O . TYR A 1 379 ? -0.818 3.305 32.338 1.00 92.38 379 TYR A O 1
ATOM 3010 N N . GLY A 1 380 ? -1.401 1.465 33.465 1.00 94.44 380 GLY A N 1
ATOM 3011 C CA . GLY A 1 380 ? -1.674 2.145 34.730 1.00 94.44 380 GLY A CA 1
ATOM 3012 C C . GLY A 1 380 ? -3.007 2.893 34.762 1.00 94.44 380 GLY A C 1
ATOM 3013 O O . GLY A 1 380 ? -3.178 3.739 35.633 1.00 94.44 380 GLY A O 1
ATOM 3014 N N . ILE A 1 381 ? -3.931 2.631 33.830 1.00 96.06 381 ILE A N 1
ATOM 3015 C CA . ILE A 1 381 ? -5.197 3.371 33.720 1.00 96.06 381 ILE A CA 1
ATOM 3016 C C . ILE A 1 381 ? -6.104 3.067 34.917 1.00 96.06 381 ILE A C 1
ATOM 3018 O O . ILE A 1 381 ? -6.505 1.924 35.147 1.00 96.06 381 ILE A O 1
ATOM 3022 N N . SER A 1 382 ? -6.462 4.107 35.663 1.00 95.38 382 SER A N 1
ATOM 3023 C CA . SER A 1 382 ? -7.445 4.061 36.737 1.00 95.38 382 SER A CA 1
ATOM 3024 C C . SER A 1 382 ? -8.849 4.247 36.177 1.00 95.38 382 SER A C 1
ATOM 3026 O O . SER A 1 382 ? -9.144 5.211 35.475 1.00 95.38 382 SER A O 1
ATOM 3028 N N . TRP A 1 383 ? -9.740 3.322 36.526 1.00 93.56 383 TRP A N 1
ATOM 3029 C CA . TRP A 1 383 ? -11.164 3.380 36.178 1.00 93.56 383 TRP A CA 1
ATOM 3030 C C . TRP A 1 383 ? -12.037 3.987 37.276 1.00 93.56 383 TRP A C 1
ATOM 3032 O O . TRP A 1 383 ? -13.213 4.241 37.042 1.00 93.56 383 TRP A O 1
ATOM 3042 N N . ILE A 1 384 ? -11.461 4.213 38.460 1.00 90.31 384 ILE A N 1
ATOM 3043 C CA . ILE A 1 384 ? -12.114 4.914 39.574 1.00 90.31 384 ILE A CA 1
ATOM 3044 C C . ILE A 1 384 ? -11.951 6.424 39.386 1.00 90.31 384 ILE A C 1
ATOM 3046 O O . ILE A 1 384 ? -12.920 7.165 39.499 1.00 90.31 384 ILE A O 1
ATOM 3050 N N . ASN A 1 385 ? -10.733 6.852 39.036 1.00 91.69 385 ASN A N 1
ATOM 3051 C CA . ASN A 1 385 ? -10.394 8.228 38.682 1.00 91.69 385 ASN A CA 1
ATOM 3052 C C . ASN A 1 385 ? -9.962 8.237 37.206 1.00 91.69 385 ASN A C 1
ATOM 3054 O O . ASN A 1 385 ? -8.796 7.942 36.947 1.00 91.69 385 ASN A O 1
ATOM 3058 N N . PRO A 1 386 ? -10.873 8.505 36.250 1.00 93.44 386 PRO A N 1
ATOM 3059 C CA . PRO A 1 386 ? -10.617 8.345 34.817 1.00 93.44 386 PRO A CA 1
ATOM 3060 C C . PRO A 1 386 ? -9.408 9.153 34.325 1.00 93.44 386 PRO A C 1
ATOM 3062 O O . PRO A 1 386 ? -9.466 10.376 34.192 1.00 93.44 386 PRO A O 1
ATOM 3065 N N . ASP A 1 387 ? -8.303 8.469 34.034 1.00 96.94 387 ASP A N 1
ATOM 3066 C CA . ASP A 1 387 ? -7.001 9.088 33.761 1.00 96.94 387 ASP A CA 1
ATOM 3067 C C . ASP A 1 387 ? -6.343 8.612 32.454 1.00 96.94 387 ASP A C 1
ATOM 3069 O O . ASP A 1 387 ? -5.164 8.895 32.236 1.00 96.94 387 ASP A O 1
ATOM 3073 N N . MET A 1 388 ? -7.080 7.938 31.559 1.00 97.75 388 MET A N 1
ATOM 3074 C CA . MET A 1 388 ? -6.539 7.436 30.285 1.00 97.75 388 MET A CA 1
ATOM 3075 C C . MET A 1 388 ? -5.782 8.514 29.498 1.00 97.75 388 MET A C 1
ATOM 3077 O O . MET A 1 388 ? -4.667 8.271 29.037 1.00 97.75 388 MET A O 1
ATOM 3081 N N . GLY A 1 389 ? -6.329 9.730 29.417 1.00 97.88 389 GLY A N 1
ATOM 3082 C CA . GLY A 1 389 ? -5.665 10.846 28.748 1.00 97.88 389 GLY A CA 1
ATOM 3083 C C . GLY A 1 389 ? -4.348 11.261 29.409 1.00 97.88 389 GLY A C 1
ATOM 3084 O O . GLY A 1 389 ? -3.370 11.542 28.720 1.00 97.88 389 GLY A O 1
ATOM 3085 N N . ALA A 1 390 ? -4.277 11.233 30.741 1.00 97.94 390 ALA A N 1
ATOM 3086 C CA . ALA A 1 390 ? -3.042 11.519 31.470 1.00 97.94 390 ALA A CA 1
ATOM 3087 C C . ALA A 1 390 ? -1.981 10.429 31.244 1.00 97.94 390 ALA A C 1
ATOM 3089 O O . ALA A 1 390 ? -0.794 10.737 31.152 1.00 97.94 390 ALA A O 1
ATOM 3090 N N . ARG A 1 391 ? -2.389 9.158 31.105 1.00 97.75 391 ARG A N 1
ATOM 3091 C CA . ARG A 1 391 ? -1.473 8.056 30.756 1.00 97.75 391 ARG A CA 1
ATOM 3092 C C . ARG A 1 391 ? -0.900 8.214 29.353 1.00 97.75 391 ARG A C 1
ATOM 3094 O O . ARG A 1 391 ? 0.297 7.996 29.175 1.00 97.75 391 ARG A O 1
ATOM 3101 N N . TYR A 1 392 ? -1.718 8.640 28.395 1.00 98.00 392 TYR A N 1
ATOM 3102 C CA . TYR A 1 392 ? -1.265 8.957 27.042 1.00 98.00 392 TYR A CA 1
ATOM 3103 C C . TYR A 1 392 ? -0.269 10.130 27.023 1.00 98.00 392 TYR A C 1
ATOM 3105 O O . TYR A 1 392 ? 0.826 9.981 26.486 1.00 98.00 392 TYR A O 1
ATOM 3113 N N . LEU A 1 393 ? -0.584 11.255 27.677 1.00 98.25 393 LEU A N 1
ATOM 3114 C CA . LEU A 1 393 ? 0.311 12.425 27.748 1.00 98.25 393 LEU A CA 1
ATOM 3115 C C . LEU A 1 393 ? 1.624 12.152 28.499 1.00 98.25 393 LEU A C 1
ATOM 3117 O O . LEU A 1 393 ? 2.609 12.852 28.296 1.00 98.25 393 LEU A O 1
ATOM 3121 N N . ALA A 1 394 ? 1.651 11.136 29.362 1.00 97.06 394 ALA A N 1
ATOM 3122 C CA . ALA A 1 394 ? 2.849 10.703 30.077 1.00 97.06 394 ALA A CA 1
ATOM 3123 C C . ALA A 1 394 ? 3.669 9.633 29.325 1.00 97.06 394 ALA A C 1
ATOM 3125 O O . ALA A 1 394 ? 4.559 9.036 29.930 1.00 97.06 394 ALA A O 1
ATOM 3126 N N . GLY A 1 395 ? 3.328 9.317 28.069 1.00 94.75 395 GLY A N 1
ATOM 3127 C CA . GLY A 1 395 ? 4.003 8.286 27.268 1.00 94.75 395 GLY A CA 1
ATOM 3128 C C . GLY A 1 395 ? 3.819 6.855 27.781 1.00 94.75 395 GLY A C 1
ATOM 3129 O O . GLY A 1 395 ? 4.530 5.941 27.372 1.00 94.75 395 GLY A O 1
ATOM 3130 N N . ARG A 1 396 ? 2.856 6.623 28.684 1.00 94.62 396 ARG A N 1
ATOM 3131 C CA . ARG A 1 396 ? 2.581 5.291 29.255 1.00 94.62 396 ARG A CA 1
ATOM 3132 C C . ARG A 1 396 ? 1.651 4.450 28.392 1.00 94.62 396 ARG A C 1
ATOM 3134 O O . ARG A 1 396 ? 1.607 3.239 28.559 1.00 94.62 396 ARG A O 1
ATOM 3141 N N . MET A 1 397 ? 0.902 5.086 27.498 1.00 92.69 397 MET A N 1
ATOM 3142 C CA . MET A 1 397 ? -0.016 4.439 26.567 1.00 92.69 397 MET A CA 1
ATOM 3143 C C . MET A 1 397 ? 0.320 4.909 25.154 1.00 92.69 397 MET A C 1
ATOM 3145 O O . MET A 1 397 ? -0.037 6.018 24.773 1.00 92.69 397 MET A O 1
ATOM 3149 N N . LEU A 1 398 ? 1.011 4.074 24.378 1.00 91.38 398 LEU A N 1
ATOM 3150 C CA . LEU A 1 398 ? 1.329 4.385 22.984 1.00 91.38 398 LEU A CA 1
ATOM 3151 C C . LEU A 1 398 ? 0.152 4.020 22.078 1.00 91.38 398 LEU A C 1
ATOM 3153 O O . LEU A 1 398 ? -0.354 2.893 22.136 1.00 91.38 398 LEU A O 1
ATOM 3157 N N . LEU A 1 399 ? -0.234 4.934 21.182 1.00 92.19 399 LEU A N 1
ATOM 3158 C CA . LEU A 1 399 ? -1.356 4.715 20.263 1.00 92.19 399 LEU A CA 1
ATOM 3159 C C . LEU A 1 399 ? -1.161 3.477 19.381 1.00 92.19 399 LEU A C 1
ATOM 3161 O O . LEU A 1 399 ? -2.140 2.815 19.062 1.00 92.19 399 LEU A O 1
ATOM 3165 N N . GLN A 1 400 ? 0.080 3.114 19.037 1.00 83.94 400 GLN A N 1
ATOM 3166 C CA . GLN A 1 400 ? 0.364 1.941 18.199 1.00 83.94 400 GLN A CA 1
ATOM 3167 C C . GLN A 1 400 ? -0.137 0.615 18.796 1.00 83.94 400 GLN A C 1
ATOM 3169 O O . GLN A 1 400 ? -0.494 -0.289 18.045 1.00 83.94 400 GLN A O 1
ATOM 3174 N N . PHE A 1 401 ? -0.154 0.498 20.128 1.00 84.69 401 PHE A N 1
ATOM 3175 C CA . PHE A 1 401 ? -0.639 -0.694 20.827 1.00 84.69 401 PHE A CA 1
ATOM 3176 C C . PHE A 1 401 ? -2.126 -0.550 21.146 1.00 84.69 401 PHE A C 1
ATOM 3178 O O . PHE A 1 401 ? -2.913 -1.414 20.763 1.00 84.69 401 PHE A O 1
ATOM 3185 N N . ALA A 1 402 ? -2.510 0.615 21.684 1.00 89.94 402 ALA A N 1
ATOM 3186 C CA . ALA A 1 402 ? -3.895 0.959 22.001 1.00 89.94 402 ALA A CA 1
ATOM 3187 C C . ALA A 1 402 ? -4.847 0.850 20.797 1.00 89.94 402 ALA A C 1
ATOM 3189 O O . ALA A 1 402 ? -6.045 0.624 20.972 1.00 89.94 402 ALA A O 1
ATOM 3190 N N . ALA A 1 403 ? -4.316 1.004 19.581 1.00 88.69 403 ALA A N 1
ATOM 3191 C CA . ALA A 1 403 ? -4.979 0.754 18.307 1.00 88.69 403 ALA A CA 1
ATOM 3192 C C . ALA A 1 403 ? -5.631 -0.636 18.214 1.00 88.69 403 ALA A C 1
ATOM 3194 O O . ALA A 1 403 ? -6.657 -0.773 17.552 1.00 88.69 403 ALA A O 1
ATOM 3195 N N . SER A 1 404 ? -5.048 -1.647 18.860 1.00 83.38 404 SER A N 1
ATOM 3196 C CA . SER A 1 404 ? -5.468 -3.046 18.736 1.00 83.38 404 SER A CA 1
ATOM 3197 C C . SER A 1 404 ? -6.178 -3.564 19.988 1.00 83.38 404 SER A C 1
ATOM 3199 O O . SER A 1 404 ? -7.198 -4.240 19.873 1.00 83.38 404 SER A O 1
ATOM 3201 N N . ASP A 1 405 ? -5.676 -3.243 21.184 1.00 86.62 405 ASP A N 1
ATOM 3202 C CA . ASP A 1 405 ? -6.162 -3.819 22.449 1.00 86.62 405 ASP A CA 1
ATOM 3203 C C . ASP A 1 405 ? -7.062 -2.884 23.278 1.00 86.62 405 ASP A C 1
ATOM 3205 O O . ASP A 1 405 ? -7.796 -3.359 24.149 1.00 86.62 405 ASP A O 1
ATOM 3209 N N . THR A 1 406 ? -7.058 -1.577 22.997 1.00 93.94 406 THR A N 1
ATOM 3210 C CA . THR A 1 406 ? -7.874 -0.587 23.716 1.00 93.94 406 THR A CA 1
ATOM 3211 C C . THR A 1 406 ? -9.048 -0.091 22.882 1.00 93.94 406 THR A C 1
ATOM 3213 O O . THR A 1 406 ? -10.193 -0.365 23.234 1.00 93.94 406 THR A O 1
ATOM 3216 N N . ILE A 1 407 ? -8.815 0.651 21.793 1.00 95.62 407 ILE A N 1
ATOM 3217 C CA . ILE A 1 407 ? -9.895 1.396 21.117 1.00 95.62 407 ILE A CA 1
ATOM 3218 C C . ILE A 1 407 ? -10.942 0.478 20.486 1.00 95.62 407 ILE A C 1
ATOM 3220 O O . ILE A 1 407 ? -12.139 0.721 20.627 1.00 95.62 407 ILE A O 1
ATOM 3224 N N . ILE A 1 408 ? -10.501 -0.615 19.860 1.00 95.69 408 ILE A N 1
ATOM 3225 C CA . ILE A 1 408 ? -11.391 -1.620 19.273 1.00 95.69 408 ILE A CA 1
ATOM 3226 C C . ILE A 1 408 ? -12.263 -2.249 20.372 1.00 95.69 408 ILE A C 1
ATOM 3228 O O . ILE A 1 408 ? -13.480 -2.351 20.228 1.00 95.69 408 ILE A O 1
ATOM 3232 N N . ALA A 1 409 ? -11.665 -2.618 21.508 1.00 96.00 409 ALA A N 1
ATOM 3233 C CA . ALA A 1 409 ? -12.395 -3.169 22.646 1.00 96.00 409 ALA A CA 1
ATOM 3234 C C . ALA A 1 409 ? -13.405 -2.168 23.227 1.00 96.00 409 ALA A C 1
ATOM 3236 O O . ALA A 1 409 ? -14.562 -2.521 23.451 1.00 96.00 409 ALA A O 1
ATOM 3237 N N . MET A 1 410 ? -12.993 -0.913 23.437 1.00 97.69 410 MET A N 1
ATOM 3238 C CA . MET A 1 410 ? -13.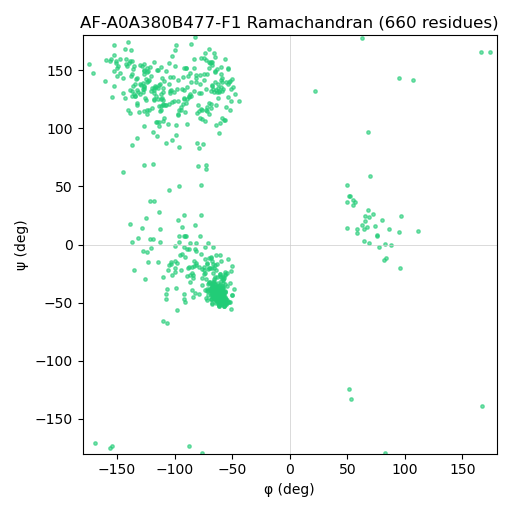865 0.142 23.960 1.00 97.69 410 MET A CA 1
ATOM 3239 C C . MET A 1 410 ? -15.088 0.365 23.074 1.00 97.69 410 MET A C 1
ATOM 3241 O O . MET A 1 410 ? -16.190 0.496 23.604 1.00 97.69 410 MET A O 1
ATOM 3245 N N . GLU A 1 411 ? -14.912 0.394 21.750 1.00 97.56 411 GLU A N 1
ATOM 3246 C CA . GLU A 1 411 ? -16.015 0.570 20.803 1.00 97.56 411 GLU A CA 1
ATOM 3247 C C . GLU A 1 411 ? -17.065 -0.527 20.967 1.00 97.56 411 GLU A C 1
ATOM 3249 O O . GLU A 1 411 ? -18.252 -0.236 21.137 1.00 97.56 411 GLU A O 1
ATOM 3254 N N . TRP A 1 412 ? -16.633 -1.786 20.960 1.00 97.50 412 TRP A N 1
ATOM 3255 C CA . TRP A 1 412 ? -17.557 -2.914 20.972 1.00 97.50 412 TRP A CA 1
ATOM 3256 C C . TRP A 1 412 ? -18.183 -3.171 22.337 1.00 97.50 412 TRP A C 1
ATOM 3258 O O . TRP A 1 412 ? -19.372 -3.481 22.396 1.00 97.50 412 TRP A O 1
ATOM 3268 N N . ILE A 1 413 ? -17.447 -2.949 23.430 1.00 98.38 413 ILE A N 1
ATOM 3269 C CA . ILE A 1 413 ? -18.026 -2.968 24.779 1.00 98.38 413 ILE A CA 1
ATOM 3270 C C . ILE A 1 413 ? -19.064 -1.844 24.913 1.00 98.38 413 ILE A C 1
ATOM 3272 O O . ILE A 1 413 ? -20.157 -2.097 25.414 1.00 98.38 413 ILE A O 1
ATOM 3276 N N . TYR A 1 414 ? -18.776 -0.625 24.432 1.00 98.38 414 TYR A N 1
ATOM 3277 C CA . TYR A 1 414 ? -19.730 0.490 24.486 1.00 98.38 414 TYR A CA 1
ATOM 3278 C C . TYR A 1 414 ? -20.996 0.188 23.680 1.00 98.38 414 TYR A C 1
ATOM 3280 O O . TYR A 1 414 ? -22.105 0.332 24.190 1.00 98.38 414 TYR A O 1
ATOM 3288 N N . ARG A 1 415 ? -20.842 -0.261 22.430 1.00 97.31 415 ARG A N 1
ATOM 3289 C CA . ARG A 1 415 ? -21.972 -0.570 21.544 1.00 97.31 415 ARG A CA 1
ATOM 3290 C C . ARG A 1 415 ? -22.824 -1.722 22.061 1.00 97.31 415 ARG A C 1
ATOM 3292 O O . ARG A 1 415 ? -24.043 -1.684 21.908 1.00 97.31 415 ARG A O 1
ATOM 3299 N N . GLN A 1 416 ? -22.213 -2.731 22.676 1.00 97.38 416 GLN A N 1
ATOM 3300 C CA . GLN A 1 416 ? -22.969 -3.812 23.298 1.00 97.38 416 GLN A CA 1
ATOM 3301 C C . GLN A 1 416 ? -23.668 -3.347 24.585 1.00 97.38 416 GLN A C 1
ATOM 3303 O O . GLN A 1 416 ? -24.839 -3.662 24.778 1.00 97.38 416 GLN A O 1
ATOM 3308 N N . ALA A 1 417 ? -23.011 -2.527 25.412 1.00 98.19 417 ALA A N 1
ATOM 3309 C CA . ALA A 1 417 ? -23.628 -1.929 26.597 1.00 98.19 417 ALA A CA 1
ATOM 3310 C C . ALA A 1 417 ? -24.835 -1.049 26.238 1.00 98.19 417 ALA A C 1
ATOM 3312 O O . ALA A 1 417 ? -25.855 -1.109 26.916 1.00 98.19 417 ALA A O 1
ATOM 3313 N N . GLU A 1 418 ? -24.745 -0.280 25.152 1.00 97.00 418 GLU A N 1
ATOM 3314 C CA . GLU A 1 418 ? -25.854 0.515 24.618 1.00 97.00 418 GLU A CA 1
ATOM 3315 C C . GLU A 1 418 ? -27.038 -0.367 24.200 1.00 97.00 418 GLU A C 1
ATOM 3317 O O . GLU A 1 418 ? -28.173 -0.077 24.576 1.00 97.00 418 GLU A O 1
ATOM 3322 N N . ARG A 1 419 ? -26.786 -1.479 23.493 1.00 94.69 419 ARG A N 1
ATOM 3323 C CA . ARG A 1 419 ? -27.835 -2.445 23.119 1.00 94.69 419 ARG A CA 1
ATOM 3324 C C . ARG A 1 419 ? -28.533 -3.077 24.321 1.00 94.69 419 ARG A C 1
ATOM 3326 O O . ARG A 1 419 ? -29.722 -3.359 24.242 1.00 94.69 419 ARG A O 1
ATOM 3333 N N . GLU A 1 420 ? -27.804 -3.306 25.408 1.00 96.19 420 GLU A N 1
ATOM 3334 C CA . GLU A 1 420 ? -28.326 -3.911 26.641 1.00 96.19 420 GLU A CA 1
ATOM 3335 C C . GLU A 1 420 ? -28.889 -2.895 27.641 1.00 96.19 420 GLU A C 1
ATOM 3337 O O . GLU A 1 420 ? -29.386 -3.284 28.696 1.00 96.19 420 GLU A O 1
ATOM 3342 N N . GLY A 1 421 ? -28.790 -1.592 27.357 1.00 97.38 421 GLY A N 1
ATOM 3343 C CA . GLY A 1 421 ? -29.162 -0.547 28.312 1.00 97.38 421 GLY A CA 1
ATOM 3344 C C . GLY A 1 421 ? -28.277 -0.514 29.568 1.00 97.38 421 GLY A C 1
ATOM 3345 O O . GLY A 1 421 ? -28.710 -0.029 30.614 1.00 97.38 421 GLY A O 1
ATOM 3346 N N . ASN A 1 422 ? -27.039 -1.017 29.500 1.00 98.12 422 ASN A N 1
ATOM 3347 C CA . ASN A 1 422 ? -26.105 -1.050 30.627 1.00 98.12 422 ASN A CA 1
ATOM 3348 C C . ASN A 1 422 ? -25.452 0.326 30.848 1.00 98.12 422 ASN A C 1
ATOM 3350 O O . ASN A 1 422 ? -24.330 0.611 30.413 1.00 98.12 422 ASN A O 1
ATOM 3354 N N . THR A 1 423 ? -26.168 1.189 31.567 1.00 98.06 423 THR A N 1
ATOM 3355 C CA . THR A 1 423 ? -25.765 2.578 31.834 1.00 98.06 423 THR A CA 1
ATOM 3356 C C . THR A 1 423 ? -24.477 2.698 32.652 1.00 98.06 423 THR A C 1
ATOM 3358 O O . THR A 1 423 ? -23.742 3.669 32.474 1.00 98.06 423 THR A O 1
ATOM 3361 N N . ALA A 1 424 ? -24.153 1.713 33.497 1.00 97.69 424 ALA A N 1
ATOM 3362 C CA . ALA A 1 424 ? -22.941 1.720 34.317 1.00 97.69 424 ALA A CA 1
ATOM 3363 C C . ALA A 1 424 ? -21.669 1.566 33.468 1.00 97.69 424 ALA A C 1
ATOM 3365 O O . ALA A 1 424 ? -20.723 2.346 33.614 1.00 97.69 424 ALA A O 1
ATOM 3366 N N . ILE A 1 425 ? -21.654 0.602 32.539 1.00 98.50 425 ILE A N 1
ATOM 3367 C CA . ILE A 1 425 ? -20.536 0.420 31.601 1.00 98.50 425 ILE A CA 1
ATOM 3368 C C . ILE A 1 425 ? -20.425 1.628 30.666 1.00 98.50 425 ILE A C 1
ATOM 3370 O O . ILE A 1 425 ? -19.327 2.153 30.467 1.00 98.50 425 ILE A O 1
ATOM 3374 N N . MET A 1 426 ? -21.556 2.117 30.142 1.00 98.62 426 MET A N 1
ATOM 3375 C CA . MET A 1 426 ? -21.579 3.305 29.284 1.00 98.62 426 MET A CA 1
ATOM 3376 C C . MET A 1 426 ? -20.979 4.526 29.991 1.00 98.62 426 MET A C 1
ATOM 3378 O O . MET A 1 426 ? -20.134 5.203 29.410 1.00 98.62 426 MET A O 1
ATOM 3382 N N . ALA A 1 427 ? -21.368 4.803 31.240 1.00 98.00 427 ALA A N 1
ATOM 3383 C CA . ALA A 1 427 ? -20.852 5.936 32.007 1.00 98.00 427 ALA A CA 1
ATOM 3384 C C . ALA A 1 427 ? -19.337 5.831 32.251 1.00 98.00 427 ALA A C 1
ATOM 3386 O O . ALA A 1 427 ? -18.608 6.801 32.034 1.00 98.00 427 ALA A O 1
ATOM 3387 N N . ALA A 1 428 ? -18.848 4.645 32.628 1.00 98.00 428 ALA A N 1
ATOM 3388 C CA . ALA A 1 428 ? -17.423 4.411 32.852 1.00 98.00 428 ALA A CA 1
ATOM 3389 C C . ALA A 1 428 ? -16.588 4.614 31.573 1.00 98.00 428 ALA A C 1
ATOM 3391 O O . ALA A 1 428 ? -15.534 5.252 31.612 1.00 98.00 428 ALA A O 1
ATOM 3392 N N . LEU A 1 429 ? -17.068 4.119 30.426 1.00 98.31 429 LEU A N 1
ATOM 3393 C CA . LEU A 1 429 ? -16.403 4.312 29.133 1.00 98.31 429 LEU A CA 1
ATOM 3394 C C . LEU A 1 429 ? -16.441 5.773 28.678 1.00 98.31 429 LEU A C 1
ATOM 3396 O O . LEU A 1 429 ? -15.409 6.291 28.256 1.00 98.31 429 LEU A O 1
ATOM 3400 N N . LYS A 1 430 ? -17.580 6.466 28.818 1.00 98.50 430 LYS A N 1
ATOM 3401 C CA . LYS A 1 430 ? -17.698 7.902 28.501 1.00 98.50 430 LYS A CA 1
ATOM 3402 C C . LYS A 1 430 ? -16.690 8.744 29.278 1.00 98.50 430 LYS A C 1
ATOM 3404 O O . LYS A 1 430 ? -16.081 9.642 28.702 1.00 98.50 430 LYS A O 1
ATOM 3409 N N . ALA A 1 431 ? -16.469 8.432 30.554 1.00 97.94 431 ALA A N 1
ATOM 3410 C CA . ALA A 1 431 ? -15.512 9.162 31.375 1.00 97.94 431 ALA A CA 1
ATOM 3411 C C . ALA A 1 431 ? -14.058 8.985 30.886 1.00 97.94 431 ALA A C 1
ATOM 3413 O O . ALA A 1 431 ? -13.321 9.968 30.785 1.00 97.94 431 ALA A O 1
ATOM 3414 N N . GLN A 1 432 ? -13.659 7.767 30.493 1.00 98.38 432 GLN A N 1
ATOM 3415 C CA . GLN A 1 432 ? -12.338 7.538 29.888 1.00 98.38 432 GLN A CA 1
ATOM 3416 C C . GLN A 1 432 ? -12.208 8.179 28.504 1.00 98.38 432 GLN A C 1
ATOM 3418 O O . GLN A 1 432 ? -11.174 8.770 28.200 1.00 98.38 432 GLN A O 1
ATOM 3423 N N . LEU A 1 433 ? -13.258 8.117 27.680 1.00 98.38 433 LEU A N 1
ATOM 3424 C CA . LEU A 1 433 ? -13.286 8.762 26.366 1.00 98.38 433 LEU A CA 1
ATOM 3425 C C . LEU A 1 433 ? -13.171 10.285 26.476 1.00 98.38 433 LEU A C 1
ATOM 3427 O O . LEU A 1 433 ? -12.479 10.888 25.663 1.00 98.38 433 LEU A O 1
ATOM 3431 N N . SER A 1 434 ? -13.772 10.902 27.497 1.00 98.00 434 SER A N 1
ATOM 3432 C CA . SER A 1 434 ? -13.600 12.334 27.779 1.00 98.00 434 SER A CA 1
ATOM 3433 C C . SER A 1 434 ? -12.155 12.665 28.164 1.00 98.00 434 SER A C 1
ATOM 3435 O O . SER A 1 434 ? -11.551 13.585 27.609 1.00 98.00 434 SER A O 1
ATOM 3437 N N . SER A 1 435 ? -11.572 11.873 29.073 1.00 98.44 435 SER A N 1
ATOM 3438 C CA . SER A 1 435 ? -10.167 11.998 29.484 1.00 98.44 435 SER A CA 1
ATOM 3439 C C . SER A 1 435 ? -9.229 11.909 28.274 1.00 98.44 435 SER A C 1
ATOM 3441 O O . SER A 1 435 ? -8.414 12.804 28.041 1.00 98.44 435 SER A O 1
ATOM 3443 N N . MET A 1 436 ? -9.408 10.881 27.442 1.00 98.12 436 MET A N 1
ATOM 3444 C CA . MET A 1 436 ? -8.611 10.654 26.239 1.00 98.12 436 MET A CA 1
ATOM 3445 C C . MET A 1 436 ? -8.834 11.727 25.163 1.00 98.12 436 MET A C 1
ATOM 3447 O O . MET A 1 436 ? -7.866 12.249 24.620 1.00 98.12 436 MET A O 1
ATOM 3451 N N . GLY A 1 437 ? -10.080 12.116 24.879 1.00 98.06 437 GLY A N 1
ATOM 3452 C CA . GLY A 1 437 ? -10.406 13.140 23.879 1.00 98.06 437 GLY A CA 1
ATOM 3453 C C . GLY A 1 437 ? -9.789 14.504 24.202 1.00 98.06 437 GLY A C 1
ATOM 3454 O O . GLY A 1 437 ? -9.208 15.149 23.328 1.00 98.06 437 GLY A O 1
ATOM 3455 N N . ASN A 1 438 ? -9.825 14.916 25.475 1.00 98.38 438 ASN A N 1
ATOM 3456 C CA . ASN A 1 438 ? -9.152 16.138 25.926 1.00 98.38 438 ASN A CA 1
ATOM 3457 C C . ASN A 1 438 ? -7.625 16.040 25.775 1.00 98.38 438 ASN A C 1
ATOM 3459 O O . ASN A 1 438 ? -6.991 16.989 25.317 1.00 98.38 438 ASN A O 1
ATOM 3463 N N . ALA A 1 439 ? -7.036 14.891 26.107 1.00 98.38 439 ALA A N 1
ATOM 3464 C CA . ALA A 1 439 ? -5.605 14.665 25.942 1.00 98.38 439 ALA A CA 1
ATOM 3465 C C . ALA A 1 439 ? -5.163 14.654 24.472 1.00 98.38 439 ALA A C 1
ATOM 3467 O O . ALA A 1 439 ? -4.114 15.208 24.155 1.00 98.38 439 ALA A O 1
ATOM 3468 N N . LEU A 1 440 ? -5.967 14.096 23.562 1.00 98.50 440 LEU A N 1
ATOM 3469 C CA . LEU A 1 440 ? -5.695 14.120 22.121 1.00 98.50 440 LEU A CA 1
ATOM 3470 C C . LEU A 1 440 ? -5.679 15.550 21.565 1.00 98.50 440 LEU A C 1
ATOM 3472 O O . LEU A 1 440 ? -4.814 15.863 20.749 1.00 98.50 440 LEU A O 1
ATOM 3476 N N . ILE A 1 441 ? -6.568 16.433 22.042 1.00 98.44 441 ILE A N 1
ATOM 3477 C CA . ILE A 1 441 ? -6.516 17.871 21.722 1.00 98.44 441 ILE A CA 1
ATOM 3478 C C . ILE A 1 441 ? -5.209 18.487 22.210 1.00 98.44 441 ILE A C 1
ATOM 3480 O O . ILE A 1 441 ? -4.528 19.152 21.428 1.00 98.44 441 ILE A O 1
ATOM 3484 N N . THR A 1 442 ? -4.852 18.268 23.475 1.00 98.31 442 THR A N 1
ATOM 3485 C CA . THR A 1 442 ? -3.608 18.793 24.052 1.00 98.31 442 THR A CA 1
ATOM 3486 C C . THR A 1 442 ? -2.391 18.327 23.256 1.00 98.31 442 THR A C 1
ATOM 3488 O O . THR A 1 442 ? -1.586 19.154 22.835 1.00 98.31 442 THR A O 1
ATOM 3491 N N . ALA A 1 443 ? -2.295 17.024 22.985 1.00 98.06 443 ALA A N 1
ATOM 3492 C CA . ALA A 1 443 ? -1.180 16.437 22.257 1.00 98.06 443 ALA A CA 1
ATOM 3493 C C . ALA A 1 443 ? -1.098 16.961 20.820 1.00 98.06 443 ALA A C 1
ATOM 3495 O O . ALA A 1 443 ? -0.013 17.331 20.387 1.00 98.06 443 ALA A O 1
ATOM 3496 N N . ALA A 1 444 ? -2.223 17.051 20.098 1.00 97.75 444 ALA A N 1
ATOM 3497 C CA . ALA A 1 444 ? -2.246 17.551 18.723 1.00 97.75 444 ALA A CA 1
ATOM 3498 C C . ALA A 1 444 ? -1.900 19.045 18.623 1.00 97.75 444 ALA A C 1
ATOM 3500 O O . ALA A 1 444 ? -1.230 19.458 17.681 1.00 97.75 444 ALA A O 1
ATOM 3501 N N . ASN A 1 445 ? -2.324 19.860 19.594 1.00 97.44 445 ASN A N 1
ATOM 3502 C CA . ASN A 1 445 ? -1.979 21.284 19.641 1.00 97.44 445 ASN A CA 1
ATOM 3503 C C . ASN A 1 445 ? -0.490 21.529 19.945 1.00 97.44 445 ASN A C 1
ATOM 3505 O O . ASN A 1 445 ? 0.008 22.612 19.655 1.00 97.44 445 ASN A O 1
ATOM 3509 N N . ALA A 1 446 ? 0.211 20.549 20.521 1.00 97.38 446 ALA A N 1
ATOM 3510 C CA . ALA A 1 446 ? 1.634 20.641 20.842 1.00 97.38 446 ALA A CA 1
ATOM 3511 C C . ALA A 1 446 ? 2.564 20.237 19.679 1.00 97.38 446 ALA A C 1
ATOM 3513 O O . ALA A 1 446 ? 3.785 20.223 19.850 1.00 97.38 446 ALA A O 1
ATOM 3514 N N . GLN A 1 447 ? 2.012 19.886 18.514 1.00 96.69 447 GLN A N 1
ATOM 3515 C CA . GLN A 1 447 ? 2.776 19.429 17.350 1.00 96.69 447 GLN A CA 1
ATOM 3516 C C . GLN A 1 447 ? 2.931 20.511 16.283 1.00 96.69 447 GLN A C 1
ATOM 3518 O O . GLN A 1 447 ? 2.168 21.475 16.226 1.00 96.69 447 GLN A O 1
ATOM 3523 N N . THR A 1 448 ? 3.896 20.316 15.381 1.00 93.75 448 THR A N 1
ATOM 3524 C CA . THR A 1 448 ? 4.118 21.203 14.225 1.00 93.75 448 THR A CA 1
ATOM 3525 C C . THR A 1 448 ? 2.919 21.219 13.276 1.00 93.75 448 THR A C 1
ATOM 3527 O O . THR A 1 448 ? 2.609 22.241 12.669 1.00 93.75 448 THR A O 1
ATOM 3530 N N . VAL A 1 449 ? 2.228 20.085 13.161 1.00 92.50 449 VAL A N 1
ATOM 3531 C CA . VAL A 1 449 ? 0.948 19.958 12.462 1.00 92.50 449 VAL A CA 1
ATOM 3532 C C . VAL A 1 449 ? -0.062 19.355 13.413 1.00 92.50 449 VAL A C 1
ATOM 3534 O O . VAL A 1 449 ? 0.290 18.468 14.180 1.00 92.50 449 VAL A O 1
ATOM 3537 N N . LYS A 1 450 ? -1.316 19.810 13.352 1.00 94.44 450 LYS A N 1
ATOM 3538 C CA . LYS A 1 450 ? -2.377 19.430 14.295 1.00 94.44 450 LYS A CA 1
ATOM 3539 C C . LYS A 1 450 ? -2.872 17.989 14.083 1.00 94.44 450 LYS A C 1
ATOM 3541 O O . LYS A 1 450 ? -4.018 17.772 13.704 1.00 94.44 450 LYS A O 1
ATOM 3546 N N . LEU A 1 451 ? -1.989 17.021 14.311 1.00 94.50 451 LEU A N 1
ATOM 3547 C CA . LEU A 1 451 ? -2.203 15.576 14.315 1.00 94.50 451 LEU A CA 1
ATOM 3548 C C . LEU A 1 451 ? -1.757 15.005 15.662 1.00 94.50 451 LEU A C 1
ATOM 3550 O O . LEU A 1 451 ? -0.866 15.547 16.312 1.00 94.50 451 LEU A O 1
ATOM 3554 N N . CYS A 1 452 ? -2.362 13.899 16.084 1.00 95.25 452 CYS A N 1
ATOM 3555 C CA . CYS A 1 452 ? -1.971 13.229 17.321 1.00 95.25 452 CYS A CA 1
ATOM 3556 C C . CYS A 1 452 ? -0.669 12.420 17.125 1.00 95.25 452 CYS A C 1
ATOM 3558 O O . CYS A 1 452 ? -0.599 11.630 16.182 1.00 95.25 452 CYS A O 1
ATOM 3560 N N . PRO A 1 453 ? 0.346 12.565 18.000 1.00 95.00 453 PRO A N 1
ATOM 3561 C CA . PRO A 1 453 ? 1.537 11.711 18.001 1.00 95.00 453 PRO A CA 1
ATOM 3562 C C . PRO A 1 453 ? 1.237 10.302 18.537 1.00 95.00 453 PRO A C 1
ATOM 3564 O O . PRO A 1 453 ? 0.280 10.103 19.288 1.00 95.00 453 PRO A O 1
ATOM 3567 N N . LEU A 1 454 ? 2.078 9.315 18.199 1.00 92.75 454 LEU A N 1
ATOM 3568 C CA . LEU A 1 454 ? 1.977 7.965 18.783 1.00 92.75 454 LEU A CA 1
ATOM 3569 C C . LEU A 1 454 ? 2.175 7.983 20.303 1.00 92.75 454 LEU A C 1
ATOM 3571 O O . LEU A 1 454 ? 1.499 7.245 21.019 1.00 92.75 454 LEU A O 1
ATOM 3575 N N . ASP A 1 455 ? 3.088 8.833 20.764 1.00 94.94 455 ASP A N 1
ATOM 3576 C CA . ASP A 1 455 ? 3.398 9.089 22.164 1.00 94.94 455 ASP A CA 1
ATOM 3577 C C . ASP A 1 455 ? 2.948 10.512 22.518 1.00 94.94 455 ASP A C 1
ATOM 3579 O O . ASP A 1 455 ? 3.462 11.490 21.971 1.00 94.94 455 ASP A O 1
ATOM 3583 N N . GLY A 1 456 ? 1.977 10.628 23.426 1.00 95.94 456 GLY A N 1
ATOM 3584 C CA . GLY A 1 456 ? 1.403 11.908 23.839 1.00 95.94 456 GLY A CA 1
ATOM 3585 C C . GLY A 1 456 ? 2.357 12.806 24.630 1.00 95.94 456 GLY A C 1
ATOM 3586 O O . GLY A 1 456 ? 2.031 13.973 24.834 1.00 95.94 456 GLY A O 1
ATOM 3587 N N . SER A 1 457 ? 3.512 12.291 25.064 1.00 96.38 457 SER A N 1
ATOM 3588 C CA . SER A 1 457 ? 4.561 13.073 25.730 1.00 96.38 457 SER A CA 1
ATOM 3589 C C . SER A 1 457 ? 5.468 13.830 24.754 1.00 96.38 457 SER A C 1
ATOM 3591 O O . SER A 1 457 ? 6.144 14.784 25.144 1.00 96.38 457 SER A O 1
ATOM 3593 N N . MET A 1 458 ? 5.477 13.440 23.476 1.00 95.88 458 MET A N 1
ATOM 3594 C CA . MET A 1 458 ? 6.280 14.103 22.451 1.00 95.88 458 MET A CA 1
ATOM 3595 C C . MET A 1 458 ? 5.664 15.447 22.058 1.00 95.88 458 MET A C 1
ATOM 3597 O O . MET A 1 458 ? 4.450 15.576 21.913 1.00 95.88 458 MET A O 1
ATOM 3601 N N . THR A 1 459 ? 6.511 16.450 21.829 1.00 96.56 459 THR A N 1
ATOM 3602 C CA . THR A 1 459 ? 6.099 17.800 21.412 1.00 96.56 459 THR A CA 1
ATOM 3603 C C . THR A 1 459 ? 6.989 18.302 20.280 1.00 96.56 459 THR A C 1
ATOM 3605 O O . THR A 1 459 ? 8.133 17.865 20.147 1.00 96.56 459 THR A O 1
ATOM 3608 N N . GLY A 1 460 ? 6.464 19.201 19.446 1.00 95.19 460 GLY A N 1
ATOM 3609 C CA . GLY A 1 460 ? 7.219 19.814 18.350 1.00 95.19 460 GLY A CA 1
ATOM 3610 C C . GLY A 1 460 ? 7.653 18.843 17.250 1.00 95.19 460 GLY A C 1
ATOM 3611 O O . GLY A 1 460 ? 8.586 19.154 16.511 1.00 95.19 460 GLY A O 1
ATOM 3612 N N . ILE A 1 461 ? 7.006 17.678 17.140 1.00 93.56 461 ILE A N 1
ATOM 3613 C CA . ILE A 1 461 ? 7.262 16.728 16.058 1.00 93.56 461 ILE A CA 1
ATOM 3614 C C . ILE A 1 461 ? 6.210 16.858 14.960 1.00 93.56 461 ILE A C 1
ATOM 3616 O O . ILE A 1 461 ? 5.188 17.535 15.102 1.00 93.56 461 ILE A O 1
ATOM 3620 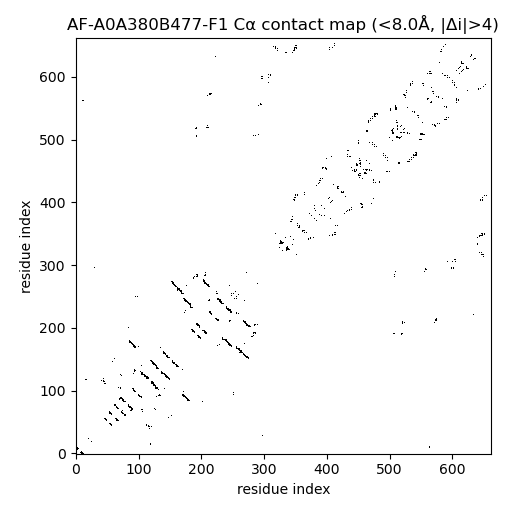N N . ILE A 1 462 ? 6.461 16.158 13.858 1.00 93.69 462 ILE A N 1
ATOM 3621 C CA . ILE A 1 462 ? 5.484 15.928 12.805 1.00 93.69 462 ILE A CA 1
ATOM 3622 C C . ILE A 1 462 ? 5.025 14.465 12.913 1.00 93.69 462 ILE A C 1
ATOM 3624 O O . ILE A 1 462 ? 5.787 13.565 12.551 1.00 93.69 462 ILE A O 1
ATOM 3628 N N . PRO A 1 463 ? 3.824 14.202 13.458 1.00 91.75 463 PRO A N 1
ATOM 3629 C CA . PRO A 1 463 ? 3.320 12.843 13.637 1.00 91.75 463 PRO A CA 1
ATOM 3630 C C . PRO A 1 463 ? 3.071 12.112 12.317 1.00 91.75 463 PRO A C 1
ATOM 3632 O O . PRO A 1 463 ? 2.645 12.753 11.363 1.00 91.75 463 PRO A O 1
ATOM 3635 N N . PRO A 1 464 ? 3.228 10.781 12.260 1.00 89.25 464 PRO A N 1
ATOM 3636 C CA . PRO A 1 464 ? 2.812 10.003 11.098 1.00 89.25 464 PRO A CA 1
ATOM 3637 C C . PRO A 1 464 ? 1.278 9.931 10.960 1.00 89.25 464 PRO A C 1
ATOM 3639 O O . PRO A 1 464 ? 0.529 10.076 11.934 1.00 89.25 464 PRO A O 1
ATOM 3642 N N . SER A 1 465 ? 0.784 9.680 9.745 1.00 89.56 465 SER A N 1
ATOM 3643 C CA . SER A 1 465 ? -0.658 9.643 9.446 1.00 89.56 465 SER A CA 1
ATOM 3644 C C . SER A 1 465 ? -1.398 8.499 10.150 1.00 89.56 465 SER A C 1
ATOM 3646 O O . SER A 1 465 ? -2.566 8.654 10.530 1.00 89.56 465 SER A O 1
ATOM 3648 N N . ASN A 1 466 ? -0.723 7.368 10.381 1.00 87.31 466 ASN A N 1
ATOM 3649 C CA . ASN A 1 466 ? -1.275 6.237 11.128 1.00 87.31 466 ASN A CA 1
ATOM 3650 C C . ASN A 1 466 ? -1.651 6.636 12.570 1.00 87.31 466 ASN A C 1
ATOM 3652 O O . ASN A 1 466 ? -2.750 6.327 13.028 1.00 87.31 466 ASN A O 1
ATOM 3656 N N . ALA A 1 467 ? -0.813 7.420 13.251 1.00 89.81 467 ALA A N 1
ATOM 3657 C CA . ALA A 1 467 ? -1.067 7.938 14.591 1.00 89.81 467 ALA A CA 1
ATOM 3658 C C . ALA A 1 467 ? -2.286 8.864 14.608 1.00 89.81 467 ALA A C 1
ATOM 3660 O O . ALA A 1 467 ? -3.173 8.718 15.453 1.00 89.81 467 ALA A O 1
ATOM 3661 N N . GLY A 1 468 ? -2.360 9.760 13.618 1.00 93.56 468 GLY A N 1
ATOM 3662 C CA . GLY A 1 468 ? -3.488 10.666 13.433 1.00 93.56 468 GLY A CA 1
ATOM 3663 C C . GLY A 1 468 ? -4.815 9.917 13.315 1.00 93.56 468 GLY A C 1
ATOM 3664 O O . GLY A 1 468 ? -5.763 10.234 14.029 1.00 93.56 468 GLY A O 1
ATOM 3665 N N . THR A 1 469 ? -4.886 8.877 12.480 1.00 95.06 469 THR A N 1
ATOM 3666 C CA . THR A 1 469 ? -6.137 8.117 12.285 1.00 95.06 469 THR A CA 1
ATOM 3667 C C . THR A 1 469 ? -6.519 7.216 13.458 1.00 95.06 469 THR A C 1
ATOM 3669 O O . THR A 1 469 ? -7.710 7.061 13.725 1.00 95.06 469 THR A O 1
ATOM 3672 N N . ILE A 1 470 ? -5.558 6.691 14.227 1.00 95.69 470 ILE A N 1
ATOM 3673 C CA . ILE A 1 470 ? -5.861 6.023 15.505 1.00 95.69 470 ILE A CA 1
ATOM 3674 C C . ILE A 1 470 ? -6.516 7.023 16.469 1.00 95.69 470 ILE A C 1
ATOM 3676 O O . ILE A 1 470 ? -7.563 6.732 17.051 1.00 95.69 470 ILE A O 1
ATOM 3680 N N . GLY A 1 471 ? -5.945 8.228 16.590 1.00 96.88 471 GLY A N 1
ATOM 3681 C CA . GLY A 1 471 ? -6.537 9.326 17.358 1.00 96.88 471 GLY A CA 1
ATOM 3682 C C . GLY A 1 471 ? -7.940 9.696 16.862 1.00 96.88 471 GLY A C 1
ATOM 3683 O O . GLY A 1 471 ? -8.853 9.866 17.669 1.00 96.88 471 GLY A O 1
ATOM 3684 N N . MET A 1 472 ? -8.153 9.731 15.542 1.00 98.00 472 MET A N 1
ATOM 3685 C CA . MET A 1 472 ? -9.476 9.952 14.943 1.00 98.00 472 MET A CA 1
ATOM 3686 C C . MET A 1 472 ? -10.504 8.906 15.386 1.00 98.00 472 MET A C 1
ATOM 3688 O O . MET A 1 472 ? -11.649 9.288 15.616 1.00 98.00 472 MET A O 1
ATOM 3692 N N . ARG A 1 473 ? -10.125 7.633 15.576 1.00 97.62 473 ARG A N 1
ATOM 3693 C CA . ARG A 1 473 ? -11.062 6.600 16.054 1.00 97.62 473 ARG A CA 1
ATOM 3694 C C . ARG A 1 473 ? -11.459 6.792 17.513 1.00 97.62 473 ARG A C 1
ATOM 3696 O O . ARG A 1 473 ? -12.635 6.642 17.839 1.00 97.62 473 ARG A O 1
ATOM 3703 N N . PHE A 1 474 ? -10.524 7.201 18.373 1.00 98.31 474 PHE A N 1
ATOM 3704 C CA . PHE A 1 474 ? -10.845 7.608 19.748 1.00 98.31 474 PHE A CA 1
ATOM 3705 C C . PHE A 1 474 ? -11.824 8.786 19.777 1.00 98.31 474 PHE A C 1
ATOM 3707 O O . PHE A 1 474 ? -12.826 8.732 20.493 1.00 98.31 474 PHE A O 1
ATOM 3714 N N . LEU A 1 475 ? -11.576 9.826 18.973 1.00 98.50 475 LEU A N 1
ATOM 3715 C CA . LEU A 1 475 ? -12.481 10.975 18.870 1.00 98.50 475 LEU A CA 1
ATOM 3716 C C . LEU A 1 475 ? -13.846 10.565 18.312 1.00 98.50 475 LEU A C 1
ATOM 3718 O O . LEU A 1 475 ? -14.867 10.960 18.864 1.00 98.50 475 LEU A O 1
ATOM 3722 N N . ALA A 1 476 ? -13.881 9.742 17.263 1.00 98.56 476 ALA A N 1
ATOM 3723 C CA . ALA A 1 476 ? -15.116 9.260 16.654 1.00 98.56 476 ALA A CA 1
ATOM 3724 C C . ALA A 1 476 ? -15.978 8.473 17.647 1.00 98.56 476 ALA A C 1
ATOM 3726 O O . ALA A 1 476 ? -17.187 8.690 17.708 1.00 98.56 476 ALA A O 1
ATOM 3727 N N . LEU A 1 477 ? -15.369 7.613 18.470 1.00 98.56 477 LEU A N 1
ATOM 3728 C CA . LEU A 1 477 ? -16.088 6.902 19.525 1.00 98.56 477 LEU A CA 1
ATOM 3729 C C . LEU A 1 477 ? -16.577 7.853 20.630 1.00 98.56 477 LEU A C 1
ATOM 3731 O O . LEU A 1 477 ? -17.702 7.700 21.098 1.00 98.56 477 LEU A O 1
ATOM 3735 N N . ALA A 1 478 ? -15.785 8.856 21.022 1.00 98.31 478 ALA A N 1
ATOM 3736 C CA . ALA A 1 478 ? -16.203 9.866 21.998 1.00 98.31 478 ALA A CA 1
ATOM 3737 C C . ALA A 1 478 ? -17.387 10.717 21.493 1.00 98.31 478 ALA A C 1
ATOM 3739 O O . ALA A 1 478 ? -18.328 10.976 22.246 1.00 98.31 478 ALA A O 1
ATOM 3740 N N . ILE A 1 479 ? -17.370 11.101 20.211 1.00 98.56 479 ILE A N 1
ATOM 3741 C CA . ILE A 1 479 ? -18.471 11.799 19.531 1.00 98.56 479 ILE A CA 1
ATOM 3742 C C . ILE A 1 479 ? -19.709 10.899 19.483 1.00 98.56 479 ILE A C 1
ATOM 3744 O O . ILE A 1 479 ? -20.778 11.316 19.922 1.00 98.56 479 ILE A O 1
ATOM 3748 N N . TYR A 1 480 ? -19.564 9.649 19.024 1.00 97.88 480 TYR A N 1
ATOM 3749 C CA . TYR A 1 480 ? -20.655 8.667 18.985 1.00 97.88 480 TYR A CA 1
ATOM 3750 C C . TYR A 1 480 ? -21.284 8.453 20.369 1.00 97.88 480 TYR A C 1
ATOM 3752 O O . TYR A 1 480 ? -22.502 8.398 20.501 1.00 97.88 480 TYR A O 1
ATOM 3760 N N . ALA A 1 481 ? -20.462 8.390 21.418 1.00 97.75 481 ALA A N 1
ATOM 3761 C CA . ALA A 1 481 ? -20.917 8.226 22.794 1.00 97.75 481 ALA A CA 1
ATOM 3762 C C . ALA A 1 481 ? -21.567 9.494 23.395 1.00 97.75 481 ALA A C 1
ATOM 3764 O O . ALA A 1 481 ? -22.026 9.465 24.543 1.00 97.75 481 ALA A O 1
ATOM 3765 N N . GLY A 1 482 ? -21.621 10.606 22.654 1.00 96.94 482 GLY A N 1
ATOM 3766 C CA . GLY A 1 482 ? -22.216 11.870 23.092 1.00 96.94 482 GLY A CA 1
ATOM 3767 C C . GLY A 1 482 ? -21.385 12.616 24.137 1.00 96.94 482 GLY A C 1
ATOM 3768 O O . GLY A 1 482 ? -21.945 13.345 24.949 1.00 96.94 482 GLY A O 1
ATOM 3769 N N . VAL A 1 483 ? -20.066 12.398 24.163 1.00 97.00 483 VAL A N 1
ATOM 3770 C CA . VAL A 1 483 ? -19.142 13.079 25.090 1.00 97.00 483 VAL A CA 1
ATOM 3771 C C . VAL A 1 483 ? -18.703 14.446 24.547 1.00 97.00 483 VAL A C 1
ATOM 3773 O O . VAL A 1 483 ? -18.360 15.332 25.323 1.00 97.00 483 VAL A O 1
ATOM 3776 N N . ASP A 1 484 ? -18.739 14.639 23.225 1.00 97.50 484 ASP A N 1
ATOM 3777 C CA . ASP A 1 484 ? -18.374 15.897 22.556 1.00 97.50 484 ASP A CA 1
ATOM 3778 C C . ASP A 1 484 ? -19.505 16.940 22.611 1.00 97.50 484 ASP A C 1
ATOM 3780 O O . ASP A 1 484 ? -20.136 17.254 21.604 1.00 97.50 484 ASP A O 1
ATOM 3784 N N . THR A 1 485 ? -19.817 17.457 23.799 1.00 95.31 485 THR A N 1
ATOM 3785 C CA . THR A 1 485 ? -20.962 18.369 23.992 1.00 95.31 485 THR A CA 1
ATOM 3786 C C . THR A 1 485 ? -20.731 19.785 23.461 1.00 95.31 485 THR A C 1
ATOM 3788 O O . THR A 1 485 ? -21.690 20.526 23.272 1.00 95.31 485 THR A O 1
ATOM 3791 N N . ASP A 1 486 ? -19.474 20.180 23.249 1.00 95.38 486 ASP A N 1
ATOM 3792 C CA . ASP A 1 486 ? -19.068 21.516 22.790 1.00 95.38 486 ASP A CA 1
ATOM 3793 C C . ASP A 1 486 ? -18.466 21.520 21.370 1.00 95.38 486 ASP A C 1
ATOM 3795 O O . ASP A 1 486 ? -18.069 22.571 20.863 1.00 95.38 486 ASP A O 1
ATOM 3799 N N . GLY A 1 487 ? -18.414 20.355 20.711 1.00 97.44 487 GLY A N 1
ATOM 3800 C CA . GLY A 1 487 ? -17.933 20.187 19.340 1.00 97.44 487 GLY A CA 1
ATOM 3801 C C . GLY A 1 487 ? -16.411 20.231 19.174 1.00 97.44 487 GLY A C 1
ATOM 3802 O O . GLY A 1 487 ? -15.923 20.253 18.037 1.00 97.44 487 GLY A O 1
ATOM 3803 N N . ARG A 1 488 ? -15.624 20.265 20.259 1.00 98.00 488 ARG A N 1
ATOM 3804 C CA . ARG A 1 488 ? -14.155 20.328 20.177 1.00 98.00 488 ARG A CA 1
ATOM 3805 C C . ARG A 1 488 ? -13.541 19.050 19.609 1.00 98.00 488 ARG A C 1
ATOM 3807 O O . ARG A 1 488 ? -12.528 19.143 18.909 1.00 98.00 488 ARG A O 1
ATOM 3814 N N . TYR A 1 489 ? -14.113 17.875 19.879 1.00 98.44 489 TYR A N 1
ATOM 3815 C CA . TYR A 1 489 ? -13.589 16.611 19.345 1.00 98.44 489 TYR A CA 1
ATOM 3816 C C . TYR A 1 489 ? -13.848 16.515 17.843 1.00 98.44 489 TYR A C 1
ATOM 3818 O O . TYR A 1 489 ? -12.929 16.193 17.087 1.00 98.44 489 TYR A O 1
ATOM 3826 N N . LEU A 1 490 ? -15.048 16.884 17.390 1.00 98.06 490 LEU A N 1
ATOM 3827 C CA . LEU A 1 490 ? -15.385 16.972 15.972 1.00 98.06 490 LEU A CA 1
ATOM 3828 C C . LEU A 1 490 ? -14.523 18.016 15.246 1.00 98.06 490 LEU A C 1
ATOM 3830 O O . LEU A 1 490 ? -14.044 17.760 14.141 1.00 98.06 490 LEU A O 1
ATOM 3834 N N . ALA A 1 491 ? -14.259 19.168 15.867 1.00 98.31 491 ALA A N 1
ATOM 3835 C CA . ALA A 1 491 ? -13.377 20.184 15.295 1.00 98.31 491 ALA A CA 1
ATOM 3836 C C . ALA A 1 491 ? -11.940 19.667 15.102 1.00 98.31 491 ALA A C 1
ATOM 3838 O O . ALA A 1 491 ? -11.334 19.902 14.052 1.00 98.31 491 ALA A O 1
ATOM 3839 N N . LEU A 1 492 ? -11.393 18.931 16.079 1.00 98.25 492 LEU A N 1
ATOM 3840 C CA . LEU A 1 492 ? -10.086 18.291 15.931 1.00 98.25 492 LEU A CA 1
ATOM 3841 C C . LEU A 1 492 ? -10.113 17.207 14.846 1.00 98.25 492 LEU A C 1
ATOM 3843 O O . LEU A 1 492 ? -9.218 17.192 14.004 1.00 98.25 492 LEU A O 1
ATOM 3847 N N . PHE A 1 493 ? -11.142 16.355 14.816 1.00 98.19 493 PHE A N 1
ATOM 3848 C CA . PHE A 1 493 ? -11.321 15.341 13.774 1.00 98.19 493 PHE A CA 1
ATOM 3849 C C . PHE A 1 493 ? -11.263 15.961 12.371 1.00 98.19 493 PHE A C 1
ATOM 3851 O O . PHE A 1 493 ? -10.496 15.505 11.525 1.00 98.19 493 PHE A O 1
ATOM 3858 N N . ASN A 1 494 ? -12.021 17.039 12.142 1.00 97.50 494 ASN A N 1
ATOM 3859 C CA . ASN A 1 494 ? -12.058 17.756 10.864 1.00 97.50 494 ASN A CA 1
ATOM 3860 C C . ASN A 1 494 ? -10.690 18.337 10.490 1.00 97.50 494 ASN A C 1
ATOM 3862 O O . ASN A 1 494 ? -10.271 18.257 9.337 1.00 97.50 494 ASN A O 1
ATOM 3866 N N . SER A 1 495 ? -9.976 18.898 11.470 1.00 97.06 495 SER A N 1
ATOM 3867 C CA . SER A 1 495 ? -8.628 19.422 11.254 1.00 97.06 495 SER A CA 1
ATOM 3868 C C . SER A 1 495 ? -7.647 18.319 10.857 1.00 97.06 495 SER A C 1
ATOM 3870 O O . SER A 1 495 ? -6.862 18.517 9.931 1.00 97.06 495 SER A O 1
ATOM 3872 N N . MET A 1 496 ? -7.685 17.171 11.538 1.00 96.38 496 MET A N 1
ATOM 3873 C CA . MET A 1 496 ? -6.805 16.039 11.242 1.00 96.38 496 MET A CA 1
ATOM 3874 C C . MET A 1 496 ? -7.096 15.444 9.866 1.00 96.38 496 MET A C 1
ATOM 3876 O O . MET A 1 496 ? -6.167 15.208 9.100 1.00 96.38 496 MET A O 1
ATOM 3880 N N . GLU A 1 497 ? -8.372 15.260 9.521 1.00 95.62 497 GLU A N 1
ATOM 3881 C CA . GLU A 1 497 ? -8.779 14.774 8.200 1.00 95.62 497 GLU A CA 1
ATOM 3882 C C . GLU A 1 497 ? -8.272 15.695 7.082 1.00 95.62 497 GLU A C 1
ATOM 3884 O O . GLU A 1 497 ? -7.688 15.220 6.109 1.00 95.62 497 GLU A O 1
ATOM 3889 N N . ASN A 1 498 ? -8.418 17.015 7.244 1.00 94.50 498 ASN A N 1
ATOM 3890 C CA . ASN A 1 498 ? -7.932 17.982 6.262 1.00 94.50 498 ASN A CA 1
ATOM 3891 C C . ASN A 1 498 ? -6.404 17.930 6.096 1.00 94.50 498 ASN A C 1
ATOM 3893 O O . ASN A 1 498 ? -5.910 17.955 4.967 1.00 94.50 498 ASN A O 1
ATOM 3897 N N . ILE A 1 499 ? -5.660 17.827 7.204 1.00 92.94 499 ILE A N 1
ATOM 3898 C CA . ILE A 1 499 ? -4.197 17.699 7.178 1.00 92.94 499 ILE A CA 1
ATOM 3899 C C . ILE A 1 499 ? -3.792 16.400 6.480 1.00 92.94 499 ILE A C 1
ATOM 3901 O O . ILE A 1 499 ? -2.934 16.424 5.605 1.00 92.94 499 ILE A O 1
ATOM 3905 N N . ILE A 1 500 ? -4.411 15.266 6.811 1.00 92.69 500 ILE A N 1
ATOM 3906 C CA . ILE A 1 500 ? -4.068 13.984 6.181 1.00 92.69 500 ILE A CA 1
ATOM 3907 C C . ILE A 1 500 ? -4.363 14.033 4.677 1.00 92.69 500 ILE A C 1
ATOM 3909 O O . ILE A 1 500 ? -3.496 13.712 3.865 1.00 92.69 500 ILE A O 1
ATOM 3913 N N . ASN A 1 501 ? -5.543 14.515 4.288 1.00 90.00 501 ASN A N 1
ATOM 3914 C CA . ASN A 1 501 ? -5.940 14.601 2.886 1.00 90.00 501 ASN A CA 1
ATOM 3915 C C . ASN A 1 501 ? -5.082 15.575 2.057 1.00 90.00 501 ASN A C 1
ATOM 3917 O O . ASN A 1 501 ? -4.946 15.382 0.854 1.00 90.00 501 ASN A O 1
ATOM 3921 N N . THR A 1 502 ? -4.511 16.613 2.670 1.00 86.75 502 THR A N 1
ATOM 3922 C CA . THR A 1 502 ? -3.754 17.650 1.943 1.00 86.75 502 THR A CA 1
ATOM 3923 C C . THR A 1 502 ? -2.243 17.427 2.000 1.00 86.75 502 THR A C 1
ATOM 3925 O O . THR A 1 502 ? -1.540 17.679 1.024 1.00 86.75 502 THR A O 1
ATOM 3928 N N . ASN A 1 503 ? -1.730 16.955 3.137 1.00 87.69 503 ASN A N 1
ATOM 3929 C CA . ASN A 1 503 ? -0.296 16.865 3.409 1.00 87.69 503 ASN A CA 1
ATOM 3930 C C . ASN A 1 503 ? 0.257 15.439 3.329 1.00 87.69 503 ASN A C 1
ATOM 3932 O O . ASN A 1 503 ? 1.464 15.292 3.208 1.00 87.69 503 ASN A O 1
ATOM 3936 N N . TYR A 1 504 ? -0.585 14.402 3.392 1.00 88.69 504 TYR A N 1
ATOM 3937 C CA . TYR A 1 504 ? -0.138 12.998 3.359 1.00 88.69 504 TYR A CA 1
ATOM 3938 C C . TYR A 1 504 ? -0.613 12.253 2.109 1.00 88.69 504 TYR A C 1
ATOM 3940 O O . TYR A 1 504 ? -0.071 11.199 1.773 1.00 88.69 504 TYR A O 1
ATOM 3948 N N . VAL A 1 505 ? -1.589 12.801 1.383 1.00 87.19 505 VAL A N 1
ATOM 3949 C CA . VAL A 1 505 ? -2.020 12.297 0.075 1.00 87.19 505 VAL A CA 1
ATOM 3950 C C . VAL A 1 505 ? -1.371 13.140 -1.021 1.00 87.19 505 VAL A C 1
ATOM 3952 O O . VAL A 1 505 ? -1.880 14.180 -1.430 1.00 87.19 505 VAL A O 1
ATOM 3955 N N . PHE A 1 506 ? -0.234 12.676 -1.537 1.00 82.12 506 PHE A N 1
ATOM 3956 C CA . PHE A 1 506 ? 0.425 13.323 -2.679 1.00 82.12 506 PHE A CA 1
ATOM 3957 C C . PHE A 1 506 ? -0.105 12.817 -4.018 1.00 82.12 506 PHE A C 1
ATOM 3959 O O . PHE A 1 506 ? -0.155 13.567 -4.992 1.00 82.12 506 PHE A O 1
ATOM 3966 N N . ILE A 1 507 ? -0.495 11.550 -4.073 1.00 85.56 507 ILE A N 1
ATOM 3967 C CA . ILE A 1 507 ? -1.162 10.932 -5.211 1.00 85.56 507 ILE A CA 1
ATOM 3968 C C . ILE A 1 507 ? -2.527 10.484 -4.712 1.00 85.56 507 ILE A C 1
ATOM 3970 O O . ILE A 1 507 ? -2.623 9.889 -3.643 1.00 85.56 507 ILE A O 1
ATOM 3974 N N . GLU A 1 508 ? -3.576 10.786 -5.474 1.00 85.00 508 GLU A N 1
ATOM 3975 C CA . GLU A 1 508 ? -4.941 10.393 -5.122 1.00 85.00 508 GLU A CA 1
ATOM 3976 C C . GLU A 1 508 ? -5.000 8.898 -4.763 1.00 85.00 508 GLU A C 1
ATOM 3978 O O . GLU A 1 508 ? -4.392 8.080 -5.452 1.00 85.00 508 GLU A O 1
ATOM 3983 N N . ASN A 1 509 ? -5.707 8.541 -3.687 1.00 82.19 509 ASN A N 1
ATOM 3984 C CA . ASN A 1 509 ? -5.842 7.171 -3.164 1.00 82.19 509 ASN A CA 1
ATOM 3985 C C . ASN A 1 509 ? -4.551 6.506 -2.645 1.00 82.19 509 ASN A C 1
ATOM 3987 O O . ASN A 1 509 ? -4.615 5.350 -2.228 1.00 82.19 509 ASN A O 1
ATOM 3991 N N . ILE A 1 510 ? -3.406 7.201 -2.640 1.00 85.44 510 ILE A N 1
ATOM 3992 C CA . ILE A 1 510 ? -2.159 6.727 -2.028 1.00 85.44 510 ILE A CA 1
ATOM 3993 C C . ILE A 1 510 ? -1.825 7.620 -0.841 1.00 85.44 510 ILE A C 1
ATOM 3995 O O . ILE A 1 510 ? -1.308 8.731 -0.981 1.00 85.44 510 ILE A O 1
ATOM 3999 N N . LEU A 1 511 ? -2.116 7.097 0.344 1.00 85.69 511 LEU A N 1
ATOM 4000 C CA . LEU A 1 511 ? -1.850 7.768 1.602 1.00 85.69 511 LEU A CA 1
ATOM 4001 C C . LEU A 1 511 ? -0.447 7.406 2.110 1.00 85.69 511 LEU A C 1
ATOM 4003 O O . LEU A 1 511 ? -0.147 6.231 2.328 1.00 85.69 511 LEU A O 1
ATOM 4007 N N . GLY A 1 512 ? 0.402 8.416 2.306 1.00 81.44 512 GLY A N 1
ATOM 4008 C CA . GLY A 1 512 ? 1.737 8.274 2.887 1.00 81.44 512 GLY A CA 1
ATOM 4009 C C . GLY A 1 512 ? 1.729 8.260 4.418 1.00 81.44 512 GLY A C 1
ATOM 4010 O O . GLY A 1 512 ? 0.865 8.860 5.057 1.00 81.44 512 GLY A O 1
ATOM 4011 N N . ASP A 1 513 ? 2.712 7.589 5.019 1.00 78.38 513 ASP A N 1
ATOM 4012 C CA . ASP A 1 513 ? 2.871 7.555 6.480 1.00 78.38 513 ASP A CA 1
ATOM 4013 C C . ASP A 1 513 ? 3.529 8.835 7.027 1.00 78.38 513 ASP A C 1
ATOM 4015 O O . ASP A 1 513 ? 3.069 9.398 8.014 1.00 78.38 513 ASP A O 1
ATOM 4019 N N . GLY A 1 514 ? 4.563 9.343 6.351 1.00 79.69 514 GLY A N 1
ATOM 4020 C CA . GLY A 1 514 ? 5.291 10.557 6.731 1.00 79.69 514 GLY A CA 1
ATOM 4021 C C . GLY A 1 514 ? 4.878 11.803 5.941 1.00 79.69 514 GLY A C 1
ATOM 4022 O O . GLY A 1 514 ? 4.464 11.721 4.783 1.00 79.69 514 GLY A O 1
ATOM 4023 N N . TYR A 1 515 ? 5.063 12.968 6.569 1.00 75.56 515 TYR A N 1
ATOM 4024 C CA . TYR A 1 515 ? 4.639 14.298 6.094 1.00 75.56 515 TYR A CA 1
ATOM 4025 C C . TYR A 1 515 ? 5.308 14.787 4.802 1.00 75.56 515 TYR A C 1
ATOM 4027 O O . TYR A 1 515 ? 4.874 15.763 4.201 1.00 75.56 515 TYR A O 1
ATOM 4035 N N . ASP A 1 516 ? 6.322 14.078 4.316 1.00 71.12 516 ASP A N 1
ATOM 4036 C CA . ASP A 1 516 ? 6.987 14.370 3.047 1.00 71.12 516 ASP A CA 1
ATOM 4037 C C . ASP A 1 516 ? 7.305 13.118 2.225 1.00 71.12 516 ASP A C 1
ATOM 4039 O O . ASP A 1 516 ? 8.100 13.178 1.281 1.00 71.12 516 ASP A O 1
ATOM 4043 N N . ASN A 1 517 ? 6.653 11.995 2.545 1.00 75.69 517 ASN A N 1
ATOM 4044 C CA . ASN A 1 517 ? 6.866 10.734 1.843 1.00 75.69 517 ASN A CA 1
ATOM 4045 C C . ASN A 1 517 ? 6.638 10.896 0.340 1.00 75.69 517 ASN A C 1
ATOM 4047 O O . ASN A 1 517 ? 5.695 11.554 -0.112 1.00 75.69 517 ASN A O 1
ATOM 4051 N N . ARG A 1 518 ? 7.490 10.251 -0.453 1.00 77.12 518 ARG A N 1
ATOM 4052 C CA . ARG A 1 518 ? 7.349 10.230 -1.906 1.00 77.12 518 ARG A CA 1
ATOM 4053 C C . ARG A 1 518 ? 6.648 8.934 -2.305 1.00 77.12 518 ARG A C 1
ATOM 4055 O O . ARG A 1 518 ? 7.254 7.868 -2.210 1.00 77.12 518 ARG A O 1
ATOM 4062 N N . PRO A 1 519 ? 5.403 8.984 -2.803 1.00 72.56 519 PRO A N 1
ATOM 4063 C CA . PRO A 1 519 ? 4.566 7.797 -3.021 1.00 72.56 519 PRO A CA 1
ATOM 4064 C C . PRO A 1 519 ? 5.085 6.843 -4.105 1.00 72.56 519 PRO A C 1
ATOM 4066 O O . PRO A 1 519 ? 4.473 5.820 -4.361 1.00 72.56 519 PRO A O 1
ATOM 4069 N N . THR A 1 520 ? 6.190 7.161 -4.775 1.00 75.25 520 THR A N 1
ATOM 4070 C CA . THR A 1 520 ? 6.816 6.295 -5.777 1.00 75.25 520 THR A CA 1
ATOM 4071 C C . THR A 1 520 ? 7.988 5.476 -5.228 1.00 75.25 520 THR A C 1
ATOM 4073 O O . THR A 1 520 ? 8.415 4.532 -5.886 1.00 75.25 520 THR A O 1
ATOM 4076 N N . HIS A 1 521 ? 8.542 5.825 -4.060 1.00 74.31 521 HIS A N 1
ATOM 4077 C CA . HIS A 1 521 ? 9.635 5.063 -3.432 1.00 74.31 521 HIS A CA 1
ATOM 4078 C C . HIS A 1 521 ? 9.458 4.834 -1.929 1.00 74.31 521 HIS A C 1
ATOM 4080 O O . HIS A 1 521 ? 10.008 3.881 -1.395 1.00 74.31 521 HIS A O 1
ATOM 4086 N N . ASP A 1 522 ? 8.659 5.650 -1.248 1.00 73.50 522 ASP A N 1
ATOM 4087 C CA . ASP A 1 522 ? 8.227 5.427 0.132 1.00 73.50 522 ASP A CA 1
ATOM 4088 C C . ASP A 1 522 ? 6.850 4.758 0.123 1.00 73.50 522 ASP A C 1
ATOM 4090 O O . ASP A 1 522 ? 5.899 5.246 0.739 1.00 73.50 522 ASP A O 1
ATOM 4094 N N . LEU A 1 523 ? 6.713 3.679 -0.654 1.00 77.50 523 LEU A N 1
ATOM 4095 C CA . LEU A 1 523 ? 5.482 2.901 -0.681 1.00 77.50 523 LEU A CA 1
ATOM 4096 C C . LEU A 1 523 ? 5.425 2.022 0.562 1.00 77.50 523 LEU A C 1
ATOM 4098 O O . LEU A 1 523 ? 6.250 1.134 0.777 1.00 77.50 523 LEU A O 1
ATOM 4102 N N . TRP A 1 524 ? 4.415 2.300 1.374 1.00 79.19 524 TRP A N 1
ATOM 4103 C CA . TRP A 1 524 ? 4.127 1.583 2.600 1.00 79.19 524 TRP A CA 1
ATOM 4104 C C . TRP A 1 524 ? 2.680 1.112 2.566 1.00 79.19 524 TRP A C 1
ATOM 4106 O O . TRP A 1 524 ? 1.842 1.617 3.310 1.00 79.19 524 TRP A O 1
ATOM 4116 N N . MET A 1 525 ? 2.364 0.164 1.683 1.00 83.44 525 MET A N 1
ATOM 4117 C CA . MET A 1 525 ? 1.021 -0.411 1.576 1.00 83.44 525 MET A CA 1
ATOM 4118 C C . MET A 1 525 ? 0.454 -0.825 2.938 1.00 83.44 525 MET A C 1
ATOM 4120 O O . MET A 1 525 ? -0.728 -0.601 3.200 1.00 83.44 525 MET A O 1
ATOM 4124 N N . SER A 1 526 ? 1.296 -1.364 3.824 1.00 80.94 526 SER A N 1
ATOM 4125 C CA . SER A 1 526 ? 0.943 -1.688 5.209 1.00 80.94 526 SER A CA 1
ATOM 4126 C C . SER A 1 526 ? 0.394 -0.499 5.990 1.00 80.94 526 SER A C 1
ATOM 4128 O O . SER A 1 526 ? -0.701 -0.595 6.547 1.00 80.94 526 SER A O 1
ATOM 4130 N N . TYR A 1 527 ? 1.099 0.629 5.974 1.00 81.94 527 TYR A N 1
ATOM 4131 C CA . TYR A 1 527 ? 0.692 1.852 6.656 1.00 81.94 527 TYR A CA 1
ATOM 4132 C C . TYR A 1 527 ? -0.467 2.551 5.947 1.00 81.94 527 TYR A C 1
ATOM 4134 O O . TYR A 1 527 ? -1.408 2.960 6.619 1.00 81.94 527 TYR A O 1
ATOM 4142 N N . THR A 1 528 ? -0.489 2.592 4.611 1.00 87.38 528 THR A N 1
ATOM 4143 C CA . THR A 1 528 ? -1.632 3.100 3.836 1.00 87.38 528 THR A CA 1
ATOM 4144 C C . THR A 1 528 ? -2.918 2.365 4.219 1.00 87.38 528 THR A C 1
ATOM 4146 O O . THR A 1 528 ? -3.911 3.001 4.569 1.00 87.38 528 THR A O 1
ATOM 4149 N N . HIS A 1 529 ? -2.904 1.026 4.218 1.00 89.44 529 HIS A N 1
ATOM 4150 C CA . HIS A 1 529 ? -4.070 0.235 4.613 1.00 89.44 529 HIS A CA 1
ATOM 4151 C C . HIS A 1 529 ? -4.413 0.411 6.095 1.00 89.44 529 HIS A C 1
ATOM 4153 O O . HIS A 1 529 ? -5.588 0.466 6.443 1.00 89.44 529 HIS A O 1
ATOM 4159 N N . TRP A 1 530 ? -3.422 0.525 6.981 1.00 87.50 530 TRP A N 1
ATOM 4160 C CA . TRP A 1 530 ? -3.682 0.711 8.409 1.00 87.50 530 TRP A CA 1
ATOM 4161 C C . TRP A 1 530 ? -4.342 2.062 8.710 1.00 87.50 530 TRP A C 1
ATOM 4163 O O . TRP A 1 530 ? -5.339 2.127 9.429 1.00 87.50 530 TRP A O 1
ATOM 4173 N N . THR A 1 531 ? -3.847 3.132 8.093 1.00 90.62 531 THR A N 1
ATOM 4174 C CA . THR A 1 531 ? -4.415 4.475 8.214 1.00 90.62 531 THR A CA 1
ATOM 4175 C C . THR A 1 531 ? -5.825 4.536 7.622 1.00 90.62 531 THR A C 1
ATOM 4177 O O . THR A 1 531 ? -6.753 5.030 8.264 1.00 90.62 531 THR A O 1
ATOM 4180 N N . SER A 1 532 ? -6.031 3.975 6.425 1.00 93.38 532 SER A N 1
ATOM 4181 C CA . SER A 1 532 ? -7.357 3.914 5.797 1.00 93.38 532 SER A CA 1
ATOM 4182 C C . SER A 1 532 ? -8.350 3.071 6.599 1.00 93.38 532 SER A C 1
ATOM 4184 O O . SER A 1 532 ? -9.514 3.448 6.698 1.00 93.38 532 SER A O 1
ATOM 4186 N N . TYR A 1 533 ? -7.910 1.979 7.228 1.00 93.88 533 TYR A N 1
ATOM 4187 C CA . TYR A 1 533 ? -8.741 1.168 8.119 1.00 93.88 533 TYR A CA 1
ATOM 4188 C C . TYR A 1 533 ? -9.327 1.995 9.271 1.00 93.88 533 TYR A C 1
ATOM 4190 O O . TYR A 1 533 ? -10.546 2.021 9.486 1.00 93.88 533 TYR A O 1
ATOM 4198 N N . PHE A 1 534 ? -8.467 2.715 9.998 1.00 94.62 534 PHE A N 1
ATOM 4199 C CA . PHE A 1 534 ? -8.899 3.546 11.119 1.00 94.62 534 PHE A CA 1
ATOM 4200 C C . PHE A 1 534 ? -9.727 4.744 10.674 1.00 94.62 534 PHE A C 1
ATOM 4202 O O . PHE A 1 534 ? -10.724 5.073 11.313 1.00 94.62 534 PHE A O 1
ATOM 4209 N N . TYR A 1 535 ? -9.379 5.358 9.547 1.00 95.69 535 TYR A N 1
ATOM 4210 C CA . TYR A 1 535 ? -10.176 6.432 8.972 1.00 95.69 535 TYR A CA 1
ATOM 4211 C C . TYR A 1 535 ? -11.599 5.971 8.614 1.00 95.69 535 TYR A C 1
ATOM 4213 O O . TYR A 1 535 ? -12.574 6.571 9.065 1.00 95.69 535 TYR A O 1
ATOM 4221 N N . LEU A 1 536 ? -11.732 4.867 7.871 1.00 95.44 536 LEU A N 1
ATOM 4222 C CA . LEU A 1 536 ? -13.026 4.340 7.430 1.00 95.44 536 LEU A CA 1
ATOM 4223 C C . LEU A 1 536 ? -13.910 3.898 8.603 1.00 95.44 536 LEU A C 1
ATOM 4225 O O . LEU A 1 536 ? -15.105 4.196 8.611 1.00 95.44 536 LEU A O 1
ATOM 4229 N N . SER A 1 537 ? -13.339 3.216 9.602 1.00 95.00 537 SER A N 1
ATOM 4230 C CA . SER A 1 537 ? -14.067 2.853 10.831 1.00 95.00 537 SER A CA 1
ATOM 4231 C C . SER A 1 537 ? -14.534 4.092 11.601 1.00 95.00 537 SER A C 1
ATOM 4233 O O . SER A 1 537 ? -15.694 4.158 12.010 1.00 95.00 537 SER A O 1
ATOM 4235 N N . SER A 1 538 ? -13.691 5.122 11.700 1.00 97.06 538 SER A N 1
ATOM 4236 C CA . SER A 1 538 ? -14.054 6.391 12.337 1.00 97.06 538 SER A CA 1
ATOM 4237 C C . SER A 1 538 ? -15.189 7.114 11.611 1.00 97.06 538 SER A C 1
ATOM 4239 O O . SER A 1 538 ? -16.150 7.542 12.247 1.00 97.06 538 SER A O 1
ATOM 4241 N N . CYS A 1 539 ? -15.122 7.217 10.279 1.00 96.38 539 CYS A N 1
ATOM 4242 C CA . CYS A 1 539 ? -16.190 7.799 9.464 1.00 96.38 539 CYS A CA 1
ATOM 4243 C C . CYS A 1 539 ? -17.511 7.049 9.652 1.00 96.38 539 CYS A C 1
ATOM 4245 O O . CYS A 1 539 ? -18.555 7.674 9.834 1.00 96.38 539 CYS A O 1
ATOM 4247 N N . ALA A 1 540 ? -17.470 5.716 9.668 1.00 94.12 540 ALA A N 1
ATOM 4248 C CA . ALA A 1 540 ? -18.665 4.907 9.861 1.00 94.12 540 ALA A CA 1
ATOM 4249 C C . ALA A 1 540 ? -19.295 5.085 11.253 1.00 94.12 540 ALA A C 1
ATOM 4251 O O . ALA A 1 540 ? -20.523 5.108 11.360 1.00 94.12 540 ALA A O 1
ATOM 4252 N N . LEU A 1 541 ? -18.482 5.251 12.303 1.00 94.56 541 LEU A N 1
ATOM 4253 C CA . LEU A 1 541 ? -18.957 5.514 13.665 1.00 94.56 541 LEU A CA 1
ATOM 4254 C C . LEU A 1 541 ? -19.794 6.793 13.752 1.00 94.56 541 LEU A C 1
ATOM 4256 O O . LEU A 1 541 ? -20.894 6.763 14.302 1.00 94.56 541 LEU A O 1
ATOM 4260 N N . ILE A 1 542 ? -19.302 7.890 13.173 1.00 95.25 542 ILE A N 1
ATOM 4261 C CA . ILE A 1 542 ? -19.964 9.206 13.218 1.00 95.25 542 ILE A CA 1
ATOM 4262 C C . ILE A 1 542 ? -20.920 9.451 12.038 1.00 95.25 542 ILE A C 1
ATOM 4264 O O . ILE A 1 542 ? -21.418 10.560 11.872 1.00 95.25 54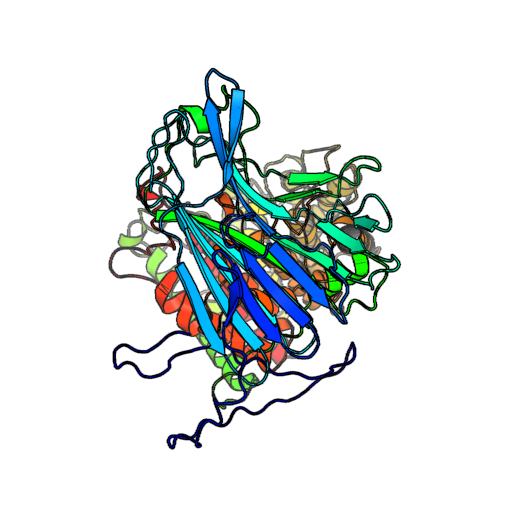2 ILE A O 1
ATOM 4268 N N . GLY A 1 543 ? -21.181 8.437 11.202 1.00 92.38 543 GLY A N 1
ATOM 4269 C CA . GLY A 1 543 ? -22.113 8.538 10.072 1.00 92.38 543 GLY A CA 1
ATOM 4270 C C . GLY A 1 543 ? -21.646 9.466 8.945 1.00 92.38 543 GLY A C 1
ATOM 4271 O O . GLY A 1 543 ? -22.471 10.066 8.259 1.00 92.38 543 GLY A O 1
ATOM 4272 N N . ARG A 1 544 ? -20.331 9.601 8.754 1.00 91.50 544 ARG A N 1
ATOM 4273 C CA . ARG A 1 544 ? -19.719 10.497 7.769 1.00 91.50 544 ARG A CA 1
ATOM 4274 C C . ARG A 1 544 ? -19.345 9.766 6.480 1.00 91.50 544 ARG A C 1
ATOM 4276 O O . ARG A 1 544 ? -18.827 8.653 6.518 1.00 91.50 544 ARG A O 1
ATOM 4283 N N . ALA A 1 545 ? -19.542 10.430 5.341 1.00 92.38 545 ALA A N 1
ATOM 4284 C CA . ALA A 1 545 ? -19.014 9.969 4.060 1.00 92.38 545 ALA A CA 1
ATOM 4285 C C . ALA A 1 545 ? -17.478 10.130 4.031 1.00 92.38 545 ALA A C 1
ATOM 4287 O O . ALA A 1 545 ? -16.996 11.252 4.213 1.00 92.38 545 ALA A O 1
ATOM 4288 N N . PRO A 1 546 ? -16.707 9.049 3.825 1.00 92.06 546 PRO A N 1
ATOM 4289 C CA . PRO A 1 546 ? -15.254 9.135 3.781 1.00 92.06 546 PRO A CA 1
ATOM 4290 C C . PRO A 1 546 ? -14.775 9.816 2.493 1.00 92.06 546 PRO A C 1
ATOM 4292 O O . PRO A 1 546 ? -15.367 9.652 1.424 1.00 92.06 546 PRO A O 1
ATOM 4295 N N . LEU A 1 547 ? -13.665 10.547 2.580 1.00 91.31 547 LEU A N 1
ATOM 4296 C CA . LEU A 1 547 ? -12.976 11.110 1.424 1.00 91.31 547 LEU A CA 1
ATOM 4297 C C . LEU A 1 547 ? -12.403 9.978 0.564 1.00 91.31 547 LEU A C 1
ATOM 4299 O O . LEU A 1 547 ? -11.712 9.085 1.069 1.00 91.31 547 LEU A O 1
ATOM 4303 N N . THR A 1 548 ? -12.655 10.032 -0.747 1.00 83.12 548 THR A N 1
ATOM 4304 C CA . THR A 1 548 ? -12.190 9.022 -1.714 1.00 83.12 548 THR A CA 1
ATOM 4305 C C . THR A 1 548 ? -10.689 8.783 -1.578 1.00 83.12 548 THR A C 1
ATOM 4307 O O . THR A 1 548 ? -10.264 7.654 -1.345 1.00 83.12 548 THR A O 1
ATOM 4310 N N . ASN A 1 549 ? -9.918 9.871 -1.563 1.00 81.88 549 ASN A N 1
ATOM 4311 C CA . ASN A 1 549 ? -8.460 9.867 -1.522 1.00 81.88 549 ASN A CA 1
ATOM 4312 C C . ASN A 1 549 ? -7.861 9.184 -0.286 1.00 81.88 549 ASN A C 1
ATOM 4314 O O . ASN A 1 549 ? -6.728 8.715 -0.341 1.00 81.88 549 ASN A O 1
ATOM 4318 N N . MET A 1 550 ? -8.602 9.142 0.822 1.00 87.31 550 MET A N 1
ATOM 4319 C CA . MET A 1 550 ? -8.176 8.517 2.076 1.00 87.31 550 MET A CA 1
ATOM 4320 C C . MET A 1 550 ? -8.755 7.111 2.265 1.00 87.31 550 MET A C 1
ATOM 4322 O O . MET A 1 550 ? -8.294 6.358 3.123 1.00 87.31 550 MET A O 1
ATOM 4326 N N . SER A 1 551 ? -9.759 6.738 1.470 1.00 86.25 551 SER A N 1
ATOM 4327 C CA . SER A 1 551 ? -10.399 5.423 1.543 1.00 86.25 551 SER A CA 1
ATOM 4328 C C . SER A 1 551 ? -9.520 4.313 0.956 1.00 86.25 551 SER A C 1
ATOM 4330 O O . SER A 1 551 ? -9.731 3.153 1.286 1.00 86.25 551 SER A O 1
ATOM 4332 N N . SER A 1 552 ? -8.558 4.648 0.086 1.00 87.69 552 SER A N 1
ATOM 4333 C CA . SER A 1 552 ? -7.533 3.763 -0.511 1.00 87.69 552 SER A CA 1
ATOM 4334 C C . SER A 1 552 ? -8.024 2.446 -1.143 1.00 87.69 552 SER A C 1
ATOM 4336 O O . SER A 1 552 ? -7.209 1.590 -1.470 1.00 87.69 552 SER A O 1
ATOM 4338 N N . TYR A 1 553 ? -9.326 2.256 -1.393 1.00 89.31 553 TYR A N 1
ATOM 4339 C CA . TYR A 1 553 ? -9.846 1.002 -1.964 1.00 89.31 553 TYR A CA 1
ATOM 4340 C C . TYR A 1 553 ? -9.358 0.746 -3.397 1.00 89.31 553 TYR A C 1
ATOM 4342 O O . TYR A 1 553 ? -9.144 -0.406 -3.774 1.00 89.31 553 TYR A O 1
ATOM 4350 N N . THR A 1 554 ? -9.153 1.799 -4.199 1.00 87.94 554 THR A N 1
ATOM 4351 C CA . THR A 1 554 ? -8.546 1.684 -5.537 1.00 87.94 554 THR A CA 1
ATOM 4352 C C . THR A 1 554 ? -7.123 1.159 -5.417 1.00 87.94 554 THR A C 1
ATOM 4354 O O . THR A 1 554 ? -6.748 0.228 -6.124 1.00 87.94 554 THR A O 1
ATOM 4357 N N . TYR A 1 555 ? -6.354 1.701 -4.474 1.00 88.38 555 TYR A N 1
ATOM 4358 C CA . TYR A 1 555 ? -5.002 1.239 -4.193 1.00 88.38 555 TYR A CA 1
ATOM 4359 C C . TYR A 1 555 ? -4.993 -0.222 -3.719 1.00 88.38 555 TYR A C 1
ATOM 4361 O O . TYR A 1 555 ? -4.258 -1.026 -4.289 1.00 88.38 555 TYR A O 1
ATOM 4369 N N . SER A 1 556 ? -5.890 -0.617 -2.804 1.00 90.56 556 SER A N 1
ATOM 4370 C CA . SER A 1 556 ? -6.047 -2.021 -2.390 1.00 90.56 556 SER A CA 1
ATOM 4371 C C . SER A 1 556 ? -6.400 -2.953 -3.556 1.00 90.56 556 SER A C 1
ATOM 4373 O O . SER A 1 556 ? -5.888 -4.069 -3.622 1.00 90.56 556 SER A O 1
ATOM 4375 N N . LEU A 1 557 ? -7.222 -2.516 -4.518 1.00 90.38 557 LEU A N 1
ATOM 4376 C CA . LEU A 1 557 ? -7.498 -3.309 -5.722 1.00 90.38 557 LEU A CA 1
ATOM 4377 C C . LEU A 1 557 ? -6.255 -3.460 -6.612 1.00 90.38 557 LEU A C 1
ATOM 4379 O O . LEU A 1 557 ? -5.997 -4.554 -7.103 1.00 90.38 557 LEU A O 1
ATOM 4383 N N . ILE A 1 558 ? -5.475 -2.393 -6.821 1.00 88.00 558 ILE A N 1
ATOM 4384 C CA . ILE A 1 558 ? -4.240 -2.435 -7.634 1.00 88.00 558 ILE A CA 1
ATOM 4385 C C . ILE A 1 558 ? -3.171 -3.309 -6.962 1.00 88.00 558 ILE A C 1
ATOM 4387 O O . ILE A 1 558 ? -2.377 -3.967 -7.644 1.00 88.00 558 ILE A O 1
ATOM 4391 N N . ALA A 1 559 ? -3.166 -3.328 -5.632 1.00 86.25 559 ALA A N 1
ATOM 4392 C CA . ALA A 1 559 ? -2.322 -4.183 -4.815 1.00 86.25 559 ALA A CA 1
ATOM 4393 C C . ALA A 1 559 ? -2.699 -5.668 -4.874 1.00 86.25 559 ALA A C 1
ATOM 4395 O O . ALA A 1 559 ? -1.859 -6.504 -4.551 1.00 86.25 559 ALA A O 1
ATOM 4396 N N . THR A 1 560 ? -3.923 -6.010 -5.286 1.00 87.31 560 THR A N 1
ATOM 4397 C CA . THR A 1 560 ? -4.431 -7.387 -5.260 1.00 87.31 560 THR A CA 1
ATOM 4398 C C . THR A 1 560 ? -4.180 -8.094 -6.594 1.00 87.31 560 THR A C 1
ATOM 4400 O O . THR A 1 560 ? -4.649 -7.672 -7.653 1.00 87.31 560 THR A O 1
ATOM 4403 N N . ALA A 1 561 ? -3.447 -9.206 -6.564 1.00 84.94 561 ALA A N 1
ATOM 4404 C CA . ALA A 1 561 ? -3.241 -10.074 -7.718 1.00 84.94 561 ALA A CA 1
ATOM 4405 C C . ALA A 1 561 ? -4.503 -10.894 -8.047 1.00 84.94 561 ALA A C 1
ATOM 4407 O O . ALA A 1 561 ? -5.403 -11.051 -7.229 1.00 84.94 561 ALA A O 1
ATOM 4408 N N . GLY A 1 562 ? -4.559 -11.492 -9.243 1.00 81.88 562 GLY A N 1
ATOM 4409 C CA . GLY A 1 562 ? -5.727 -12.276 -9.679 1.00 81.88 562 GLY A CA 1
ATOM 4410 C C . GLY A 1 562 ? -6.094 -13.453 -8.760 1.00 81.88 562 GLY A C 1
ATOM 4411 O O . GLY A 1 562 ? -7.265 -13.796 -8.667 1.00 81.88 562 GLY A O 1
ATOM 4412 N N . HIS A 1 563 ? -5.129 -14.037 -8.043 1.00 81.06 563 HIS A N 1
ATOM 4413 C CA . HIS A 1 563 ? -5.368 -15.086 -7.038 1.00 81.06 563 HIS A CA 1
ATOM 4414 C C . HIS A 1 563 ? -5.561 -14.540 -5.615 1.00 81.06 563 HIS A C 1
ATOM 4416 O O . HIS A 1 563 ? -5.597 -15.318 -4.678 1.00 81.06 563 HIS A O 1
ATOM 4422 N N . GLY A 1 564 ? -5.641 -13.223 -5.421 1.00 83.12 564 GLY A N 1
ATOM 4423 C CA . GLY A 1 564 ? -5.822 -12.607 -4.108 1.00 83.12 564 GLY A CA 1
ATOM 4424 C C . GLY A 1 564 ? -4.538 -12.154 -3.411 1.00 83.12 564 GLY A C 1
ATOM 4425 O O . GLY A 1 564 ? -4.641 -11.275 -2.566 1.00 83.12 564 GLY A O 1
ATOM 4426 N N . ALA A 1 565 ? -3.344 -12.654 -3.764 1.00 81.25 565 ALA A N 1
ATOM 4427 C CA . ALA A 1 565 ? -2.110 -12.210 -3.097 1.00 81.25 565 ALA A CA 1
ATOM 4428 C C . ALA A 1 565 ? -1.861 -10.713 -3.234 1.00 81.25 565 ALA A C 1
ATOM 4430 O O . ALA A 1 565 ? -2.089 -10.113 -4.291 1.00 81.25 565 ALA A O 1
ATOM 4431 N N . LEU A 1 566 ? -1.355 -10.126 -2.155 1.00 82.69 566 LEU A N 1
ATOM 4432 C CA . LEU A 1 566 ? -0.963 -8.732 -2.134 1.00 82.69 566 LEU A CA 1
ATOM 4433 C C . LEU A 1 566 ? 0.432 -8.567 -2.738 1.00 82.69 566 LEU A C 1
ATOM 4435 O O . LEU A 1 566 ? 1.325 -9.396 -2.573 1.00 82.69 566 LEU A O 1
ATOM 4439 N N . ARG A 1 567 ? 0.639 -7.469 -3.466 1.00 80.88 567 ARG A N 1
ATOM 4440 C CA . ARG A 1 567 ? 1.921 -7.131 -4.101 1.00 80.88 567 ARG A CA 1
ATOM 4441 C C . ARG A 1 567 ? 2.933 -6.571 -3.092 1.00 80.88 567 ARG A C 1
ATOM 4443 O O . ARG A 1 567 ? 3.533 -5.528 -3.341 1.00 80.88 567 ARG A O 1
ATOM 4450 N N . ASP A 1 568 ? 3.156 -7.263 -1.976 1.00 74.75 568 ASP A N 1
ATOM 4451 C CA . ASP A 1 568 ? 4.011 -6.804 -0.871 1.00 74.75 568 ASP A CA 1
ATOM 4452 C C . ASP A 1 568 ? 5.437 -6.463 -1.313 1.00 74.75 568 ASP A C 1
ATOM 4454 O O . ASP A 1 568 ? 5.994 -5.445 -0.907 1.00 74.75 568 ASP A O 1
ATOM 4458 N N . ILE A 1 569 ? 6.018 -7.264 -2.209 1.00 74.94 569 ILE A N 1
ATOM 4459 C CA . ILE A 1 569 ? 7.360 -6.995 -2.746 1.00 74.94 569 ILE A CA 1
ATOM 4460 C C . ILE A 1 569 ? 7.389 -5.685 -3.542 1.00 74.94 569 ILE A C 1
ATOM 4462 O O . ILE A 1 569 ? 8.375 -4.965 -3.488 1.00 74.94 569 ILE A O 1
ATOM 4466 N N . ASP A 1 570 ? 6.329 -5.358 -4.280 1.00 77.69 570 ASP A N 1
ATOM 4467 C CA . ASP A 1 570 ? 6.312 -4.170 -5.138 1.00 77.69 570 ASP A CA 1
ATOM 4468 C C . ASP A 1 570 ? 5.865 -2.901 -4.391 1.00 77.69 570 ASP A C 1
ATOM 4470 O O . ASP A 1 570 ? 6.212 -1.799 -4.810 1.00 77.69 570 ASP A O 1
ATOM 4474 N N . MET A 1 571 ? 5.070 -3.047 -3.324 1.00 81.88 571 MET A N 1
ATOM 4475 C CA . MET A 1 571 ? 4.324 -1.950 -2.689 1.00 81.88 571 MET A CA 1
ATOM 4476 C C . MET A 1 571 ? 4.651 -1.717 -1.208 1.00 81.88 571 MET A C 1
ATOM 4478 O O . MET A 1 571 ? 4.026 -0.874 -0.563 1.00 81.88 571 MET A O 1
ATOM 4482 N N . ASN A 1 572 ? 5.623 -2.442 -0.661 1.00 78.31 572 ASN A N 1
ATOM 4483 C CA . ASN A 1 572 ? 6.184 -2.181 0.660 1.00 78.31 572 ASN A CA 1
ATOM 4484 C C . ASN A 1 572 ? 7.704 -2.056 0.573 1.00 78.31 572 ASN A C 1
ATOM 4486 O O . ASN A 1 572 ? 8.343 -2.776 -0.194 1.00 78.31 572 ASN A O 1
ATOM 4490 N N . ASN A 1 573 ? 8.292 -1.214 1.418 1.00 72.75 573 ASN A N 1
ATOM 4491 C CA . ASN A 1 573 ? 9.725 -1.253 1.723 1.00 72.75 573 ASN A CA 1
ATOM 4492 C C . ASN A 1 573 ? 10.087 -2.522 2.516 1.00 72.75 573 ASN A C 1
ATOM 4494 O O . ASN A 1 573 ? 9.221 -3.104 3.175 1.00 72.75 573 ASN A O 1
ATOM 4498 N N . SER A 1 574 ? 11.360 -2.945 2.472 1.00 66.44 574 SER A N 1
ATOM 4499 C CA . SER A 1 574 ? 11.810 -4.235 3.033 1.00 66.44 574 SER A CA 1
ATOM 4500 C C . SER A 1 574 ? 11.362 -4.496 4.475 1.00 66.44 574 SER A C 1
ATOM 4502 O O . SER A 1 574 ? 10.883 -5.589 4.758 1.00 66.44 574 SER A O 1
ATOM 4504 N N . GLU A 1 575 ? 11.437 -3.521 5.384 1.00 61.50 575 GLU A N 1
ATOM 4505 C CA . GLU A 1 575 ? 10.927 -3.688 6.756 1.00 61.50 575 GLU A CA 1
ATOM 4506 C C . GLU A 1 575 ? 9.449 -4.081 6.794 1.00 61.50 575 GLU A C 1
ATOM 4508 O O . GLU A 1 575 ? 9.055 -4.995 7.511 1.00 61.50 575 GLU A O 1
ATOM 4513 N N . SER A 1 576 ? 8.611 -3.417 5.999 1.00 61.38 576 SER A N 1
ATOM 4514 C CA . SER A 1 576 ? 7.179 -3.718 5.968 1.00 61.38 576 SER A CA 1
ATOM 4515 C C . SER A 1 576 ? 6.860 -5.047 5.288 1.00 61.38 576 SER A C 1
ATOM 4517 O O . SER A 1 576 ? 5.791 -5.600 5.538 1.00 61.38 576 SER A O 1
ATOM 4519 N N . ARG A 1 577 ? 7.796 -5.612 4.514 1.00 61.47 577 ARG A N 1
ATOM 4520 C CA . ARG A 1 577 ? 7.691 -6.975 3.965 1.00 61.47 577 ARG A CA 1
ATOM 4521 C C . ARG A 1 577 ? 7.915 -8.067 5.008 1.00 61.47 577 ARG A C 1
ATOM 4523 O O . ARG A 1 577 ? 7.540 -9.202 4.744 1.00 61.47 577 ARG A O 1
ATOM 4530 N N . ARG A 1 578 ? 8.423 -7.737 6.208 1.00 54.97 578 ARG A N 1
ATOM 4531 C CA . ARG A 1 578 ? 8.352 -8.634 7.385 1.00 54.97 578 ARG A CA 1
ATOM 4532 C C . ARG A 1 578 ? 6.910 -9.024 7.703 1.00 54.97 578 ARG A C 1
ATOM 4534 O O . ARG A 1 578 ? 6.675 -10.053 8.331 1.00 54.97 578 ARG A O 1
ATOM 4541 N N . GLY A 1 579 ? 5.978 -8.171 7.266 1.00 51.44 579 GLY A N 1
ATOM 4542 C CA . GLY A 1 579 ? 4.564 -8.442 7.132 1.00 51.44 579 GLY A CA 1
ATOM 4543 C C . GLY A 1 579 ? 3.877 -8.625 8.478 1.00 51.44 579 GLY A C 1
ATOM 4544 O O . GLY A 1 579 ? 3.882 -9.704 9.050 1.00 51.44 579 GLY A O 1
ATOM 4545 N N . LYS A 1 580 ? 3.247 -7.571 8.998 1.00 57.50 580 LYS A N 1
ATOM 4546 C CA . LYS A 1 580 ? 2.385 -7.716 10.179 1.00 57.50 580 LYS A CA 1
ATOM 4547 C C . LYS A 1 580 ? 1.224 -8.652 9.844 1.00 57.50 580 LYS A C 1
ATOM 4549 O O . LYS A 1 580 ? 0.607 -8.492 8.790 1.00 57.50 580 LYS A O 1
ATOM 4554 N N . THR A 1 581 ? 0.882 -9.553 10.769 1.00 64.12 581 THR A N 1
ATOM 4555 C CA . THR A 1 581 ? -0.233 -10.519 10.639 1.00 64.12 581 THR A CA 1
ATOM 4556 C C . THR A 1 581 ? -1.562 -9.877 10.248 1.00 64.12 581 THR A C 1
ATOM 4558 O O . THR A 1 581 ? -2.423 -10.553 9.703 1.00 64.12 581 THR A O 1
ATOM 4561 N N . THR A 1 582 ? -1.740 -8.582 10.506 1.00 68.88 582 THR A N 1
ATOM 4562 C CA . THR A 1 582 ? -2.974 -7.819 10.288 1.00 68.88 582 THR A CA 1
ATOM 4563 C C . THR A 1 582 ? -3.040 -7.103 8.938 1.00 68.88 582 THR A C 1
ATOM 4565 O O . THR A 1 582 ? -4.084 -6.553 8.587 1.00 68.88 582 THR A O 1
ATOM 4568 N N . HIS A 1 583 ? -1.954 -7.079 8.156 1.00 75.12 583 HIS A N 1
ATOM 4569 C CA . HIS A 1 583 ? -1.881 -6.244 6.956 1.00 75.12 583 HIS A CA 1
ATOM 4570 C C . HIS A 1 583 ? -2.944 -6.595 5.906 1.00 75.12 583 HIS A C 1
ATOM 4572 O O . HIS A 1 583 ? -3.678 -5.717 5.438 1.00 75.12 583 HIS A O 1
ATOM 4578 N N . TRP A 1 584 ? -3.026 -7.875 5.545 1.00 80.31 584 TRP A N 1
ATOM 4579 C CA . TRP A 1 584 ? -3.965 -8.367 4.542 1.00 80.31 584 TRP A CA 1
ATOM 4580 C C . TRP A 1 584 ? -5.416 -8.103 4.953 1.00 80.31 584 TRP A C 1
ATOM 4582 O O . TRP A 1 584 ? -6.250 -7.741 4.125 1.00 80.31 584 TRP A O 1
ATOM 4592 N N . LEU A 1 585 ? -5.701 -8.186 6.252 1.00 86.06 585 LEU A N 1
ATOM 4593 C CA . LEU A 1 585 ? -7.024 -7.955 6.811 1.00 86.06 585 LEU A CA 1
ATOM 4594 C C . LEU A 1 585 ? -7.457 -6.490 6.710 1.00 86.06 585 LEU A C 1
ATOM 4596 O O . LEU A 1 585 ? -8.610 -6.214 6.381 1.00 86.06 585 LEU A O 1
ATOM 4600 N N . ASN A 1 586 ? -6.537 -5.543 6.914 1.00 88.44 586 ASN A N 1
ATOM 4601 C CA . ASN A 1 586 ? -6.837 -4.126 6.701 1.00 88.44 586 ASN A CA 1
ATOM 4602 C C . ASN A 1 586 ? -7.273 -3.874 5.246 1.00 88.44 586 ASN A C 1
ATOM 4604 O O . ASN A 1 586 ? -8.237 -3.143 5.013 1.00 88.44 586 ASN A O 1
ATOM 4608 N N . ALA A 1 587 ? -6.623 -4.529 4.272 1.00 90.06 587 ALA A N 1
ATOM 4609 C CA . ALA A 1 587 ? -7.025 -4.469 2.865 1.00 90.06 587 ALA A CA 1
ATOM 4610 C C . ALA A 1 587 ? -8.429 -5.061 2.647 1.00 90.06 587 ALA A C 1
ATOM 4612 O O . ALA A 1 587 ? -9.266 -4.437 1.992 1.00 90.06 587 ALA A O 1
ATOM 4613 N N . VAL A 1 588 ? -8.717 -6.228 3.237 1.00 92.31 588 VAL A N 1
ATOM 4614 C CA . VAL A 1 588 ? -10.046 -6.866 3.194 1.00 92.31 588 VAL A CA 1
ATOM 4615 C C . VAL A 1 588 ? -11.120 -5.913 3.726 1.00 92.31 588 VAL A C 1
ATOM 4617 O O . VAL A 1 588 ? -12.110 -5.672 3.036 1.00 92.31 588 VAL A O 1
ATOM 4620 N N . TYR A 1 589 ? -10.917 -5.307 4.898 1.00 93.25 589 TYR A N 1
ATOM 4621 C CA . TYR A 1 589 ? -11.874 -4.366 5.489 1.00 93.25 589 TYR A CA 1
ATOM 4622 C C . TYR A 1 589 ? -12.136 -3.149 4.588 1.00 93.25 589 TYR A C 1
ATOM 4624 O O . TYR A 1 589 ? -13.295 -2.798 4.352 1.00 93.25 589 TYR A O 1
ATOM 4632 N N . ILE A 1 590 ? -11.082 -2.531 4.040 1.00 93.81 590 ILE A N 1
ATOM 4633 C CA . ILE A 1 590 ? -11.191 -1.396 3.105 1.00 93.81 590 ILE A CA 1
ATOM 4634 C C . ILE A 1 590 ? -12.034 -1.778 1.882 1.00 93.81 590 ILE A C 1
ATOM 4636 O O . ILE A 1 590 ? -12.959 -1.057 1.495 1.00 93.81 590 ILE A O 1
ATOM 4640 N N . LEU A 1 591 ? -11.745 -2.936 1.287 1.00 93.50 591 LEU A N 1
ATOM 4641 C CA . LEU A 1 591 ? -12.442 -3.441 0.108 1.00 93.50 591 LEU A CA 1
ATOM 4642 C C . LEU A 1 591 ? -13.918 -3.761 0.400 1.00 93.50 591 LEU A C 1
ATOM 4644 O O . LEU A 1 591 ? -14.787 -3.480 -0.433 1.00 93.50 591 LEU A O 1
ATOM 4648 N N . LEU A 1 592 ? -14.230 -4.300 1.581 1.00 92.44 592 LEU A N 1
ATOM 4649 C CA . LEU A 1 592 ? -15.612 -4.532 2.009 1.00 92.44 592 LEU A CA 1
ATOM 4650 C C . LEU A 1 592 ? -16.372 -3.220 2.255 1.00 92.44 592 LEU A C 1
ATOM 4652 O O . LEU A 1 592 ? -17.556 -3.137 1.919 1.00 92.44 592 LEU A O 1
ATOM 4656 N N . CYS A 1 593 ? -15.711 -2.195 2.802 1.00 89.94 593 CYS A N 1
ATOM 4657 C CA . CYS A 1 593 ? -16.301 -0.876 3.045 1.00 89.94 593 CYS A CA 1
ATOM 4658 C C . CYS A 1 593 ? -16.676 -0.132 1.757 1.00 89.94 593 CYS A C 1
ATOM 4660 O O . CYS A 1 593 ? -17.645 0.625 1.762 1.00 89.94 593 CYS A O 1
ATOM 4662 N N . ALA A 1 594 ? -15.960 -0.367 0.653 1.00 87.25 594 ALA A N 1
ATOM 4663 C CA . ALA A 1 594 ? -16.280 0.236 -0.642 1.00 87.25 594 ALA A CA 1
ATOM 4664 C C . ALA A 1 594 ? -17.627 -0.240 -1.226 1.00 87.25 594 ALA A C 1
ATOM 4666 O O . ALA A 1 594 ? -18.179 0.435 -2.091 1.00 87.25 594 ALA A O 1
ATOM 4667 N N . ASP A 1 595 ? -18.146 -1.384 -0.763 1.00 79.00 595 ASP A N 1
ATOM 4668 C CA . ASP A 1 595 ? -19.461 -1.935 -1.125 1.00 79.00 595 ASP A CA 1
ATOM 4669 C C . ASP A 1 595 ? -19.688 -2.116 -2.645 1.00 79.00 595 ASP A C 1
ATOM 4671 O O . ASP A 1 595 ? -20.770 -1.878 -3.181 1.00 79.00 595 ASP A O 1
ATOM 4675 N N . ARG A 1 596 ? -18.646 -2.542 -3.377 1.00 83.69 596 ARG A N 1
ATOM 4676 C CA . ARG A 1 596 ? -18.706 -2.820 -4.824 1.00 83.69 596 ARG A CA 1
ATOM 4677 C C . ARG A 1 596 ? -18.486 -4.302 -5.106 1.00 83.69 596 ARG A C 1
ATOM 4679 O O . ARG A 1 596 ? -17.728 -4.970 -4.412 1.00 83.69 596 ARG A O 1
ATOM 4686 N N . ILE A 1 597 ? -19.084 -4.810 -6.186 1.00 84.94 597 ILE A N 1
ATOM 4687 C CA . ILE A 1 597 ? -18.959 -6.224 -6.602 1.00 84.94 597 ILE A CA 1
ATOM 4688 C C . ILE A 1 597 ? -17.485 -6.634 -6.720 1.00 84.94 597 ILE A C 1
ATOM 4690 O O . ILE A 1 597 ? -17.056 -7.621 -6.128 1.00 84.94 597 ILE A O 1
ATOM 4694 N N . SER A 1 598 ? -16.705 -5.821 -7.433 1.00 87.94 598 SER A N 1
ATOM 4695 C CA . SER A 1 598 ? -15.271 -6.028 -7.624 1.00 87.94 598 SER A CA 1
ATOM 4696 C C . SER A 1 598 ? -14.499 -6.030 -6.303 1.00 87.94 598 SER A C 1
ATOM 4698 O O . SER A 1 598 ? -13.644 -6.881 -6.091 1.00 87.94 598 SER A O 1
ATOM 4700 N N . THR A 1 599 ? -14.767 -5.081 -5.404 1.00 91.00 599 THR A N 1
ATOM 4701 C CA . THR A 1 599 ? -14.000 -4.973 -4.156 1.00 91.00 599 THR A CA 1
ATOM 4702 C C . THR A 1 599 ? -14.332 -6.117 -3.209 1.00 91.00 599 THR A C 1
ATOM 4704 O O . THR A 1 599 ? -13.427 -6.714 -2.640 1.00 91.00 599 THR A O 1
ATOM 4707 N N . VAL A 1 600 ? -15.602 -6.514 -3.116 1.00 90.88 600 VAL A N 1
ATOM 470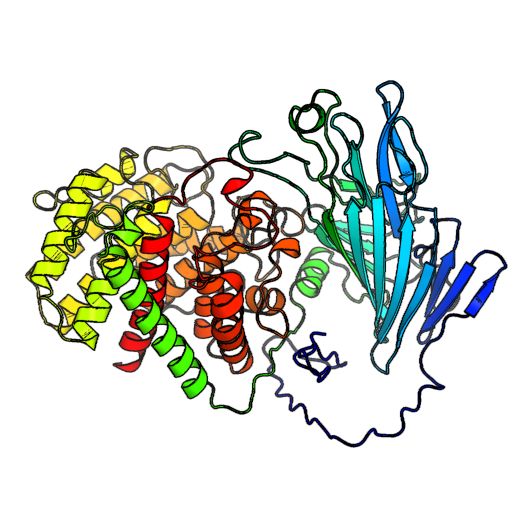8 C CA . VAL A 1 600 ? -16.009 -7.686 -2.332 1.00 90.88 600 VAL A CA 1
ATOM 4709 C C . VAL A 1 600 ? -15.422 -8.979 -2.912 1.00 90.88 600 VAL A C 1
ATOM 4711 O O . VAL A 1 600 ? -15.003 -9.849 -2.153 1.00 90.88 600 VAL A O 1
ATOM 4714 N N . GLY A 1 601 ? -15.349 -9.100 -4.241 1.00 90.19 601 GLY A N 1
ATOM 4715 C CA . GLY A 1 601 ? -14.680 -10.222 -4.902 1.00 90.19 601 GLY A CA 1
ATOM 4716 C C . GLY A 1 601 ? -13.195 -10.311 -4.553 1.00 90.19 601 GLY A C 1
ATOM 4717 O O . GLY A 1 601 ? -12.727 -11.375 -4.159 1.00 90.19 601 GLY A O 1
ATOM 4718 N N . ALA A 1 602 ? -12.481 -9.184 -4.613 1.00 91.38 602 ALA A N 1
ATOM 4719 C CA . ALA A 1 602 ? -11.078 -9.106 -4.212 1.00 91.38 602 ALA A CA 1
ATOM 4720 C C . ALA A 1 602 ? -10.885 -9.434 -2.722 1.00 91.38 602 ALA A C 1
ATOM 4722 O O . ALA A 1 602 ? -10.010 -10.220 -2.378 1.00 91.38 602 ALA A O 1
ATOM 4723 N N . ALA A 1 603 ? -11.740 -8.896 -1.845 1.00 92.12 603 ALA A N 1
ATOM 4724 C CA . ALA A 1 603 ? -11.715 -9.176 -0.409 1.00 92.12 603 ALA A CA 1
ATOM 4725 C C . ALA A 1 603 ? -11.865 -10.676 -0.117 1.00 92.12 603 ALA A C 1
ATOM 4727 O O . ALA A 1 603 ? -11.125 -11.227 0.697 1.00 92.12 603 ALA A O 1
ATOM 4728 N N . LYS A 1 604 ? -12.787 -11.348 -0.820 1.00 89.94 604 LYS A N 1
ATOM 4729 C CA . LYS A 1 604 ? -12.953 -12.798 -0.719 1.00 89.94 604 LYS A CA 1
ATOM 4730 C C . LYS A 1 604 ? -11.728 -13.549 -1.230 1.00 89.94 604 LYS A C 1
ATOM 4732 O O . LYS A 1 604 ? -11.275 -14.455 -0.553 1.00 89.94 604 LYS A O 1
ATOM 4737 N N . ALA A 1 605 ? -11.166 -13.160 -2.370 1.00 88.44 605 ALA A N 1
ATOM 4738 C CA . ALA A 1 605 ? -9.976 -13.817 -2.900 1.00 88.44 605 ALA A CA 1
ATOM 4739 C C . ALA A 1 605 ? -8.754 -13.678 -1.982 1.00 88.44 605 ALA A C 1
ATOM 4741 O O . ALA A 1 605 ? -7.988 -14.631 -1.861 1.00 88.44 605 ALA A O 1
ATOM 4742 N N . ILE A 1 606 ? -8.585 -12.524 -1.326 1.00 88.38 606 ILE A N 1
ATOM 4743 C CA . ILE A 1 606 ? -7.560 -12.339 -0.292 1.00 88.38 606 ILE A CA 1
ATOM 4744 C C . ILE A 1 606 ? -7.831 -13.306 0.868 1.00 88.38 606 ILE A C 1
ATOM 4746 O O . ILE A 1 606 ? -6.953 -14.083 1.218 1.00 88.38 606 ILE A O 1
ATOM 4750 N N . MET A 1 607 ? -9.043 -13.321 1.431 1.00 86.38 607 MET A N 1
ATOM 4751 C CA . MET A 1 607 ? -9.377 -14.226 2.542 1.00 86.38 607 MET A CA 1
ATOM 4752 C C . MET A 1 607 ? -9.192 -15.706 2.165 1.00 86.38 607 MET A C 1
ATOM 4754 O O . MET A 1 607 ? -8.565 -16.457 2.897 1.00 86.38 607 MET A O 1
ATOM 4758 N N . ASP A 1 608 ? -9.692 -16.132 1.010 1.00 81.38 608 ASP A N 1
ATOM 4759 C CA . ASP A 1 608 ? -9.689 -17.542 0.621 1.00 81.38 608 ASP A CA 1
ATOM 4760 C C . ASP A 1 608 ? -8.289 -18.058 0.278 1.00 81.38 608 ASP A C 1
ATOM 4762 O O . ASP A 1 608 ? -8.008 -19.226 0.527 1.00 81.38 608 ASP A O 1
ATOM 4766 N N . ASN A 1 609 ? -7.423 -17.221 -0.305 1.00 75.69 609 ASN A N 1
ATOM 4767 C CA . ASN A 1 609 ? -6.122 -17.661 -0.815 1.00 75.69 609 ASN A CA 1
ATOM 4768 C C . ASN A 1 609 ? -4.963 -17.171 0.052 1.00 75.69 609 ASN A C 1
ATOM 4770 O O . ASN A 1 609 ? -4.110 -17.961 0.413 1.00 75.69 609 ASN A O 1
ATOM 4774 N N . VAL A 1 610 ? -4.932 -15.895 0.439 1.00 72.25 610 VAL A N 1
ATOM 4775 C CA . VAL A 1 610 ? -3.800 -15.321 1.190 1.00 72.25 610 VAL A CA 1
ATOM 4776 C C . VAL A 1 610 ? -3.790 -15.831 2.618 1.00 72.25 610 VAL A C 1
ATOM 4778 O O . VAL A 1 610 ? -2.755 -16.286 3.099 1.00 72.25 610 VAL A O 1
ATOM 4781 N N . PHE A 1 611 ? -4.943 -15.834 3.292 1.00 68.75 611 PHE A N 1
ATOM 4782 C CA . PHE A 1 611 ? -5.003 -16.444 4.615 1.00 68.75 611 PHE A CA 1
ATOM 4783 C C . PHE A 1 611 ? -4.671 -17.936 4.530 1.00 68.75 611 PHE A C 1
ATOM 4785 O O . PHE A 1 611 ? -3.736 -18.377 5.178 1.00 68.75 611 PHE A O 1
ATOM 4792 N N . SER A 1 612 ? -5.338 -18.714 3.679 1.00 63.31 612 SER A N 1
ATOM 4793 C CA . SER A 1 612 ? -5.130 -20.169 3.658 1.00 63.31 612 SER A CA 1
ATOM 4794 C C . SER A 1 612 ? -3.718 -20.612 3.240 1.00 63.31 612 SER A C 1
ATOM 4796 O O . SER A 1 612 ? -3.224 -21.602 3.779 1.00 63.31 612 SER A O 1
ATOM 4798 N N . SER A 1 613 ? -3.047 -19.902 2.323 1.00 59.75 613 SER A N 1
ATOM 4799 C CA . SER A 1 613 ? -1.732 -20.318 1.814 1.00 59.75 613 SER A CA 1
ATOM 4800 C C . SER A 1 613 ? -0.537 -19.605 2.443 1.00 59.75 613 SER A C 1
ATOM 4802 O O . SER A 1 613 ? 0.557 -20.160 2.408 1.00 59.75 613 SER A O 1
ATOM 4804 N N . GLU A 1 614 ? -0.705 -18.403 3.002 1.00 58.28 614 GLU A N 1
ATOM 4805 C CA . GLU A 1 614 ? 0.423 -17.560 3.444 1.00 58.28 614 GLU A CA 1
ATOM 4806 C C . GLU A 1 614 ? 0.338 -17.109 4.912 1.00 58.28 614 GLU A C 1
ATOM 4808 O O . GLU A 1 614 ? 1.377 -16.915 5.538 1.00 58.28 614 GLU A O 1
ATOM 4813 N N . TRP A 1 615 ? -0.866 -16.938 5.478 1.00 58.50 615 TRP A N 1
ATOM 4814 C CA . TRP A 1 615 ? -1.049 -16.310 6.806 1.00 58.50 615 TRP A CA 1
ATOM 4815 C C . TRP A 1 615 ? -1.814 -17.153 7.836 1.00 58.50 615 TRP A C 1
ATOM 4817 O O . TRP A 1 615 ? -1.919 -16.760 8.998 1.00 58.50 615 TRP A O 1
ATOM 4827 N N . GLY A 1 616 ? -2.357 -18.290 7.421 1.00 55.12 616 GLY A N 1
ATOM 4828 C CA . GLY A 1 616 ? -3.126 -19.223 8.231 1.00 55.12 616 GLY A CA 1
ATOM 4829 C C . GLY A 1 616 ? -2.232 -20.227 8.962 1.00 55.12 616 GLY A C 1
ATOM 4830 O O . GLY A 1 616 ? -1.020 -20.271 8.735 1.00 55.12 616 GLY A O 1
ATOM 4831 N N . PRO A 1 617 ? -2.808 -21.041 9.861 1.00 51.34 617 PRO A N 1
ATOM 4832 C CA . PRO A 1 617 ? -2.057 -22.035 10.618 1.00 51.34 617 PRO A CA 1
ATOM 4833 C C . PRO A 1 617 ? -1.464 -23.096 9.677 1.00 51.34 617 PRO A C 1
ATOM 4835 O O . PRO A 1 617 ? -2.161 -23.992 9.209 1.00 51.34 617 PRO A O 1
ATOM 4838 N N . GLN A 1 618 ? -0.162 -22.998 9.399 1.00 47.47 618 GLN A N 1
ATOM 4839 C CA . GLN A 1 618 ? 0.594 -24.042 8.704 1.00 47.47 618 GLN A CA 1
ATOM 4840 C C . GLN A 1 618 ? 1.001 -25.141 9.705 1.00 47.47 618 GLN A C 1
ATOM 4842 O O . GLN A 1 618 ? 1.288 -24.819 10.868 1.00 47.47 618 GLN A O 1
ATOM 4847 N N . PRO A 1 619 ? 1.057 -26.426 9.299 1.00 36.53 619 PRO A N 1
ATOM 4848 C CA . PRO A 1 619 ? 1.531 -27.504 10.165 1.00 36.53 619 PRO A CA 1
ATOM 4849 C C . PRO A 1 619 ? 2.950 -27.198 10.675 1.00 36.53 619 PRO A C 1
ATOM 4851 O O . PRO A 1 619 ? 3.910 -27.258 9.912 1.00 36.53 619 PRO A O 1
ATOM 4854 N N . GLY A 1 620 ? 3.081 -26.848 11.961 1.00 39.59 620 GLY A N 1
ATOM 4855 C CA . GLY A 1 620 ? 4.371 -26.533 12.593 1.00 39.59 620 GLY A CA 1
ATOM 4856 C C . GLY A 1 620 ? 4.770 -25.049 12.704 1.00 39.59 620 GLY A C 1
ATOM 4857 O O . GLY A 1 620 ? 5.959 -24.808 12.871 1.00 39.59 620 GLY A O 1
ATOM 4858 N N . TYR A 1 621 ? 3.810 -24.107 12.707 1.00 42.72 621 TYR A N 1
ATOM 4859 C CA . TYR A 1 621 ? 3.921 -22.622 12.770 1.00 42.72 621 TYR A CA 1
ATOM 4860 C C . TYR A 1 621 ? 3.904 -21.903 11.397 1.00 42.72 621 TYR A C 1
ATOM 4862 O O . TYR A 1 621 ? 4.450 -22.419 10.423 1.00 42.72 621 TYR A O 1
ATOM 4870 N N . PRO A 1 622 ? 3.266 -20.709 11.293 1.00 42.50 622 PRO A N 1
ATOM 4871 C CA . PRO A 1 622 ? 3.036 -20.010 10.027 1.00 42.50 622 PRO A CA 1
ATOM 4872 C C . PRO A 1 622 ? 4.341 -19.455 9.438 1.00 42.50 622 PRO A C 1
ATOM 4874 O O . PRO A 1 622 ? 4.938 -18.518 9.968 1.00 42.50 622 PRO A O 1
ATOM 4877 N N . GLY A 1 623 ? 4.777 -20.021 8.313 1.00 35.28 623 GLY A N 1
ATOM 4878 C CA . GLY A 1 623 ? 5.832 -19.436 7.491 1.00 35.28 623 GLY A CA 1
ATOM 4879 C C . GLY A 1 623 ? 5.314 -18.190 6.775 1.00 35.28 623 GLY A C 1
ATOM 4880 O O . GLY A 1 623 ? 4.386 -18.287 5.979 1.00 35.28 623 GLY A O 1
ATOM 4881 N N . ARG A 1 624 ? 5.913 -17.024 7.048 1.00 40.47 624 ARG A N 1
ATOM 4882 C CA . ARG A 1 624 ? 5.667 -15.795 6.278 1.00 40.47 624 ARG A CA 1
ATOM 4883 C C . ARG A 1 624 ? 6.408 -15.830 4.935 1.00 40.47 624 ARG A C 1
ATOM 4885 O O . ARG A 1 624 ? 7.367 -16.580 4.738 1.00 40.47 624 ARG A O 1
ATOM 4892 N N . PHE A 1 625 ? 5.945 -14.991 4.013 1.00 32.12 625 PHE A N 1
ATOM 4893 C CA . PHE A 1 625 ? 6.483 -14.807 2.665 1.00 32.12 625 PHE A CA 1
ATOM 4894 C C . PHE A 1 625 ? 8.018 -14.571 2.654 1.00 32.12 625 PHE A C 1
ATOM 4896 O O . PHE A 1 625 ? 8.556 -13.847 3.489 1.00 32.12 625 PHE A O 1
ATOM 4903 N N . CYS A 1 626 ? 8.703 -15.129 1.644 1.00 34.81 626 CYS A N 1
ATOM 4904 C CA . CYS A 1 626 ? 10.076 -14.797 1.200 1.00 34.81 626 CYS A CA 1
ATOM 4905 C C . CYS A 1 626 ? 11.310 -15.359 1.940 1.00 34.81 626 CYS A C 1
ATOM 4907 O O . CYS A 1 626 ? 12.378 -14.775 1.783 1.00 34.81 626 CYS A O 1
ATOM 4909 N N . CYS A 1 627 ? 11.251 -16.449 2.713 1.00 31.78 627 CYS A N 1
ATOM 4910 C CA . CYS A 1 627 ? 12.422 -16.898 3.504 1.00 31.78 627 CYS A CA 1
ATOM 4911 C C . CYS A 1 627 ? 12.950 -15.835 4.496 1.00 31.78 627 CYS A C 1
ATOM 4913 O O . CYS A 1 627 ? 13.964 -16.061 5.154 1.00 31.78 627 CYS A O 1
ATOM 4915 N N . PHE A 1 628 ? 12.215 -14.732 4.689 1.00 34.84 628 PHE A N 1
ATOM 4916 C CA . PHE A 1 628 ? 12.226 -13.958 5.922 1.00 34.84 628 PHE A CA 1
ATOM 4917 C C . PHE A 1 628 ? 11.469 -14.772 6.962 1.00 34.84 628 PHE A C 1
ATOM 4919 O O . PHE A 1 628 ? 10.356 -14.460 7.380 1.00 34.84 628 PHE A O 1
ATOM 4926 N N . LEU A 1 629 ? 12.081 -15.883 7.349 1.00 35.81 629 LEU A N 1
ATOM 4927 C CA . LEU A 1 629 ? 11.782 -16.448 8.638 1.00 35.81 629 LEU A CA 1
ATOM 4928 C C . LEU A 1 629 ? 12.194 -15.362 9.637 1.00 35.81 629 LEU A C 1
ATOM 4930 O O . LEU A 1 629 ? 13.329 -14.889 9.593 1.00 35.81 629 LEU A O 1
ATOM 4934 N N . GLU A 1 630 ? 11.344 -15.027 10.603 1.00 36.69 630 GLU A N 1
ATOM 4935 C CA . GLU A 1 630 ? 11.853 -14.415 11.843 1.00 36.69 630 GLU A CA 1
ATOM 4936 C C . GLU A 1 630 ? 13.021 -15.245 12.427 1.00 36.69 630 GLU A C 1
ATOM 4938 O O . GLU A 1 630 ? 13.856 -14.729 13.163 1.00 36.69 630 GLU A O 1
ATOM 4943 N N . ASN A 1 631 ? 13.155 -16.511 12.008 1.00 32.31 631 ASN A N 1
ATOM 4944 C CA . ASN A 1 631 ? 14.224 -17.424 12.388 1.00 32.31 631 ASN A CA 1
ATOM 4945 C C . ASN A 1 631 ? 15.573 -17.175 11.689 1.00 32.31 631 ASN A C 1
ATOM 4947 O O . ASN A 1 631 ? 16.581 -17.620 12.230 1.00 32.31 631 ASN A O 1
ATOM 4951 N N . THR A 1 632 ? 15.651 -16.504 10.530 1.00 36.31 632 THR A N 1
ATOM 4952 C CA . THR A 1 632 ? 16.965 -16.134 9.966 1.00 36.31 632 THR A CA 1
ATOM 4953 C C . THR A 1 632 ? 17.510 -14.853 10.582 1.00 36.31 632 THR A C 1
ATOM 4955 O O . THR A 1 632 ? 18.725 -14.678 10.553 1.00 36.31 632 THR A O 1
ATOM 4958 N N . GLN A 1 633 ? 16.674 -14.014 11.222 1.00 36.47 633 GLN A N 1
ATOM 4959 C CA . GLN A 1 633 ? 17.107 -12.812 11.957 1.00 36.47 633 GLN A CA 1
ATOM 4960 C C . GLN A 1 633 ? 16.271 -12.508 13.213 1.00 36.47 633 GLN A C 1
ATOM 4962 O O . GLN A 1 633 ? 15.667 -11.449 13.355 1.00 36.47 633 GLN A O 1
ATOM 4967 N N . GLY A 1 634 ? 16.318 -13.446 14.161 1.00 31.39 634 GLY A N 1
ATOM 4968 C CA . GLY A 1 634 ? 16.481 -13.153 15.586 1.00 31.39 634 GLY A CA 1
ATOM 4969 C C . GLY A 1 634 ? 15.337 -12.489 16.355 1.00 31.39 634 GLY A C 1
ATOM 4970 O O . GLY A 1 634 ? 15.580 -11.489 17.020 1.00 31.39 634 GLY A O 1
ATOM 4971 N N . GLY A 1 635 ? 14.146 -13.082 16.422 1.00 34.59 635 GLY A N 1
ATOM 4972 C CA . GLY A 1 635 ? 13.238 -12.794 17.541 1.00 34.59 635 GLY A CA 1
ATOM 4973 C C . GLY A 1 635 ? 12.014 -13.709 17.598 1.00 34.59 635 GLY A C 1
ATOM 4974 O O . GLY A 1 635 ? 11.554 -14.138 16.544 1.00 34.59 635 GLY A O 1
ATOM 4975 N N . PRO A 1 636 ? 11.478 -14.036 18.792 1.00 42.72 636 PRO A N 1
ATOM 4976 C CA . PRO A 1 636 ? 10.171 -14.683 18.891 1.00 42.72 636 PRO A CA 1
ATOM 4977 C C . PRO A 1 636 ? 9.103 -13.782 18.256 1.00 42.72 636 PRO A C 1
ATOM 4979 O O . PRO A 1 636 ? 9.202 -12.557 18.383 1.00 42.72 636 PRO A O 1
ATOM 4982 N N . ILE A 1 637 ? 8.073 -14.382 17.637 1.00 51.09 637 ILE A N 1
ATOM 4983 C CA . ILE A 1 637 ? 6.841 -13.672 17.250 1.00 51.09 637 ILE A CA 1
ATOM 4984 C C . ILE A 1 637 ? 6.456 -12.782 18.438 1.00 51.09 637 ILE A C 1
ATOM 4986 O O . ILE A 1 637 ? 6.306 -13.312 19.548 1.00 51.09 637 ILE A O 1
ATOM 4990 N N . PRO A 1 638 ? 6.315 -11.453 18.264 1.00 56.81 638 PRO A N 1
ATOM 4991 C CA . PRO A 1 638 ? 5.903 -10.598 19.361 1.00 56.81 638 PRO A CA 1
ATOM 4992 C C . PRO A 1 638 ? 4.604 -11.156 19.935 1.00 56.81 638 PRO A C 1
ATOM 4994 O O . PRO A 1 638 ? 3.641 -11.351 19.194 1.00 56.81 638 PRO A O 1
ATOM 4997 N N . ALA A 1 639 ? 4.562 -11.397 21.248 1.00 62.19 639 ALA A N 1
ATOM 4998 C CA . ALA A 1 639 ? 3.399 -11.974 21.934 1.00 62.19 639 ALA A CA 1
ATOM 4999 C C . ALA A 1 639 ? 2.076 -11.214 21.670 1.00 62.19 639 ALA A C 1
ATOM 5001 O O . ALA A 1 639 ? 0.996 -11.695 21.991 1.00 62.19 639 ALA A O 1
ATOM 5002 N N . SER A 1 640 ? 2.153 -10.011 21.096 1.00 67.19 640 SER A N 1
ATOM 5003 C CA . SER A 1 640 ? 1.037 -9.163 20.690 1.00 67.19 640 SER A CA 1
ATOM 5004 C C . SER A 1 640 ? 0.439 -9.463 19.308 1.00 67.19 640 SER A C 1
ATOM 5006 O O . SER A 1 640 ? -0.746 -9.211 19.107 1.00 67.19 640 SER A O 1
ATOM 5008 N N . ASP A 1 641 ? 1.204 -9.978 18.340 1.00 71.12 641 ASP A N 1
ATOM 5009 C CA . ASP A 1 641 ? 0.804 -9.980 16.918 1.00 71.12 641 ASP A CA 1
ATOM 5010 C C . ASP A 1 641 ? -0.394 -10.895 16.619 1.00 71.12 641 ASP A C 1
ATOM 5012 O O . ASP A 1 641 ? -1.289 -10.542 15.843 1.00 71.12 641 ASP A O 1
ATOM 5016 N N . VAL A 1 642 ? -0.420 -12.080 17.232 1.00 75.19 642 VAL A N 1
ATOM 5017 C CA . VAL A 1 642 ? -1.500 -13.063 17.061 1.00 75.19 642 VAL A CA 1
ATOM 5018 C C . VAL A 1 642 ? -2.789 -12.607 17.768 1.00 75.19 642 VAL A C 1
ATOM 5020 O O . VAL A 1 642 ? -3.838 -12.583 17.119 1.00 75.19 642 VAL A O 1
ATOM 5023 N N . PRO A 1 643 ? -2.754 -12.152 19.039 1.00 78.06 643 PRO A N 1
ATOM 5024 C CA . PRO A 1 643 ? -3.928 -11.553 19.674 1.00 78.06 643 PRO A CA 1
ATOM 5025 C C . PRO A 1 643 ? -4.484 -10.322 18.941 1.00 78.06 643 PRO A C 1
ATOM 5027 O O . PRO A 1 643 ? -5.704 -10.166 18.840 1.00 78.06 643 PRO A O 1
ATOM 5030 N N . PHE A 1 644 ? -3.621 -9.463 18.385 1.00 82.25 644 PHE A N 1
ATOM 5031 C CA . PHE A 1 644 ? -4.064 -8.306 17.603 1.00 82.25 644 PHE A CA 1
ATOM 5032 C C . PHE A 1 644 ? -4.849 -8.734 16.365 1.00 82.25 644 PHE A C 1
ATOM 5034 O O . PHE A 1 644 ? -5.919 -8.177 16.119 1.00 82.25 644 PHE A O 1
ATOM 5041 N N . LEU A 1 645 ? -4.392 -9.760 15.637 1.00 82.56 645 LEU A N 1
ATOM 5042 C CA . LEU A 1 645 ? -5.127 -10.312 14.496 1.00 82.56 645 LEU A CA 1
ATOM 5043 C C . LEU A 1 645 ? -6.555 -10.726 14.873 1.00 82.56 645 LEU A C 1
ATOM 5045 O O . LEU A 1 645 ? -7.495 -10.312 14.195 1.00 82.56 645 LEU A O 1
ATOM 5049 N N . ALA A 1 646 ? -6.736 -11.455 15.978 1.00 85.38 646 ALA A N 1
ATOM 5050 C CA . ALA A 1 646 ? -8.072 -11.810 16.462 1.00 85.38 646 ALA A CA 1
ATOM 5051 C C . ALA A 1 646 ? -8.933 -10.563 16.735 1.00 85.38 646 ALA A C 1
ATOM 5053 O O . ALA A 1 646 ? -10.112 -10.525 16.389 1.00 85.38 646 ALA A O 1
ATOM 5054 N N . GLY A 1 647 ? -8.334 -9.507 17.302 1.00 89.50 647 GLY A N 1
ATOM 5055 C CA . GLY A 1 647 ? -8.981 -8.203 17.501 1.00 89.50 647 GLY A CA 1
ATOM 5056 C C . GLY A 1 647 ? -9.510 -7.586 16.216 1.00 89.50 647 GLY A C 1
ATOM 5057 O O . GLY A 1 647 ? -10.695 -7.274 16.149 1.00 89.50 647 GLY A O 1
ATOM 5058 N N . TYR A 1 648 ? -8.669 -7.460 15.192 1.00 90.88 648 TYR A N 1
ATOM 5059 C CA . TYR A 1 648 ? -9.070 -6.891 13.903 1.00 90.88 648 TYR A CA 1
ATOM 5060 C C . TYR A 1 648 ? -10.114 -7.752 13.171 1.00 90.88 648 TYR A C 1
ATOM 5062 O O . TYR A 1 648 ? -11.019 -7.212 12.533 1.00 90.88 648 TYR A O 1
ATOM 5070 N N . LEU A 1 649 ? -10.023 -9.084 13.261 1.00 91.38 649 LEU A N 1
ATOM 5071 C CA . LEU A 1 649 ? -10.989 -9.996 12.634 1.00 91.38 649 LEU A CA 1
ATOM 5072 C C . LEU A 1 649 ? -12.378 -9.831 13.258 1.00 91.38 649 LEU A C 1
ATOM 5074 O O . LEU A 1 649 ? -13.371 -9.648 12.548 1.00 91.38 649 LEU A O 1
ATOM 5078 N N . SER A 1 650 ? -12.426 -9.815 14.591 1.00 94.50 650 SER A N 1
ATOM 5079 C CA . SER A 1 650 ? -13.650 -9.573 15.350 1.00 94.50 650 SER A CA 1
ATOM 5080 C C . SER A 1 650 ? -14.190 -8.164 15.128 1.00 94.50 650 SER A C 1
ATOM 5082 O O . SER A 1 650 ? -15.394 -8.001 14.972 1.00 94.50 650 SER A O 1
ATOM 5084 N N . ASP A 1 651 ? -13.327 -7.148 15.044 1.00 95.31 651 ASP A N 1
ATOM 5085 C CA . ASP A 1 651 ? -13.711 -5.768 14.724 1.00 95.31 651 ASP A CA 1
ATOM 5086 C C . ASP A 1 651 ? -14.431 -5.681 13.372 1.00 95.31 651 ASP A C 1
ATOM 5088 O O . ASP A 1 651 ? -15.529 -5.130 13.273 1.00 95.31 651 ASP A O 1
ATOM 5092 N N . MET A 1 652 ? -13.869 -6.316 12.337 1.00 94.12 652 MET A N 1
ATOM 5093 C CA . MET A 1 652 ? -14.499 -6.408 11.021 1.00 94.12 652 MET A CA 1
ATOM 5094 C C . MET A 1 652 ? -15.857 -7.119 11.090 1.00 94.12 652 MET A C 1
ATOM 5096 O O . MET A 1 652 ? -16.833 -6.623 10.523 1.00 94.12 652 MET A O 1
ATOM 5100 N N . TRP A 1 653 ? -15.955 -8.256 11.787 1.00 95.00 653 TRP A N 1
ATOM 5101 C CA . TRP A 1 653 ? -17.229 -8.965 11.947 1.00 95.00 653 TRP A CA 1
ATOM 5102 C C . TRP A 1 653 ? -18.278 -8.095 12.648 1.00 95.00 653 TRP A C 1
ATOM 5104 O O . TRP A 1 653 ? -19.392 -7.912 12.142 1.00 95.00 653 TRP A O 1
ATOM 5114 N N . LEU A 1 654 ? -17.907 -7.509 13.789 1.00 95.25 654 LEU A N 1
ATOM 5115 C CA . LEU A 1 654 ? -18.776 -6.692 14.631 1.00 95.25 654 LEU A CA 1
ATOM 5116 C C . LEU A 1 654 ? -19.248 -5.443 13.886 1.00 95.25 654 LEU A C 1
ATOM 5118 O O . LEU A 1 654 ? -20.439 -5.127 13.931 1.00 95.25 654 LEU A O 1
ATOM 5122 N N . HIS A 1 655 ? -18.377 -4.805 13.103 1.00 93.31 655 HIS A N 1
ATOM 5123 C CA . HIS A 1 655 ? -18.731 -3.683 12.238 1.00 93.31 655 HIS A CA 1
ATOM 5124 C C . HIS A 1 655 ? -19.940 -3.993 11.354 1.00 93.31 655 HIS A C 1
ATOM 5126 O O . HIS A 1 655 ? -20.961 -3.296 11.393 1.00 93.31 655 HIS A O 1
ATOM 5132 N N . PHE A 1 656 ? -19.863 -5.074 10.580 1.00 90.44 656 PHE A N 1
ATOM 5133 C CA . PHE A 1 656 ? -20.933 -5.433 9.655 1.00 90.44 656 PHE A CA 1
ATOM 5134 C C . PHE A 1 656 ? -22.150 -6.050 10.353 1.00 90.44 656 PHE A C 1
ATOM 5136 O O . PHE A 1 656 ? -23.271 -5.858 9.872 1.00 90.44 656 PHE A O 1
ATOM 5143 N N . ASN A 1 657 ? -21.972 -6.730 11.489 1.00 88.81 657 ASN A N 1
ATOM 5144 C CA . ASN A 1 657 ? -23.081 -7.217 12.310 1.00 88.81 657 ASN A CA 1
ATOM 5145 C C . ASN A 1 657 ? -23.913 -6.053 12.875 1.00 88.81 657 ASN A C 1
ATOM 5147 O O . ASN A 1 657 ? -25.141 -6.050 12.794 1.00 88.81 657 ASN A O 1
ATOM 5151 N N . PHE A 1 658 ? -23.259 -5.012 13.393 1.00 88.25 658 PHE A N 1
ATOM 5152 C CA . PHE A 1 658 ? -23.954 -3.843 13.927 1.00 88.25 658 PHE A CA 1
ATOM 5153 C C . PHE A 1 658 ? -24.539 -2.933 12.843 1.00 88.25 658 PHE A C 1
ATOM 5155 O O . PHE A 1 658 ? -25.531 -2.258 13.110 1.00 88.25 658 PHE A O 1
ATOM 5162 N N . LYS A 1 659 ? -23.985 -2.940 11.625 1.00 80.81 659 LYS A N 1
ATOM 5163 C CA . LYS A 1 659 ? -24.535 -2.204 10.476 1.00 80.81 659 LYS A CA 1
ATOM 5164 C C . LYS A 1 659 ? -25.859 -2.786 9.962 1.00 80.81 659 LYS A C 1
ATOM 5166 O O . LYS A 1 659 ? -26.682 -2.025 9.476 1.00 80.81 659 LYS A O 1
ATOM 5171 N N . ARG A 1 660 ? -26.063 -4.106 10.055 1.00 59.59 660 ARG A N 1
ATOM 5172 C CA . ARG A 1 660 ? -27.272 -4.801 9.557 1.00 59.59 660 ARG A CA 1
ATOM 5173 C C . ARG A 1 660 ? -28.500 -4.695 10.456 1.00 59.59 660 ARG A C 1
ATOM 5175 O O . ARG A 1 660 ? -29.598 -4.944 9.980 1.00 59.59 660 ARG A O 1
ATOM 5182 N N . ASN A 1 661 ? -28.304 -4.369 11.730 1.00 45.22 661 ASN A N 1
ATOM 5183 C CA . ASN A 1 661 ? -29.386 -4.239 12.710 1.00 45.22 661 ASN A CA 1
ATOM 5184 C C . ASN A 1 661 ? -29.830 -2.771 12.888 1.00 45.22 661 ASN A C 1
ATOM 5186 O O . ASN A 1 661 ? -30.371 -2.418 13.934 1.00 45.22 661 ASN A O 1
ATOM 5190 N N . ARG A 1 662 ? -29.534 -1.922 11.898 1.00 39.72 662 ARG A N 1
ATOM 5191 C CA . ARG A 1 662 ? -30.174 -0.626 11.649 1.00 39.72 662 ARG A CA 1
ATOM 5192 C C . ARG A 1 662 ? -31.050 -0.792 10.419 1.00 39.72 662 ARG A C 1
ATOM 5194 O O . ARG A 1 662 ? -32.121 -0.156 10.398 1.00 39.72 662 ARG A O 1
#

Organism: NCBI:txid137545

Radius of gyration: 26.73 Å; Cα contacts (8 Å, |Δi|>4): 1376; chains: 1; bounding box: 70×53×78 Å

Foldseek 3Di:
DDADPVRHDDFDDDDDDDDDDPPGDDDDDDDDDPDDDPDPCVPWWFWDDPDPFWIWTDQPQKIFIQGCVQLRFGCFIAGPNFTQQWDKHKWFWWDDPFDIDIDGFRAPWDWGFPDIDDFWTKIKIKGWDDDDHPDHTRQKIKIWIWTQTSQQKTKIKIKIFGQAWADFRTTFWIKMKIWRFDLDQKDDDPLQLKIWGHDDSAIKIKGWFAKAAAPDPVDPQFHAHQDKDWDADRHNVGTTMTMTYTGDPHSPGPRSHPPIQHGGDMIMTIMMMHRNDPDRDRLVVSLPVLLDDFFFDFPPDDLVVLLVVLLVLLLVLLVVLLVVLQDCVCVLLQRDVNHRDCQTAQAQLLNVLSCCVPPVPDDLVVSVVSLQVNCCVQQVADLVQQALLVSQLVQSQFLVSCLQSPLLNLLSSLVVCVVVVVVVSLVSSLSNLLNNLVSLQVQLVQEPASAHARRSNDGDYFHWLLRRLSSLSSLLSNVLSVSCVPCPSVVSNVRSLVCQLPQQQSHQLQGHGGRSHRCHYQQALQSLLSSLLSQLNSCVSNVHDGDRRSLSLSVLSVQQGRQLDGPCSGRRHNNCLLPQLCRLVSSLLSLVSVVDPRSSSSSSSNSVGVQVPARDDDVPGGDHPDPPPVVVNDDRNNSNRSSSSSNSSSSSSSSVVVVVVD

Secondary structure (DSSP, 8-state):
-EE-TTS-EEE----------TT----------SSPP----TTS--EEEEETTEEEEEETTEEEEEEGGGTTSEEEEEETTEE----EEEEEEEEETTEEEEEE--EEEEEEEEEE-SSEEEEEEEEEPPPBTTB-TTSEEEEEEEEEETTSEEEEEEEEEESS-B-TTTEEEEEEEE----SS-EEEETTTTEEEE-STT--EEEEEEEE--B--TT-TTSS--B-EEEEEE--SSS--EEEEEEE-S-TT-HHHHH--B-TT-EEEEEEEEETT-----HHHHHHHHHS-------SS--HHHHHHHHHHHHHHHHHHHHHHHTSGGGGGGT--SSS--TTSTT--HHHHHHHHHHH--S-HHHHHHHHHHHHHHHH---TTTT-HHHHHHTTSS-HHHHHHHTHHHHHHHHHHHHHTT-HHHHHHHHHHHHHHHHHHHHHHHTSSSSS--SSTT--S----HHHHHHHHHHHHHHHHTT--SSSHHHHHHHHHHHHIIIIIEEETTEE-SSTT--TTTS-BHHHHHHHHHHHHHHHHHTTPPPPHHHH-HHHHHHHB-TTS-B-HHHHB-HHHHT--TTHHHHHHHHHHHTT-HHHHHHHHHIIIIIIIIIIS--TTS-PPGGG--TTTTT----TTHHHHHHHHHHHHHHHHHHHHT-

Nearest PDB structures (foldseek):
  3imh-assembly1_A  TM=4.980E-01  e=4.521E-05  Lactobacillus acidophilus NCFM
  1mmu-assembly1_A  TM=5.363E-01  e=4.942E-04  Lactococcus lactis
  1ns2-assembly1_B  TM=5.511E-01  e=5.689E-04  Lactococcus lactis
  1nsm-assembly1_B  TM=5.282E-01  e=5.962E-04  Lactococcus lactis
  1ns4-assembly1_B  TM=5.171E-01  e=2.115E-03  Lactococcus lactis

Mean predicted aligned error: 7.74 Å